Protein AF-A0A2S5CMV1-F1 (afdb_monomer_lite)

Structure (mmCIF, N/CA/C/O backbone):
data_AF-A0A2S5CMV1-F1
#
_entry.id   AF-A0A2S5CMV1-F1
#
loop_
_atom_site.group_PDB
_atom_site.id
_atom_site.type_symbol
_atom_site.label_atom_id
_atom_site.label_alt_id
_atom_site.label_comp_id
_atom_site.label_asym_id
_atom_site.label_entity_id
_atom_site.label_seq_id
_atom_site.pdbx_PDB_ins_code
_atom_site.Cartn_x
_atom_site.Cartn_y
_atom_site.Cartn_z
_atom_site.occupancy
_atom_site.B_iso_or_equiv
_atom_site.auth_seq_id
_atom_site.auth_comp_id
_atom_site.auth_asym_id
_atom_site.auth_atom_id
_atom_site.pdbx_PDB_model_num
ATOM 1 N N . MET A 1 1 ? 59.433 -27.264 -49.056 1.00 37.91 1 MET A N 1
ATOM 2 C CA . MET A 1 1 ? 59.012 -26.033 -48.353 1.00 37.91 1 MET A CA 1
ATOM 3 C C . MET A 1 1 ? 57.685 -25.624 -48.966 1.00 37.91 1 MET A C 1
ATOM 5 O O . MET A 1 1 ? 57.626 -25.679 -50.191 1.00 37.91 1 MET A O 1
ATOM 9 N N . PRO A 1 2 ? 56.622 -25.305 -48.209 1.00 43.12 2 PRO A N 1
ATOM 10 C CA . PRO A 1 2 ? 55.440 -24.740 -48.846 1.00 43.12 2 PRO A CA 1
ATOM 11 C C . PRO A 1 2 ? 55.884 -23.439 -49.520 1.00 43.12 2 PRO A C 1
ATOM 13 O O . PRO A 1 2 ? 56.484 -22.588 -48.865 1.00 43.12 2 PRO A O 1
ATOM 16 N N . SER A 1 3 ? 55.695 -23.345 -50.838 1.00 54.28 3 SER A N 1
ATOM 17 C CA . SER A 1 3 ? 55.937 -22.116 -51.592 1.00 54.28 3 SER A CA 1
ATOM 18 C C . SER A 1 3 ? 55.117 -21.021 -50.927 1.00 54.28 3 SER A C 1
ATOM 20 O O . SER A 1 3 ? 53.892 -21.125 -50.917 1.00 54.28 3 SER A O 1
ATOM 22 N N . GLN A 1 4 ? 55.764 -20.017 -50.333 1.00 75.06 4 GLN A N 1
ATOM 23 C CA . GLN A 1 4 ? 55.030 -18.862 -49.830 1.00 75.06 4 GLN A CA 1
ATOM 24 C C . GLN A 1 4 ? 54.271 -18.254 -51.012 1.00 75.06 4 GLN A C 1
ATOM 26 O O . GLN A 1 4 ? 54.867 -17.992 -52.060 1.00 75.06 4 GLN A O 1
ATOM 31 N N . SER A 1 5 ? 52.953 -18.117 -50.874 1.00 86.56 5 SER A N 1
ATOM 32 C CA . SER A 1 5 ? 52.136 -17.414 -51.857 1.00 86.56 5 SER A CA 1
ATOM 33 C C . SER A 1 5 ? 52.733 -16.017 -52.085 1.00 86.56 5 SER A C 1
ATOM 35 O O . SER A 1 5 ? 53.100 -15.357 -51.109 1.00 86.56 5 SER A O 1
ATOM 37 N N . PRO A 1 6 ? 52.885 -15.560 -53.338 1.00 92.94 6 PRO A N 1
ATOM 38 C CA . PRO A 1 6 ? 53.511 -14.274 -53.606 1.00 92.94 6 PRO A CA 1
ATOM 39 C C . PRO A 1 6 ? 52.664 -13.124 -53.044 1.00 92.94 6 PRO A C 1
ATOM 41 O O . PRO A 1 6 ? 51.436 -13.160 -53.124 1.00 92.94 6 PRO A O 1
ATOM 44 N N . VAL A 1 7 ? 53.330 -12.100 -52.504 1.00 95.19 7 VAL A N 1
ATOM 45 C CA . VAL A 1 7 ? 52.712 -10.816 -52.133 1.00 95.19 7 VAL A CA 1
ATOM 46 C C . VAL A 1 7 ? 52.816 -9.882 -53.332 1.00 95.19 7 VAL A C 1
ATOM 48 O O . VAL A 1 7 ? 53.915 -9.620 -53.821 1.00 95.19 7 VAL A O 1
ATOM 51 N N . LEU A 1 8 ? 51.677 -9.417 -53.835 1.00 96.62 8 LEU A N 1
ATOM 52 C CA . LEU A 1 8 ? 51.571 -8.654 -55.074 1.00 96.62 8 LEU A CA 1
ATOM 53 C C . LEU A 1 8 ? 50.874 -7.311 -54.826 1.00 96.62 8 LEU A C 1
ATOM 55 O O . LEU A 1 8 ? 49.977 -7.210 -53.992 1.00 96.62 8 LEU A O 1
ATOM 59 N N . THR A 1 9 ? 51.241 -6.289 -55.600 1.00 97.62 9 THR A N 1
ATOM 60 C CA . THR A 1 9 ? 50.394 -5.095 -55.755 1.00 97.62 9 THR A CA 1
ATOM 61 C C . THR A 1 9 ? 49.117 -5.472 -56.505 1.00 97.62 9 THR A C 1
ATOM 63 O O . THR A 1 9 ? 49.082 -6.494 -57.196 1.00 97.62 9 THR A O 1
ATOM 66 N N . VAL A 1 10 ? 48.072 -4.647 -56.442 1.00 97.31 10 VAL A N 1
ATOM 67 C CA . VAL A 1 10 ? 46.804 -4.905 -57.146 1.00 97.31 10 VAL A CA 1
ATOM 68 C C . VAL A 1 10 ? 47.038 -5.094 -58.647 1.00 97.31 10 VAL A C 1
ATOM 70 O O . VAL A 1 10 ? 46.554 -6.057 -59.242 1.00 97.31 10 VAL A O 1
ATOM 73 N N . ALA A 1 11 ? 47.855 -4.233 -59.260 1.00 96.75 11 ALA A N 1
ATOM 74 C CA . ALA A 1 11 ? 48.190 -4.336 -60.680 1.00 96.75 11 ALA A CA 1
ATOM 75 C C . ALA A 1 11 ? 48.911 -5.656 -61.018 1.00 96.75 11 ALA A C 1
ATOM 77 O O . ALA A 1 11 ? 48.595 -6.300 -62.023 1.00 96.75 11 ALA A O 1
ATOM 78 N N . ALA A 1 12 ? 49.854 -6.083 -60.171 1.00 96.81 12 ALA A N 1
ATOM 79 C CA . ALA A 1 12 ? 50.578 -7.336 -60.358 1.00 96.81 12 ALA A CA 1
ATOM 80 C C . ALA A 1 12 ? 49.676 -8.558 -60.133 1.00 96.81 12 ALA A C 1
ATOM 82 O O . ALA A 1 12 ? 49.762 -9.519 -60.893 1.00 96.81 12 ALA A O 1
ATOM 83 N N . ALA A 1 13 ? 48.770 -8.505 -59.156 1.00 96.38 13 ALA A N 1
ATOM 84 C CA . ALA A 1 13 ? 47.780 -9.544 -58.894 1.00 96.38 13 ALA A CA 1
ATOM 85 C C . ALA A 1 13 ? 46.822 -9.739 -60.076 1.00 96.38 13 ALA A C 1
ATOM 87 O O . ALA A 1 13 ? 46.610 -10.866 -60.521 1.00 96.38 13 ALA A O 1
ATOM 88 N N . LEU A 1 14 ? 46.307 -8.648 -60.653 1.00 95.69 14 LEU A N 1
ATOM 89 C CA . LEU A 1 14 ? 45.433 -8.696 -61.830 1.00 95.69 14 LEU A CA 1
ATOM 90 C C . LEU A 1 14 ? 46.141 -9.255 -63.071 1.00 95.69 14 LEU A C 1
ATOM 92 O O . LEU A 1 14 ? 45.518 -9.935 -63.888 1.00 95.69 14 LEU A O 1
ATOM 96 N N . ALA A 1 15 ? 47.438 -8.979 -63.235 1.00 95.81 15 ALA A N 1
ATOM 97 C CA . ALA A 1 15 ? 48.241 -9.570 -64.303 1.00 95.81 15 ALA A CA 1
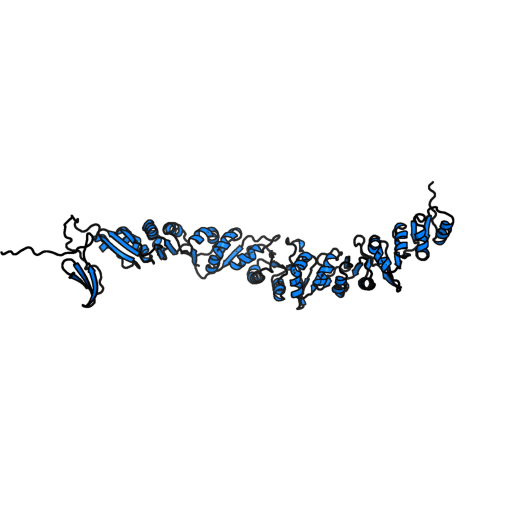ATOM 98 C C . ALA A 1 15 ? 48.534 -11.057 -64.042 1.00 95.81 15 ALA A C 1
ATOM 100 O O . ALA A 1 15 ? 48.414 -11.875 -64.953 1.00 95.81 15 ALA A O 1
ATOM 101 N N . PHE A 1 16 ? 48.872 -11.412 -62.800 1.00 94.31 16 PHE A N 1
ATOM 102 C CA . PHE A 1 16 ? 49.179 -12.778 -62.378 1.00 94.31 16 PHE A CA 1
ATOM 103 C C . PHE A 1 16 ? 47.970 -13.710 -62.509 1.00 94.31 16 PHE A C 1
ATOM 105 O O . PHE A 1 16 ? 48.102 -14.816 -63.028 1.00 94.31 16 PHE A O 1
ATOM 112 N N . ALA A 1 17 ? 46.776 -13.242 -62.138 1.00 92.62 17 ALA A N 1
ATOM 113 C CA . ALA A 1 17 ? 45.536 -14.012 -62.243 1.00 92.62 17 ALA A CA 1
ATOM 114 C C . ALA A 1 17 ? 45.164 -14.387 -63.694 1.00 92.62 17 ALA A C 1
ATOM 116 O O . ALA A 1 17 ? 44.417 -15.334 -63.917 1.00 92.62 17 ALA A O 1
ATOM 117 N N . LYS A 1 18 ? 45.705 -13.688 -64.707 1.00 93.44 18 LYS A N 1
ATOM 118 C CA . LYS A 1 18 ? 45.494 -14.032 -66.128 1.00 93.44 18 LYS A CA 1
ATOM 119 C C . LYS A 1 18 ? 46.348 -15.209 -66.597 1.00 93.44 18 LYS A C 1
ATOM 121 O O . LYS A 1 18 ? 46.031 -15.815 -67.616 1.00 93.44 18 LYS A O 1
ATOM 126 N N . THR A 1 19 ? 47.452 -15.492 -65.909 1.00 93.44 19 THR A N 1
ATOM 127 C CA . THR A 1 19 ? 48.466 -16.467 -66.345 1.00 93.44 19 THR A CA 1
ATOM 128 C C . THR A 1 19 ? 48.675 -17.605 -65.349 1.00 93.44 19 THR A C 1
ATOM 130 O O . THR A 1 19 ? 49.382 -18.562 -65.656 1.00 93.44 19 THR A O 1
ATOM 133 N N . SER A 1 20 ? 48.057 -17.524 -64.171 1.00 91.12 20 SER A N 1
ATOM 134 C CA . SER A 1 20 ? 48.223 -18.466 -63.071 1.00 91.12 20 SER A CA 1
ATOM 135 C C . SER A 1 20 ? 46.933 -18.581 -62.265 1.00 91.12 20 SER A C 1
ATOM 137 O O . SER A 1 20 ? 46.246 -17.585 -62.058 1.00 91.12 20 SER A O 1
ATOM 139 N N . THR A 1 21 ? 46.639 -19.782 -61.760 1.00 90.88 21 THR A N 1
ATOM 140 C CA . THR A 1 21 ? 45.557 -20.054 -60.792 1.00 90.88 21 THR A CA 1
ATOM 141 C C . THR A 1 21 ? 46.084 -20.252 -59.367 1.00 90.88 21 THR A C 1
ATOM 143 O O . THR A 1 21 ? 45.323 -20.602 -58.467 1.00 90.88 21 THR A O 1
ATOM 146 N N . SER A 1 22 ? 47.393 -20.080 -59.148 1.00 93.00 22 SER A N 1
ATOM 147 C CA . SER A 1 22 ? 48.019 -20.251 -57.832 1.00 93.00 22 SER A CA 1
ATOM 148 C C . SER A 1 22 ? 47.557 -19.171 -56.847 1.00 93.00 22 SER A C 1
ATOM 150 O O . SER A 1 22 ? 47.324 -18.037 -57.278 1.00 93.00 22 SER A O 1
ATOM 152 N N . PRO A 1 23 ? 47.461 -19.490 -55.541 1.00 95.38 23 PRO A N 1
ATOM 153 C CA . PRO A 1 23 ? 47.062 -18.528 -54.518 1.00 95.38 23 PRO A CA 1
ATOM 154 C C . PRO A 1 23 ? 48.092 -17.404 -54.347 1.00 95.38 23 PRO A C 1
ATOM 156 O O . PRO A 1 23 ? 49.294 -17.641 -54.481 1.00 95.38 23 PRO A O 1
ATOM 159 N N . PHE A 1 24 ? 47.632 -16.198 -54.013 1.00 94.88 24 PHE A N 1
ATOM 160 C CA . PHE A 1 24 ? 48.473 -15.026 -53.740 1.00 94.88 24 PHE A CA 1
ATOM 161 C C . PHE A 1 24 ? 47.862 -14.097 -52.682 1.00 94.88 24 PHE A C 1
ATOM 163 O O . PHE A 1 24 ? 46.685 -14.201 -52.325 1.00 94.88 24 PHE A O 1
ATOM 170 N N . LEU A 1 25 ? 48.688 -13.177 -52.186 1.00 96.19 25 LEU A N 1
ATOM 171 C CA . LEU A 1 25 ? 48.298 -12.106 -51.277 1.00 96.19 25 LEU A CA 1
ATOM 172 C C . LEU A 1 25 ? 48.355 -10.777 -52.026 1.00 96.19 25 LEU A C 1
ATOM 174 O O . LEU A 1 25 ? 49.232 -10.577 -52.869 1.00 96.19 25 LEU A O 1
ATOM 178 N N . VAL A 1 26 ? 47.459 -9.857 -51.685 1.00 97.19 26 VAL A N 1
ATOM 179 C CA . VAL A 1 26 ? 47.508 -8.476 -52.172 1.00 97.19 26 VAL A CA 1
ATOM 180 C C . VAL A 1 26 ? 47.910 -7.551 -51.037 1.00 97.19 26 VAL A C 1
ATOM 182 O O . VAL A 1 26 ? 47.276 -7.553 -49.983 1.00 97.19 26 VAL A O 1
ATOM 185 N N . GLN A 1 27 ? 48.943 -6.745 -51.277 1.00 96.25 27 GLN A N 1
ATOM 186 C CA . GLN A 1 27 ? 49.343 -5.644 -50.410 1.00 96.25 27 GLN A CA 1
ATOM 187 C C . GLN A 1 27 ? 49.520 -4.380 -51.254 1.00 96.25 27 GLN A C 1
ATOM 189 O O . GLN A 1 27 ? 50.413 -4.308 -52.099 1.00 96.25 27 GLN A O 1
ATOM 194 N N . ASP A 1 28 ? 48.648 -3.395 -51.055 1.00 97.31 28 ASP A N 1
ATOM 195 C CA . ASP A 1 28 ? 48.644 -2.147 -51.826 1.00 97.31 28 ASP A CA 1
ATOM 196 C C . ASP A 1 28 ? 47.915 -1.034 -51.055 1.00 97.31 28 ASP A C 1
ATOM 198 O O . ASP A 1 28 ? 47.339 -1.283 -49.998 1.00 97.31 28 ASP A O 1
ATOM 202 N N . SER A 1 29 ? 47.913 0.192 -51.571 1.00 96.62 29 SER A N 1
ATOM 203 C CA . SER A 1 29 ? 47.128 1.291 -50.998 1.00 96.62 29 SER A CA 1
ATOM 204 C C . SER A 1 29 ? 45.628 0.996 -51.043 1.00 96.62 29 SER A C 1
ATOM 206 O O . SER A 1 29 ? 45.129 0.384 -51.996 1.00 96.62 29 SER A O 1
ATOM 208 N N . SER A 1 30 ? 44.878 1.490 -50.056 1.00 95.88 30 SER A N 1
ATOM 209 C CA . SER A 1 30 ? 43.409 1.376 -50.033 1.00 95.88 30 SER A CA 1
ATOM 210 C C . SER A 1 30 ? 42.769 1.963 -51.292 1.00 95.88 30 SER A C 1
ATOM 212 O O . SER A 1 30 ? 41.764 1.444 -51.768 1.00 95.88 30 SER A O 1
ATOM 214 N N . THR A 1 31 ? 43.375 2.998 -51.883 1.00 97.50 31 THR A N 1
ATOM 215 C CA . THR A 1 31 ? 42.925 3.615 -53.140 1.00 97.50 31 THR A CA 1
ATOM 216 C C . THR A 1 31 ? 43.023 2.638 -54.310 1.00 97.50 31 THR A C 1
ATOM 218 O O . THR A 1 31 ? 42.052 2.465 -55.047 1.00 97.50 31 THR A O 1
ATOM 221 N N . ASN A 1 32 ? 44.161 1.953 -54.460 1.00 97.19 32 ASN A N 1
ATOM 222 C CA . ASN A 1 32 ? 44.346 0.962 -55.522 1.00 97.19 32 ASN A CA 1
ATOM 223 C C . ASN A 1 32 ? 43.438 -0.254 -55.326 1.00 97.19 32 ASN A C 1
ATOM 225 O O . ASN A 1 32 ? 42.893 -0.772 -56.302 1.00 97.19 32 ASN A O 1
ATOM 229 N N . ILE A 1 33 ? 43.248 -0.682 -54.076 1.00 97.50 33 ILE A N 1
ATOM 230 C CA . ILE A 1 33 ? 42.330 -1.771 -53.734 1.00 97.50 33 ILE A CA 1
ATOM 231 C C . ILE A 1 33 ? 40.887 -1.370 -54.069 1.00 97.50 33 ILE A C 1
ATOM 233 O O . ILE A 1 33 ? 40.212 -2.103 -54.782 1.00 97.50 33 ILE A O 1
ATOM 237 N N . SER A 1 34 ? 40.442 -0.183 -53.644 1.00 97.62 34 SER A N 1
ATOM 238 C CA . SER A 1 34 ? 39.090 0.338 -53.912 1.00 97.62 34 SER A CA 1
ATOM 239 C C . SER A 1 34 ? 38.798 0.444 -55.408 1.00 97.62 34 SER A C 1
ATOM 241 O O . SER A 1 34 ? 37.732 0.048 -55.869 1.00 97.62 34 SER A O 1
ATOM 243 N N . ALA A 1 35 ? 39.762 0.939 -56.191 1.00 97.75 35 ALA A N 1
ATOM 244 C CA . ALA A 1 35 ? 39.612 1.098 -57.637 1.00 97.75 35 ALA A CA 1
ATOM 245 C C . ALA A 1 35 ? 39.465 -0.234 -58.396 1.00 97.75 35 ALA A C 1
ATOM 247 O O . ALA A 1 35 ? 39.059 -0.224 -59.555 1.00 97.75 35 ALA A O 1
ATOM 248 N N . ASN A 1 36 ? 39.809 -1.362 -57.767 1.00 97.81 36 ASN A N 1
ATOM 249 C CA . ASN A 1 36 ? 39.782 -2.692 -58.375 1.00 97.81 36 ASN A CA 1
ATOM 250 C C . ASN A 1 36 ? 39.035 -3.716 -57.499 1.00 97.81 36 ASN A C 1
ATOM 252 O O . ASN A 1 36 ? 39.278 -4.917 -57.631 1.00 97.81 36 ASN A O 1
ATOM 256 N N . ALA A 1 37 ? 38.166 -3.262 -56.588 1.00 97.06 37 ALA A N 1
ATOM 257 C CA . ALA A 1 37 ? 37.504 -4.122 -55.608 1.00 97.06 37 ALA A CA 1
ATOM 258 C C . ALA A 1 37 ? 36.706 -5.254 -56.279 1.00 97.06 37 ALA A C 1
ATOM 260 O O . ALA A 1 37 ? 36.840 -6.410 -55.883 1.00 97.06 37 ALA A O 1
ATOM 261 N N . ASP A 1 38 ? 35.988 -4.954 -57.362 1.00 97.19 38 ASP A N 1
ATOM 262 C CA . ASP A 1 38 ? 35.199 -5.929 -58.122 1.00 97.19 38 ASP A CA 1
ATOM 263 C C . ASP A 1 38 ? 36.072 -7.014 -58.773 1.00 97.19 38 ASP A C 1
ATOM 265 O O . ASP A 1 38 ? 35.744 -8.203 -58.784 1.00 97.19 38 ASP A O 1
ATOM 269 N N . ALA A 1 39 ? 37.217 -6.612 -59.325 1.00 97.25 39 ALA A N 1
ATOM 270 C CA . ALA A 1 39 ? 38.155 -7.508 -59.974 1.00 97.25 39 ALA A CA 1
ATOM 271 C C . ALA A 1 39 ? 38.868 -8.395 -58.948 1.00 97.25 39 ALA A C 1
ATOM 273 O O . ALA A 1 39 ? 39.075 -9.579 -59.212 1.00 97.25 39 ALA A O 1
ATOM 274 N N . LEU A 1 40 ? 39.198 -7.843 -57.777 1.00 97.19 40 LEU A N 1
ATOM 275 C CA . LEU A 1 40 ? 39.766 -8.585 -56.654 1.00 97.19 40 LEU A CA 1
ATOM 276 C C . LEU A 1 40 ? 38.750 -9.569 -56.055 1.00 97.19 40 LEU A C 1
ATOM 278 O O . LEU A 1 40 ? 39.100 -10.720 -55.803 1.00 97.19 40 LEU A O 1
ATOM 282 N N . ALA A 1 41 ? 37.488 -9.167 -55.888 1.00 96.38 41 ALA A N 1
ATOM 283 C CA . ALA A 1 41 ? 36.419 -10.029 -55.383 1.00 96.38 41 ALA A CA 1
ATOM 284 C C . ALA A 1 41 ? 36.212 -11.260 -56.286 1.00 96.38 41 ALA A C 1
ATOM 286 O O . ALA A 1 41 ? 36.138 -12.395 -55.807 1.00 96.38 41 ALA A O 1
ATOM 287 N N . LYS A 1 42 ? 36.242 -11.063 -57.612 1.00 96.00 42 LYS A N 1
ATOM 288 C CA . LYS A 1 42 ? 36.137 -12.138 -58.619 1.00 96.00 42 LYS A CA 1
ATOM 289 C C . LYS A 1 42 ? 37.286 -13.154 -58.577 1.00 96.00 42 LYS A C 1
ATOM 291 O O . LYS A 1 42 ? 37.138 -14.241 -59.132 1.00 96.00 42 LYS A O 1
ATOM 296 N N . MET A 1 43 ? 38.408 -12.852 -57.915 1.00 94.88 43 MET A N 1
ATOM 297 C CA . MET A 1 43 ? 39.513 -13.808 -57.732 1.00 94.88 43 MET A CA 1
ATOM 298 C C . MET A 1 43 ? 39.158 -14.939 -56.754 1.00 94.88 43 MET A C 1
ATOM 300 O O . MET A 1 43 ? 39.806 -15.988 -56.758 1.00 94.88 43 MET A O 1
ATOM 304 N N . GLY A 1 44 ? 38.135 -14.756 -55.912 1.00 92.44 44 GLY A N 1
ATOM 305 C CA . GLY A 1 44 ? 37.583 -15.800 -55.049 1.00 92.44 44 GLY A CA 1
ATOM 306 C C . GLY A 1 44 ? 38.623 -16.469 -54.143 1.00 92.44 44 GLY A C 1
ATOM 307 O O . GLY A 1 44 ? 39.236 -15.839 -53.281 1.00 92.44 44 GLY A O 1
ATOM 308 N N . ALA A 1 45 ? 38.807 -17.783 -54.299 1.00 92.56 45 ALA A N 1
ATOM 309 C CA . ALA A 1 45 ? 39.750 -18.564 -53.492 1.00 92.56 45 ALA A CA 1
ATOM 310 C C . ALA A 1 45 ? 41.228 -18.292 -53.832 1.00 92.56 45 ALA A C 1
ATOM 312 O O . ALA A 1 45 ? 42.101 -18.625 -53.033 1.00 92.56 45 ALA A O 1
ATOM 313 N N . GLN A 1 46 ? 41.511 -17.690 -54.992 1.00 94.88 46 GLN A N 1
ATOM 314 C CA . GLN A 1 46 ? 42.875 -17.386 -55.416 1.00 94.88 46 GLN A CA 1
ATOM 315 C C . GLN A 1 46 ? 43.496 -16.251 -54.587 1.00 94.88 46 GLN A C 1
ATOM 317 O O . GLN A 1 46 ? 44.680 -16.304 -54.254 1.00 94.88 46 GLN A O 1
ATOM 322 N N . LEU A 1 47 ? 42.692 -15.256 -54.203 1.00 96.25 47 LEU A N 1
ATOM 323 C CA . LEU A 1 47 ? 43.091 -14.228 -53.248 1.00 96.25 47 LEU A CA 1
ATOM 324 C C . LEU A 1 47 ? 42.967 -14.793 -51.828 1.00 96.25 47 LEU A C 1
ATOM 326 O O . LEU A 1 47 ? 41.860 -14.979 -51.314 1.00 96.25 47 LEU A O 1
ATOM 330 N N . THR A 1 48 ? 44.098 -15.098 -51.193 1.00 94.50 48 THR A N 1
ATOM 331 C CA . THR A 1 48 ? 44.113 -15.703 -49.850 1.00 94.50 48 THR A CA 1
ATOM 332 C C . THR A 1 48 ? 44.225 -14.679 -48.730 1.00 94.50 48 THR A C 1
ATOM 334 O O . THR A 1 48 ? 43.782 -14.961 -47.622 1.00 94.50 48 THR A O 1
ATOM 337 N N . HIS A 1 49 ? 44.809 -13.509 -49.005 1.00 94.94 49 HIS A N 1
ATOM 338 C CA . HIS A 1 49 ? 44.918 -12.425 -48.033 1.00 94.94 49 HIS A CA 1
ATOM 339 C C . HIS A 1 49 ? 44.935 -11.055 -48.716 1.00 94.94 49 HIS A C 1
ATOM 341 O O . HIS A 1 49 ? 45.497 -10.919 -49.805 1.00 94.94 49 HIS A O 1
ATOM 347 N N . LEU A 1 50 ? 44.361 -10.052 -48.060 1.00 95.06 50 LEU A N 1
ATOM 348 C CA . LEU A 1 50 ? 44.315 -8.665 -48.501 1.00 95.06 50 LEU A CA 1
ATOM 349 C C . LEU A 1 50 ? 44.785 -7.754 -47.363 1.00 95.06 50 LEU A C 1
ATOM 351 O O . LEU A 1 50 ? 44.281 -7.838 -46.244 1.00 95.06 50 LEU A O 1
ATOM 355 N N . THR A 1 51 ? 45.728 -6.865 -47.658 1.00 94.44 51 THR A N 1
ATOM 356 C CA . THR A 1 51 ? 46.254 -5.885 -46.704 1.00 94.44 51 THR A CA 1
ATOM 357 C C . THR A 1 51 ? 46.343 -4.515 -47.370 1.00 94.44 51 THR A C 1
ATOM 359 O O . THR A 1 51 ? 46.952 -4.379 -48.431 1.00 94.44 51 THR A O 1
ATOM 362 N N . ALA A 1 52 ? 45.768 -3.489 -46.742 1.00 94.19 52 ALA A N 1
ATOM 363 C CA . ALA A 1 52 ? 45.991 -2.105 -47.143 1.00 94.19 52 ALA A CA 1
ATOM 364 C C . ALA A 1 52 ? 47.323 -1.594 -46.558 1.00 94.19 52 ALA A C 1
ATOM 366 O O . ALA A 1 52 ? 47.653 -1.886 -45.411 1.00 94.19 52 ALA A O 1
ATOM 367 N N . THR A 1 53 ? 48.112 -0.843 -47.330 1.00 94.69 53 THR A N 1
ATOM 368 C CA . THR A 1 53 ? 49.368 -0.221 -46.856 1.00 94.69 53 THR A CA 1
ATOM 369 C C . THR A 1 53 ? 49.149 1.081 -46.086 1.00 94.69 53 THR A C 1
ATOM 371 O O . THR A 1 53 ? 50.104 1.673 -45.591 1.00 94.69 53 THR A O 1
ATOM 374 N N . ASP A 1 54 ? 47.909 1.550 -46.036 1.00 93.56 54 ASP A N 1
ATOM 375 C CA . ASP A 1 54 ? 47.463 2.736 -45.321 1.00 93.56 54 ASP A CA 1
ATOM 376 C C . ASP A 1 54 ? 46.226 2.394 -44.473 1.00 93.56 54 ASP A C 1
ATOM 378 O O . ASP A 1 54 ? 45.682 1.294 -44.568 1.00 93.56 54 ASP A O 1
ATOM 382 N N . ASN A 1 55 ? 45.801 3.334 -43.627 1.00 88.88 55 ASN A N 1
ATOM 383 C CA . ASN A 1 55 ? 44.701 3.131 -42.679 1.00 88.88 55 ASN A CA 1
ATOM 384 C C . ASN A 1 55 ? 43.342 3.617 -43.212 1.00 88.88 55 ASN A C 1
ATOM 386 O O . ASN A 1 55 ? 42.393 3.723 -42.437 1.00 88.88 55 ASN A O 1
ATOM 390 N N . ASN A 1 56 ? 43.237 3.975 -44.495 1.00 91.81 56 ASN A N 1
ATOM 391 C CA . ASN A 1 56 ? 41.969 4.449 -45.040 1.00 91.81 56 ASN A CA 1
ATOM 392 C C . ASN A 1 56 ? 41.058 3.259 -45.371 1.00 91.81 56 ASN A C 1
ATOM 394 O O . ASN A 1 56 ? 41.519 2.183 -45.755 1.00 91.81 56 ASN A O 1
ATOM 398 N N . ALA A 1 57 ? 39.749 3.472 -45.266 1.00 92.44 57 ALA A N 1
ATOM 399 C CA . ALA A 1 57 ? 38.771 2.451 -45.611 1.00 92.44 57 ALA A CA 1
ATOM 400 C C . ALA A 1 57 ? 38.724 2.185 -47.128 1.00 92.44 57 ALA A C 1
ATOM 402 O O . ALA A 1 57 ? 38.794 3.102 -47.951 1.00 92.44 57 ALA A O 1
ATOM 403 N N . ILE A 1 58 ? 38.559 0.915 -47.496 1.00 95.19 58 ILE A N 1
ATOM 404 C CA . ILE A 1 58 ? 38.385 0.449 -48.872 1.00 95.19 58 ILE A CA 1
ATOM 405 C C . ILE A 1 58 ? 36.947 0.731 -49.313 1.00 95.19 58 ILE A C 1
ATOM 407 O O . ILE A 1 58 ? 35.997 0.338 -48.645 1.00 95.19 58 ILE A O 1
ATOM 411 N N . THR A 1 59 ? 36.758 1.389 -50.452 1.00 96.38 59 THR A N 1
ATOM 412 C CA . THR A 1 59 ? 35.424 1.597 -51.028 1.00 96.38 59 THR A CA 1
ATOM 413 C C . THR A 1 59 ? 35.043 0.416 -51.914 1.00 96.38 59 THR A C 1
ATOM 415 O O . THR A 1 59 ? 35.767 0.105 -52.858 1.00 96.38 59 THR A O 1
ATOM 418 N N . ALA A 1 60 ? 33.907 -0.218 -51.630 1.00 96.00 60 ALA A N 1
ATOM 419 C CA . ALA A 1 60 ? 33.391 -1.370 -52.373 1.00 96.00 60 ALA A CA 1
ATOM 420 C C . ALA A 1 60 ? 31.852 -1.372 -52.373 1.00 96.00 60 ALA A C 1
ATOM 422 O O . ALA A 1 60 ? 31.239 -0.758 -51.500 1.00 96.00 60 ALA A O 1
ATOM 423 N N . ASN A 1 61 ? 31.220 -2.049 -53.336 1.00 96.88 61 ASN A N 1
ATOM 424 C CA . ASN A 1 61 ? 29.793 -2.383 -53.222 1.00 96.88 61 ASN A CA 1
ATOM 425 C C . ASN A 1 61 ? 29.604 -3.517 -52.189 1.00 96.88 61 ASN A C 1
ATOM 427 O O . ASN A 1 61 ? 30.588 -4.066 -51.684 1.00 96.88 61 ASN A O 1
ATOM 431 N N . VAL A 1 62 ? 28.360 -3.852 -51.836 1.00 95.31 62 VAL A N 1
ATOM 432 C CA . VAL A 1 62 ? 28.104 -4.811 -50.750 1.00 95.31 62 VAL A CA 1
ATOM 433 C C . VAL A 1 62 ? 28.599 -6.224 -51.080 1.00 95.31 62 VAL A C 1
ATOM 435 O O . VAL A 1 62 ? 29.176 -6.881 -50.217 1.00 95.31 62 VAL A O 1
ATOM 438 N N . ASP A 1 63 ? 28.462 -6.665 -52.332 1.00 95.69 63 ASP A N 1
ATOM 439 C CA . ASP A 1 63 ? 28.877 -8.003 -52.770 1.00 95.69 63 ASP A CA 1
ATOM 440 C C . ASP A 1 63 ? 30.410 -8.145 -52.751 1.00 95.69 63 ASP A C 1
ATOM 442 O O . ASP A 1 63 ? 30.958 -9.134 -52.257 1.00 95.69 63 ASP A O 1
ATOM 446 N N . ASP A 1 64 ? 31.114 -7.122 -53.239 1.00 96.50 64 ASP A N 1
ATOM 447 C CA . ASP A 1 64 ? 32.574 -7.065 -53.245 1.00 96.50 64 ASP A CA 1
ATOM 448 C C . ASP A 1 64 ? 33.121 -6.994 -51.814 1.00 96.50 64 ASP A C 1
ATOM 450 O O . ASP A 1 64 ? 34.096 -7.671 -51.488 1.00 96.50 64 ASP A O 1
ATOM 454 N N . TYR A 1 65 ? 32.470 -6.231 -50.929 1.00 94.69 65 TYR A N 1
ATOM 455 C CA . TYR A 1 65 ? 32.787 -6.222 -49.501 1.00 94.69 65 TYR A CA 1
ATOM 456 C C . TYR A 1 65 ? 32.690 -7.625 -48.897 1.00 94.69 65 TYR A C 1
ATOM 458 O O . TYR A 1 65 ? 33.655 -8.085 -48.289 1.00 94.69 65 TYR A O 1
ATOM 466 N N . LEU A 1 66 ? 31.575 -8.332 -49.095 1.00 93.56 66 LEU A N 1
ATOM 467 C CA . LEU A 1 66 ? 31.378 -9.667 -48.521 1.00 93.56 66 LEU A CA 1
ATOM 468 C C . LEU A 1 66 ? 32.414 -10.681 -49.031 1.00 93.56 66 LEU A C 1
ATOM 470 O O . LEU A 1 66 ? 32.820 -11.580 -48.293 1.00 93.56 66 LEU A O 1
ATOM 474 N N . ALA A 1 67 ? 32.896 -10.517 -50.265 1.00 94.62 67 ALA A N 1
ATOM 475 C CA . ALA A 1 67 ? 33.967 -11.340 -50.820 1.00 94.62 67 ALA A CA 1
ATOM 476 C C . ALA A 1 67 ? 35.361 -10.995 -50.257 1.00 94.62 67 ALA A C 1
ATOM 478 O O . ALA A 1 67 ? 36.197 -11.891 -50.082 1.00 94.62 67 ALA A O 1
ATOM 479 N N . LEU A 1 68 ? 35.631 -9.712 -49.996 1.00 94.31 68 LEU A N 1
ATOM 480 C CA . LEU A 1 68 ? 36.954 -9.205 -49.617 1.00 94.31 68 LEU A CA 1
ATOM 481 C C . LEU A 1 68 ? 37.180 -9.129 -48.103 1.00 94.31 68 LEU A C 1
ATOM 483 O O . LEU A 1 68 ? 38.304 -9.359 -47.657 1.00 94.31 68 LEU A O 1
ATOM 487 N N . ALA A 1 69 ? 36.149 -8.848 -47.309 1.00 91.50 69 ALA A N 1
ATOM 488 C CA . ALA A 1 69 ? 36.240 -8.707 -45.856 1.00 91.50 69 ALA A CA 1
ATOM 489 C C . ALA A 1 69 ? 36.873 -9.930 -45.159 1.00 91.50 69 ALA A C 1
ATOM 491 O O . ALA A 1 69 ? 37.813 -9.758 -44.379 1.00 91.50 69 ALA A O 1
ATOM 492 N N . PRO A 1 70 ? 36.512 -11.186 -45.505 1.00 91.94 70 PRO A N 1
ATOM 493 C CA . PRO A 1 70 ? 37.146 -12.369 -44.915 1.00 91.94 70 PRO A CA 1
ATOM 494 C C . PRO A 1 70 ? 38.629 -12.540 -45.278 1.00 91.94 70 PRO A C 1
ATOM 496 O O . PRO A 1 70 ? 39.301 -13.412 -44.728 1.00 91.94 70 PRO A O 1
ATOM 499 N N . LYS A 1 71 ? 39.145 -11.771 -46.246 1.00 92.62 71 LYS A N 1
ATOM 500 C CA . LYS A 1 71 ? 40.529 -11.871 -46.726 1.00 92.62 71 LYS A CA 1
ATOM 501 C C . LYS A 1 71 ? 41.493 -10.997 -45.931 1.00 92.62 71 LYS A C 1
ATOM 503 O O . LYS A 1 71 ? 42.695 -11.177 -46.087 1.00 92.62 71 LYS A O 1
ATOM 508 N N . GLY A 1 72 ? 41.018 -10.085 -45.089 1.00 86.88 72 GLY A N 1
ATOM 509 C CA . GLY A 1 72 ? 41.874 -9.207 -44.295 1.00 86.88 72 GLY A CA 1
ATOM 510 C C . GLY A 1 72 ? 41.458 -9.142 -42.832 1.00 86.88 72 GLY A C 1
ATOM 511 O O . GLY A 1 72 ? 40.295 -9.330 -42.482 1.00 86.88 72 GLY A O 1
ATOM 512 N N . THR A 1 73 ? 42.422 -8.844 -41.968 1.00 79.56 73 THR A N 1
ATOM 513 C CA . THR A 1 73 ? 42.180 -8.573 -40.547 1.00 79.56 73 THR A CA 1
ATOM 514 C C . THR A 1 73 ? 42.198 -7.056 -40.358 1.00 79.56 73 THR A C 1
ATOM 516 O O . THR A 1 73 ? 43.159 -6.414 -40.772 1.00 79.56 73 THR A O 1
ATOM 519 N N . TYR A 1 74 ? 41.155 -6.487 -39.745 1.00 75.50 74 TYR A N 1
ATOM 520 C CA . TYR A 1 74 ? 41.016 -5.041 -39.485 1.00 75.50 74 TYR A CA 1
ATOM 521 C C . TYR A 1 74 ? 40.965 -4.130 -40.727 1.00 75.50 74 TYR A C 1
ATOM 523 O O . TYR A 1 74 ? 41.340 -2.962 -40.652 1.00 75.50 74 TYR A O 1
ATOM 531 N N . LEU A 1 75 ? 40.485 -4.630 -41.869 1.00 85.75 75 LEU A N 1
ATOM 532 C CA . LEU A 1 75 ? 40.187 -3.765 -43.011 1.00 85.75 75 LEU A CA 1
ATOM 533 C C . LEU A 1 75 ? 38.887 -2.998 -42.753 1.00 85.75 75 LEU A C 1
ATOM 535 O O . LEU A 1 75 ? 37.862 -3.611 -42.471 1.00 85.75 75 LEU A O 1
ATOM 539 N N . GLY A 1 76 ? 38.933 -1.672 -42.859 1.00 89.56 76 GLY A N 1
ATOM 540 C CA . GLY A 1 76 ? 37.735 -0.837 -42.893 1.00 89.56 76 GLY A CA 1
ATOM 541 C C . GLY A 1 76 ? 37.165 -0.754 -44.307 1.00 89.56 76 GLY A C 1
ATOM 542 O O . GLY A 1 76 ? 37.930 -0.658 -45.268 1.00 89.56 76 GLY A O 1
ATOM 543 N N . PHE A 1 77 ? 35.842 -0.765 -44.449 1.00 93.19 77 PHE A N 1
ATOM 544 C CA . PHE A 1 77 ? 35.143 -0.684 -45.729 1.00 93.19 77 PHE A CA 1
ATOM 545 C C . PHE A 1 77 ? 34.087 0.422 -45.744 1.00 93.19 77 PHE A C 1
ATOM 547 O O . PHE A 1 77 ? 33.185 0.455 -44.910 1.00 93.19 77 PHE A O 1
ATOM 554 N N . ASN A 1 78 ? 34.159 1.294 -46.747 1.00 94.50 78 ASN A N 1
ATOM 555 C CA . ASN A 1 78 ? 33.093 2.226 -47.095 1.00 94.50 78 ASN A CA 1
ATOM 556 C C . ASN A 1 78 ? 32.189 1.565 -48.141 1.00 94.50 78 ASN A C 1
ATOM 558 O O . ASN A 1 78 ? 32.588 1.394 -49.295 1.00 94.50 78 ASN A O 1
ATOM 562 N N . ILE A 1 79 ? 30.974 1.188 -47.750 1.00 95.50 79 ILE A N 1
ATOM 563 C CA . ILE A 1 79 ? 30.039 0.492 -48.637 1.00 95.50 79 ILE A CA 1
ATOM 564 C C . ILE A 1 79 ? 29.349 1.513 -49.529 1.00 95.50 79 ILE A C 1
ATOM 566 O O . ILE A 1 79 ? 28.533 2.307 -49.063 1.00 95.50 79 ILE A O 1
ATOM 570 N N . LYS A 1 80 ? 29.675 1.493 -50.819 1.00 97.00 80 LYS A N 1
ATOM 571 C CA . LYS A 1 80 ? 29.082 2.361 -51.833 1.00 97.00 80 LYS A CA 1
ATOM 572 C C . LYS A 1 80 ? 28.165 1.551 -52.735 1.00 97.00 80 LYS A C 1
ATOM 574 O O . LYS A 1 80 ? 28.632 0.898 -53.666 1.00 97.00 80 LYS A O 1
ATOM 579 N N . ASP A 1 81 ? 26.866 1.606 -52.469 1.00 97.25 81 ASP A N 1
ATOM 580 C CA . ASP A 1 81 ? 25.884 0.783 -53.174 1.00 97.25 81 ASP A CA 1
ATOM 581 C C . ASP A 1 81 ? 24.474 1.400 -53.143 1.00 97.25 81 ASP A C 1
ATOM 583 O O . ASP A 1 81 ? 24.220 2.428 -52.517 1.00 97.25 81 ASP A O 1
ATOM 587 N N . THR A 1 82 ? 23.536 0.776 -53.850 1.00 97.38 82 THR A N 1
ATOM 588 C CA . THR A 1 82 ? 22.112 1.098 -53.811 1.00 97.38 82 THR A CA 1
ATOM 589 C C . THR A 1 82 ? 21.485 0.699 -52.476 1.00 97.38 82 THR A C 1
ATOM 591 O O . THR A 1 82 ? 21.812 -0.339 -51.902 1.00 97.38 82 THR A O 1
ATOM 594 N N . VAL A 1 83 ? 20.485 1.467 -52.031 1.00 96.88 83 VAL A N 1
ATOM 595 C CA . VAL A 1 83 ? 19.675 1.162 -50.833 1.00 96.88 83 VAL A CA 1
ATOM 596 C C . VAL A 1 83 ? 19.139 -0.275 -50.861 1.00 96.88 83 VAL A C 1
ATOM 598 O O . VAL A 1 83 ? 19.181 -0.980 -49.857 1.00 96.88 83 VAL A O 1
ATOM 601 N N . ARG A 1 84 ? 18.690 -0.752 -52.032 1.00 97.31 84 ARG A N 1
ATOM 602 C CA . ARG A 1 84 ? 18.183 -2.122 -52.206 1.00 97.31 84 ARG A CA 1
ATOM 603 C C . ARG A 1 84 ? 19.241 -3.183 -51.888 1.00 97.31 84 ARG A C 1
ATOM 605 O O . ARG A 1 84 ? 18.905 -4.156 -51.221 1.00 97.31 84 ARG A O 1
ATOM 612 N N . ALA A 1 85 ? 20.467 -3.009 -52.379 1.00 96.56 85 ALA A N 1
ATOM 613 C CA . ALA A 1 85 ? 21.558 -3.962 -52.173 1.00 96.56 85 ALA A CA 1
ATOM 614 C C . ALA A 1 85 ? 22.062 -3.950 -50.722 1.00 96.56 85 ALA A C 1
ATOM 616 O O . ALA A 1 85 ? 22.290 -5.008 -50.137 1.00 96.56 85 ALA A O 1
ATOM 617 N N . ILE A 1 86 ? 22.149 -2.762 -50.115 1.00 95.81 86 ILE A N 1
ATOM 618 C CA . ILE A 1 86 ? 22.486 -2.607 -48.694 1.00 95.81 86 ILE A CA 1
ATOM 619 C C . ILE A 1 86 ? 21.443 -3.327 -47.827 1.00 95.81 86 ILE A C 1
ATOM 621 O O . ILE A 1 86 ? 21.788 -4.134 -46.968 1.00 95.81 86 ILE A O 1
ATOM 625 N N . ASN A 1 87 ? 20.154 -3.107 -48.098 1.00 96.06 87 ASN A N 1
ATOM 626 C CA . ASN A 1 87 ? 19.074 -3.723 -47.330 1.00 96.06 87 ASN A CA 1
ATOM 627 C C . ASN A 1 87 ? 18.989 -5.243 -47.507 1.00 96.06 87 ASN A C 1
ATOM 629 O O . ASN A 1 87 ? 18.663 -5.939 -46.546 1.00 96.06 87 ASN A O 1
ATOM 633 N N . SER A 1 88 ? 19.275 -5.782 -48.700 1.00 96.94 88 SER A N 1
ATOM 634 C CA . SER A 1 88 ? 19.245 -7.236 -48.917 1.00 96.94 88 SER A CA 1
ATOM 635 C C . SER A 1 88 ? 20.321 -7.988 -48.134 1.00 96.94 88 SER A C 1
ATOM 637 O O . SER A 1 88 ? 20.138 -9.171 -47.869 1.00 96.94 88 SER A O 1
ATOM 639 N N . HIS A 1 89 ? 21.388 -7.296 -47.727 1.00 93.88 89 HIS A N 1
ATOM 640 C CA . HIS A 1 89 ? 22.509 -7.843 -46.957 1.00 93.88 89 HIS A CA 1
ATOM 641 C C . HIS A 1 89 ? 22.601 -7.239 -45.550 1.00 93.88 89 HIS A C 1
ATOM 643 O O . HIS A 1 89 ? 23.663 -7.223 -44.932 1.00 93.88 89 HIS A O 1
ATOM 649 N N . ALA A 1 90 ? 21.483 -6.734 -45.017 1.00 90.69 90 ALA A N 1
ATOM 650 C CA . ALA A 1 90 ? 21.453 -6.059 -43.723 1.00 90.69 90 ALA A CA 1
ATOM 651 C C . ALA A 1 90 ? 22.057 -6.897 -42.585 1.00 90.69 90 ALA A C 1
ATOM 653 O O . ALA A 1 90 ? 22.785 -6.356 -41.760 1.00 90.69 90 ALA A O 1
ATOM 654 N N . ALA A 1 91 ? 21.773 -8.203 -42.554 1.00 88.88 91 ALA A N 1
ATOM 655 C CA . ALA A 1 91 ? 22.299 -9.113 -41.538 1.00 88.88 91 ALA A CA 1
ATOM 656 C C . ALA A 1 91 ? 23.819 -9.303 -41.656 1.00 88.88 91 ALA A C 1
ATOM 658 O O . ALA A 1 91 ? 24.512 -9.324 -40.643 1.00 88.88 91 ALA A O 1
ATOM 659 N N . ASP A 1 92 ? 24.337 -9.394 -42.880 1.00 89.00 92 ASP A N 1
ATOM 660 C CA . ASP A 1 92 ? 25.765 -9.593 -43.124 1.00 89.00 92 ASP A CA 1
ATOM 661 C C . ASP A 1 92 ? 26.568 -8.335 -42.771 1.00 89.00 92 ASP A C 1
ATOM 663 O O . ASP A 1 92 ? 27.638 -8.418 -42.168 1.00 89.00 92 ASP A O 1
ATOM 667 N N . LEU A 1 93 ? 26.010 -7.157 -43.072 1.00 89.06 93 LEU A N 1
ATOM 668 C CA . LEU A 1 93 ? 26.623 -5.865 -42.760 1.00 89.06 93 LEU A CA 1
ATOM 669 C C . LEU A 1 93 ? 26.760 -5.618 -41.253 1.00 89.06 93 LEU A C 1
ATOM 671 O O . LEU A 1 93 ? 27.719 -4.979 -40.833 1.00 89.06 93 LEU A O 1
ATOM 675 N N . VAL A 1 94 ? 25.830 -6.125 -40.438 1.00 86.44 94 VAL A N 1
ATOM 676 C CA . VAL A 1 94 ? 25.889 -5.982 -38.970 1.00 86.44 94 VAL A CA 1
ATOM 677 C C . VAL A 1 94 ? 26.594 -7.144 -38.266 1.00 86.44 94 VAL A C 1
ATOM 679 O O . VAL A 1 94 ? 26.838 -7.068 -37.063 1.00 86.44 94 VAL A O 1
ATOM 682 N N . ALA A 1 95 ? 26.928 -8.214 -38.993 1.00 79.50 95 ALA A N 1
ATOM 683 C CA . ALA A 1 95 ? 27.680 -9.352 -38.470 1.00 79.50 95 ALA A CA 1
ATOM 684 C C . ALA A 1 95 ? 29.204 -9.116 -38.470 1.00 79.50 95 ALA A C 1
ATOM 686 O O . ALA A 1 95 ? 29.934 -9.833 -37.784 1.00 79.50 95 ALA A O 1
ATOM 687 N N . GLY A 1 96 ? 29.697 -8.136 -39.238 1.00 67.00 96 GLY A N 1
ATOM 688 C CA . GLY A 1 96 ? 31.124 -7.855 -39.408 1.00 67.00 96 GLY A CA 1
ATOM 689 C C . GLY A 1 96 ? 31.573 -6.513 -38.822 1.00 67.00 96 GLY A C 1
ATOM 690 O O . GLY A 1 96 ? 30.968 -5.478 -39.068 1.00 67.00 96 GLY A O 1
ATOM 691 N N . TYR A 1 97 ? 32.720 -6.493 -38.135 1.00 66.44 97 TYR A N 1
ATOM 692 C CA . TYR A 1 97 ? 33.332 -5.276 -37.558 1.00 66.44 97 TYR A CA 1
ATOM 693 C C . TYR A 1 97 ? 34.122 -4.421 -38.562 1.00 66.44 97 TYR A C 1
ATOM 695 O O . TYR A 1 97 ? 34.986 -3.636 -38.181 1.00 66.44 97 TYR A O 1
ATOM 703 N N . GLN A 1 98 ? 33.897 -4.634 -39.856 1.00 82.62 98 GLN A N 1
ATOM 704 C CA . GLN A 1 98 ? 34.741 -4.092 -40.920 1.00 82.62 98 GLN A CA 1
ATOM 705 C C . GLN A 1 98 ? 34.062 -2.986 -41.728 1.00 82.62 98 GLN A C 1
ATOM 707 O O . GLN A 1 98 ? 34.688 -2.414 -42.611 1.00 82.62 98 GLN A O 1
ATOM 712 N N . VAL A 1 99 ? 32.803 -2.648 -41.441 1.00 90.00 99 VAL A N 1
ATOM 713 C CA . VAL A 1 99 ? 32.136 -1.509 -42.082 1.00 90.00 99 VAL A CA 1
ATOM 714 C C . VAL A 1 99 ? 32.587 -0.217 -41.392 1.00 90.00 99 VAL A C 1
ATOM 716 O O . VAL A 1 99 ? 32.516 -0.099 -40.173 1.00 90.00 99 VAL A O 1
ATOM 719 N N . SER A 1 100 ? 33.061 0.750 -42.173 1.00 89.81 100 SER A N 1
ATOM 720 C CA . SER A 1 100 ? 33.503 2.080 -41.722 1.00 89.81 100 SER A CA 1
ATOM 721 C C . SER A 1 100 ? 32.534 3.192 -42.114 1.00 89.81 100 SER A C 1
ATOM 723 O O . SER A 1 100 ? 32.510 4.243 -41.482 1.00 89.81 100 SER A O 1
ATOM 725 N N . GLY A 1 101 ? 31.702 2.967 -43.127 1.00 92.00 101 GLY A N 1
ATOM 726 C CA . GLY A 1 101 ? 30.715 3.943 -43.559 1.00 92.00 101 GLY A CA 1
ATOM 727 C C . GLY A 1 101 ? 29.862 3.442 -44.712 1.00 92.00 101 GLY A C 1
ATOM 728 O O . GLY A 1 101 ? 30.144 2.406 -45.314 1.00 92.00 101 GLY A O 1
ATOM 729 N N . LEU A 1 102 ? 28.822 4.205 -45.028 1.00 94.94 102 LEU A N 1
ATOM 730 C CA . LEU A 1 102 ? 27.942 3.991 -46.169 1.00 94.94 102 LEU A CA 1
ATOM 731 C C . LEU A 1 102 ? 28.048 5.183 -47.120 1.00 94.94 102 LEU A C 1
ATOM 733 O O . LEU A 1 102 ? 28.210 6.327 -46.703 1.00 94.94 102 LEU A O 1
ATOM 737 N N . THR A 1 103 ? 27.952 4.933 -48.417 1.00 95.88 103 THR A N 1
ATOM 738 C CA . THR A 1 103 ? 27.826 5.967 -49.443 1.00 95.88 103 THR A CA 1
ATOM 739 C C . THR A 1 103 ? 26.669 5.606 -50.357 1.00 95.88 103 THR A C 1
ATOM 741 O O . THR A 1 103 ? 26.705 4.580 -51.035 1.00 95.88 103 THR A O 1
ATOM 744 N N . LEU A 1 104 ? 25.640 6.446 -50.375 1.00 95.81 104 LEU A N 1
ATOM 745 C CA . LEU A 1 104 ? 24.453 6.216 -51.193 1.00 95.81 104 LEU A CA 1
ATOM 746 C C . LEU A 1 104 ? 24.665 6.718 -52.636 1.00 95.81 104 LEU A C 1
ATOM 748 O O . LEU A 1 104 ? 25.604 7.478 -52.902 1.00 95.81 104 LEU A O 1
ATOM 752 N N . PRO A 1 105 ? 23.827 6.301 -53.609 1.00 92.81 105 PRO A N 1
ATOM 753 C CA . PRO A 1 105 ? 24.012 6.653 -55.021 1.00 92.81 105 PRO A CA 1
ATOM 754 C C . PRO A 1 105 ? 23.914 8.153 -55.327 1.00 92.81 105 PRO A C 1
ATOM 756 O O . PRO A 1 105 ? 24.443 8.602 -56.342 1.00 92.81 105 PRO A O 1
ATOM 759 N N . ASP A 1 106 ? 23.253 8.920 -54.459 1.00 90.69 106 ASP A N 1
ATOM 760 C CA . ASP A 1 106 ? 23.164 10.381 -54.533 1.00 90.69 106 ASP A CA 1
ATOM 761 C C . ASP A 1 106 ? 24.457 11.091 -54.083 1.00 90.69 106 ASP A C 1
ATOM 763 O O . ASP A 1 106 ? 24.578 12.308 -54.214 1.00 90.69 106 ASP A O 1
ATOM 767 N N . GLY A 1 107 ? 25.443 10.330 -53.597 1.00 89.81 107 GLY A N 1
ATOM 768 C CA . GLY A 1 107 ? 26.737 10.822 -53.144 1.00 89.81 107 GLY A CA 1
ATOM 769 C C . GLY A 1 107 ? 26.791 11.187 -51.662 1.00 89.81 107 GLY A C 1
ATOM 770 O O . GLY A 1 107 ? 27.860 11.596 -51.210 1.00 89.81 107 GLY A O 1
ATOM 771 N N . LYS A 1 108 ? 25.702 11.028 -50.894 1.00 93.44 108 LYS A N 1
ATOM 772 C CA . LYS A 1 108 ? 25.739 11.215 -49.436 1.00 93.44 108 LYS A CA 1
ATOM 773 C C . LYS A 1 108 ? 26.622 10.155 -48.789 1.00 93.44 108 LYS A C 1
ATOM 775 O O . LYS A 1 108 ? 26.529 8.973 -49.123 1.00 93.44 108 LYS A O 1
ATOM 780 N N . VAL A 1 109 ? 27.466 10.590 -47.859 1.00 94.12 109 VAL A N 1
ATOM 781 C CA . VAL A 1 109 ? 28.429 9.751 -47.141 1.00 94.12 109 VAL A CA 1
ATOM 782 C C . VAL A 1 109 ? 28.092 9.784 -45.658 1.00 94.12 109 VAL A C 1
ATOM 784 O O . VAL A 1 109 ? 27.984 10.860 -45.085 1.00 94.12 109 VAL A O 1
ATOM 787 N N . PHE A 1 110 ? 27.991 8.606 -45.055 1.00 94.44 110 PHE A N 1
ATOM 788 C CA . PHE A 1 110 ? 27.685 8.399 -43.644 1.00 94.44 110 PHE A CA 1
ATOM 789 C C . PHE A 1 110 ? 28.840 7.629 -43.022 1.00 94.44 110 PHE A C 1
ATOM 791 O O . PHE A 1 110 ? 29.192 6.552 -43.508 1.00 94.44 110 PHE A O 1
ATOM 798 N N . GLN A 1 111 ? 29.462 8.177 -41.985 1.00 91.19 111 GLN A N 1
ATOM 799 C CA . GLN A 1 111 ? 30.620 7.556 -41.340 1.00 91.19 111 GLN A CA 1
ATOM 800 C C . GLN A 1 111 ? 30.187 6.898 -40.037 1.00 91.19 111 GLN A C 1
ATOM 802 O O . GLN A 1 111 ? 29.490 7.510 -39.234 1.00 91.19 111 GLN A O 1
ATOM 807 N N . ILE A 1 112 ? 30.598 5.650 -39.827 1.00 87.75 112 ILE A N 1
ATOM 808 C CA . ILE A 1 112 ? 30.277 4.934 -38.596 1.00 87.75 112 ILE A CA 1
ATOM 809 C C . ILE A 1 112 ? 31.084 5.543 -37.451 1.00 87.75 112 ILE A C 1
ATOM 811 O O . ILE A 1 112 ? 32.312 5.642 -37.511 1.00 87.75 112 ILE A O 1
ATOM 815 N N . THR A 1 113 ? 30.385 5.920 -36.385 1.00 77.06 113 THR A N 1
ATOM 816 C CA . THR A 1 113 ? 30.997 6.456 -35.171 1.00 77.06 113 THR A CA 1
ATOM 817 C C . THR A 1 113 ? 31.366 5.285 -34.264 1.00 77.06 113 THR A C 1
ATOM 819 O O . THR A 1 113 ? 30.497 4.611 -33.710 1.00 77.06 113 THR A O 1
ATOM 822 N N . LEU A 1 114 ? 32.667 5.004 -34.134 1.00 66.44 114 LEU A N 1
ATOM 823 C CA . LEU A 1 114 ? 33.167 3.916 -33.290 1.00 66.44 114 LEU A CA 1
ATOM 824 C C . LEU A 1 114 ? 33.017 4.272 -31.806 1.00 66.44 114 LEU A C 1
ATOM 826 O O . LEU A 1 114 ? 33.761 5.094 -31.274 1.00 66.44 114 LEU A O 1
ATOM 830 N N . GLY A 1 115 ? 32.092 3.592 -31.136 1.00 49.72 115 GLY A N 1
ATOM 831 C CA . GLY A 1 115 ? 31.907 3.635 -29.692 1.00 49.72 115 GLY A CA 1
ATOM 832 C C . GLY A 1 115 ? 31.769 2.229 -29.131 1.00 49.72 115 GLY A C 1
ATOM 833 O O . GLY A 1 115 ? 30.688 1.663 -29.197 1.00 49.72 115 GLY A O 1
ATOM 834 N N . GLY A 1 116 ? 32.857 1.668 -28.598 1.00 45.06 116 GLY A N 1
ATOM 835 C CA . GLY A 1 116 ? 32.826 0.436 -27.802 1.00 45.06 116 GLY A CA 1
ATOM 836 C C . GLY A 1 116 ? 32.464 -0.848 -28.566 1.00 45.06 116 GLY A C 1
ATOM 837 O O . GLY A 1 116 ? 31.306 -1.188 -28.772 1.00 45.06 116 GLY A O 1
ATOM 838 N N . THR A 1 117 ? 33.494 -1.614 -28.908 1.00 44.09 117 THR A N 1
ATOM 839 C CA . THR A 1 117 ? 33.484 -3.063 -29.188 1.00 44.09 117 THR A CA 1
ATOM 840 C C . THR A 1 117 ? 32.683 -3.807 -28.086 1.00 44.09 117 THR A C 1
ATOM 842 O O . THR A 1 117 ? 32.934 -3.539 -26.917 1.00 44.09 117 THR A O 1
ATOM 845 N N . GLU A 1 118 ? 31.697 -4.699 -28.279 1.00 47.91 118 GLU A N 1
ATOM 846 C CA . GLU A 1 118 ? 31.637 -5.874 -29.169 1.00 47.91 118 GLU A CA 1
ATOM 847 C C . GLU A 1 118 ? 30.198 -6.445 -29.412 1.00 47.91 118 GLU A C 1
ATOM 849 O O . GLU A 1 118 ? 30.089 -7.591 -29.830 1.00 47.91 118 GLU A O 1
ATOM 854 N N . VAL A 1 119 ? 29.065 -5.766 -29.132 1.00 52.16 119 VAL A N 1
ATOM 855 C CA . VAL A 1 119 ? 27.764 -6.513 -29.026 1.00 52.16 119 VAL A CA 1
ATOM 856 C C . VAL A 1 119 ? 26.505 -5.859 -29.629 1.00 52.16 119 VAL A C 1
ATOM 858 O O . VAL A 1 119 ? 25.394 -6.310 -29.367 1.00 52.16 119 VAL A O 1
ATOM 861 N N . LEU A 1 120 ? 26.607 -4.815 -30.457 1.00 62.25 120 LEU A N 1
ATOM 862 C CA . LEU A 1 120 ? 25.404 -4.037 -30.816 1.00 62.25 120 LEU A CA 1
ATOM 863 C C . LEU A 1 120 ? 24.615 -4.519 -32.046 1.00 62.25 120 LEU A C 1
ATOM 865 O O . LEU A 1 120 ? 23.516 -4.016 -32.259 1.00 62.25 120 LEU A O 1
ATOM 869 N N . HIS A 1 121 ? 25.116 -5.495 -32.823 1.00 78.81 121 HIS A N 1
ATOM 870 C CA . HIS A 1 121 ? 24.472 -6.013 -34.052 1.00 78.81 121 HIS A CA 1
ATOM 871 C C . HIS A 1 121 ? 23.808 -4.909 -34.910 1.00 78.81 121 HIS A C 1
ATOM 873 O O . HIS A 1 121 ? 22.697 -5.079 -35.420 1.00 78.81 121 HIS A O 1
ATOM 879 N N . ALA A 1 122 ? 24.476 -3.757 -35.034 1.00 87.00 122 ALA A N 1
ATOM 880 C CA . ALA A 1 122 ? 23.950 -2.555 -35.666 1.00 87.00 122 ALA A CA 1
ATOM 881 C C . ALA A 1 122 ? 25.073 -1.685 -36.230 1.00 87.00 122 ALA A C 1
ATOM 883 O O . ALA A 1 122 ? 26.192 -1.690 -35.714 1.00 87.00 122 ALA A O 1
ATOM 884 N N . LEU A 1 123 ? 24.754 -0.910 -37.268 1.00 89.44 123 LEU A N 1
ATOM 885 C CA . LEU A 1 123 ? 25.636 0.137 -37.777 1.00 89.44 123 LEU A CA 1
ATOM 886 C C . LEU A 1 123 ? 25.370 1.433 -37.005 1.00 89.44 123 LEU A C 1
ATOM 888 O O . LEU A 1 123 ? 24.261 1.966 -37.057 1.00 89.44 123 LEU A O 1
ATOM 892 N N . THR A 1 124 ? 26.371 1.922 -36.277 1.00 88.69 124 THR A N 1
ATOM 893 C CA . THR A 1 124 ? 26.208 3.048 -35.348 1.00 88.69 124 THR A CA 1
ATOM 894 C C . THR A 1 124 ? 26.681 4.364 -35.959 1.00 88.69 124 THR A C 1
ATOM 896 O O . THR A 1 124 ? 27.822 4.464 -36.405 1.00 88.69 124 THR A O 1
ATOM 899 N N . PHE A 1 125 ? 25.830 5.389 -35.942 1.00 91.50 125 PHE A N 1
ATOM 900 C CA . PHE A 1 125 ? 26.123 6.716 -36.494 1.00 91.50 125 PHE A CA 1
ATOM 901 C C . PHE A 1 125 ? 25.737 7.831 -35.511 1.00 91.50 125 PHE A C 1
ATOM 903 O O . PHE A 1 125 ? 25.086 7.585 -34.489 1.00 91.50 125 PHE A O 1
ATOM 910 N N . GLY A 1 126 ? 26.112 9.069 -35.842 1.00 91.69 126 GLY A N 1
ATOM 911 C CA . GLY A 1 126 ? 25.486 10.254 -35.249 1.00 91.69 126 GLY A CA 1
ATOM 912 C C . GLY A 1 126 ? 23.992 10.318 -35.591 1.00 91.69 126 GLY A C 1
ATOM 913 O O . GLY A 1 126 ? 23.528 9.718 -36.564 1.00 91.69 126 GLY A O 1
ATOM 914 N N . ILE A 1 127 ? 23.208 11.031 -34.786 1.00 92.25 127 ILE A N 1
ATOM 915 C CA . ILE A 1 127 ? 21.741 10.969 -34.886 1.00 92.25 127 ILE A CA 1
ATOM 916 C C . ILE A 1 127 ? 21.189 11.497 -36.216 1.00 92.25 127 ILE A C 1
ATOM 918 O O . ILE A 1 127 ? 20.230 10.938 -36.752 1.00 92.25 127 ILE A O 1
ATOM 922 N N . GLU A 1 128 ? 21.803 12.549 -36.763 1.00 93.44 128 GLU A N 1
ATOM 923 C CA . GLU A 1 128 ? 21.396 13.160 -38.033 1.00 93.44 128 GLU A CA 1
ATOM 924 C C . GLU A 1 128 ? 21.559 12.168 -39.191 1.00 93.44 128 GLU A C 1
ATOM 926 O O . GLU A 1 128 ? 20.672 12.035 -40.040 1.00 93.44 128 GLU A O 1
ATOM 931 N N . ASP A 1 129 ? 22.651 11.404 -39.165 1.00 95.12 129 ASP A N 1
ATOM 932 C CA . ASP A 1 129 ? 22.946 10.348 -40.125 1.00 95.12 129 ASP A CA 1
ATOM 933 C C . ASP A 1 129 ? 21.952 9.192 -39.995 1.00 95.12 129 ASP A C 1
ATOM 935 O O . ASP A 1 129 ? 21.411 8.745 -41.004 1.00 95.12 129 ASP A O 1
ATOM 939 N N . VAL A 1 130 ? 21.634 8.743 -38.773 1.00 94.75 130 VAL A N 1
ATOM 940 C CA . VAL A 1 130 ? 20.626 7.689 -38.540 1.00 94.75 130 VAL A CA 1
ATOM 941 C C . VAL A 1 130 ? 19.262 8.091 -39.103 1.00 94.75 130 VAL A C 1
ATOM 943 O O . VAL A 1 130 ? 18.620 7.306 -39.804 1.00 94.75 130 VAL A O 1
ATOM 946 N N . ILE A 1 131 ? 18.817 9.318 -38.816 1.00 94.25 131 ILE A N 1
ATOM 947 C CA . ILE A 1 131 ? 17.536 9.839 -39.304 1.00 94.25 131 ILE A CA 1
ATOM 948 C C . ILE A 1 131 ? 17.547 9.919 -40.833 1.00 94.25 131 ILE A C 1
ATOM 950 O O . ILE A 1 131 ? 16.584 9.496 -41.476 1.00 94.25 131 ILE A O 1
ATOM 954 N N . THR A 1 132 ? 18.635 10.417 -41.420 1.00 95.31 132 THR A N 1
ATOM 955 C CA . THR A 1 132 ? 18.773 10.538 -42.876 1.00 95.31 132 THR A CA 1
ATOM 956 C C . THR A 1 132 ? 18.793 9.165 -43.547 1.00 95.31 132 THR A 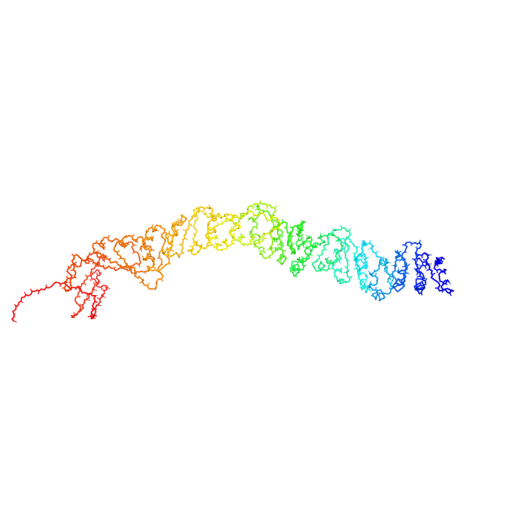C 1
ATOM 958 O O . THR A 1 132 ? 18.045 8.942 -44.492 1.00 95.31 132 THR A O 1
ATOM 961 N N . LEU A 1 133 ? 19.573 8.208 -43.039 1.00 95.31 133 LEU A N 1
ATOM 962 C CA . LEU A 1 133 ? 19.627 6.837 -43.556 1.00 95.31 133 LEU A CA 1
ATOM 963 C C . LEU A 1 133 ? 18.242 6.177 -43.545 1.00 95.31 133 LEU A C 1
ATOM 965 O O . LEU A 1 133 ? 17.846 5.556 -44.533 1.00 95.31 133 LEU A O 1
ATOM 969 N N . ALA A 1 134 ? 17.477 6.346 -42.463 1.00 94.50 134 ALA A N 1
ATOM 970 C CA . ALA A 1 134 ? 16.110 5.839 -42.383 1.00 94.50 134 ALA A CA 1
ATOM 971 C C . ALA A 1 134 ? 15.174 6.501 -43.414 1.00 94.50 134 ALA A C 1
ATOM 973 O O . ALA A 1 134 ? 14.361 5.816 -44.035 1.00 94.50 134 ALA A O 1
ATOM 974 N N . GLN A 1 135 ? 15.303 7.813 -43.645 1.00 94.12 135 GLN A N 1
ATOM 975 C CA . GLN A 1 135 ? 14.535 8.536 -44.671 1.00 94.12 135 GLN A CA 1
ATOM 976 C C . GLN A 1 135 ? 14.879 8.088 -46.096 1.00 94.12 135 GLN A C 1
ATOM 978 O O . GLN A 1 135 ? 13.988 7.995 -46.938 1.00 94.12 135 GLN A O 1
ATOM 983 N N . GLU A 1 136 ? 16.145 7.753 -46.348 1.00 94.75 136 GLU A N 1
ATOM 984 C CA . GLU A 1 136 ? 16.617 7.174 -47.613 1.00 94.75 136 GLU A CA 1
ATOM 985 C C . GLU A 1 136 ? 16.169 5.710 -47.800 1.00 94.75 136 GLU A C 1
ATOM 987 O O . GLU A 1 136 ? 16.441 5.087 -48.826 1.00 94.75 136 GLU A O 1
ATOM 992 N N . GLY A 1 137 ? 15.446 5.142 -46.828 1.00 94.44 137 GLY A N 1
ATOM 993 C CA . GLY A 1 137 ? 14.874 3.802 -46.908 1.00 94.44 137 GLY A CA 1
ATOM 994 C C . GLY A 1 137 ? 15.858 2.688 -46.572 1.00 94.44 137 GLY A C 1
ATOM 995 O O . GLY A 1 137 ? 15.587 1.530 -46.897 1.00 94.44 137 GLY A O 1
ATOM 996 N N . ILE A 1 138 ? 16.986 2.994 -45.924 1.00 95.06 138 ILE A N 1
ATOM 997 C CA . ILE A 1 138 ? 17.828 1.966 -45.306 1.00 95.06 138 ILE A CA 1
ATOM 998 C C . ILE A 1 138 ? 17.004 1.266 -44.226 1.00 95.06 138 ILE A C 1
ATOM 1000 O O . ILE A 1 138 ? 16.305 1.922 -43.464 1.00 95.06 138 ILE A O 1
ATOM 1004 N N . THR A 1 139 ? 17.072 -0.062 -44.166 1.00 93.62 139 THR A N 1
ATOM 1005 C CA . THR A 1 139 ? 16.373 -0.911 -43.183 1.00 93.62 139 THR A CA 1
ATOM 1006 C C . THR A 1 139 ? 17.336 -1.746 -42.344 1.00 93.62 139 THR A C 1
ATOM 1008 O O . THR A 1 139 ? 16.902 -2.591 -41.562 1.00 93.62 139 THR A O 1
ATOM 1011 N N . VAL A 1 140 ? 18.644 -1.549 -42.531 1.00 91.25 140 VAL A N 1
ATOM 1012 C CA . VAL A 1 140 ? 19.688 -2.153 -41.697 1.00 91.25 140 VAL A CA 1
ATOM 1013 C C . VAL A 1 140 ? 19.462 -1.734 -40.238 1.00 91.25 140 VAL A C 1
ATOM 1015 O O . VAL A 1 140 ? 19.047 -0.595 -40.016 1.00 91.25 140 VAL A O 1
ATOM 1018 N N . PRO A 1 141 ? 19.700 -2.610 -39.245 1.00 91.69 141 PRO A N 1
ATOM 1019 C CA . PRO A 1 141 ? 19.696 -2.209 -37.841 1.00 91.69 141 PRO A CA 1
ATOM 1020 C C . PRO A 1 141 ? 20.680 -1.055 -37.591 1.00 91.69 141 PRO A C 1
ATOM 1022 O O . PRO A 1 141 ? 21.865 -1.166 -37.915 1.00 91.69 141 PRO A O 1
ATOM 1025 N N . LEU A 1 142 ? 20.184 0.051 -37.032 1.00 91.88 142 LEU A N 1
ATOM 1026 C CA . LEU A 1 142 ? 20.959 1.270 -36.790 1.00 91.88 142 LEU A CA 1
ATOM 1027 C C . LEU A 1 142 ? 21.159 1.508 -35.295 1.00 91.88 142 LEU A C 1
ATOM 1029 O O . LEU A 1 142 ? 20.238 1.330 -34.495 1.00 91.88 142 LEU A O 1
ATOM 1033 N N . GLY A 1 143 ? 22.362 1.941 -34.939 1.00 90.62 143 GLY A N 1
ATOM 1034 C CA . GLY A 1 143 ? 22.717 2.429 -33.614 1.00 90.62 143 GLY A CA 1
ATOM 1035 C C . GLY A 1 143 ? 22.901 3.946 -33.615 1.00 90.62 143 GLY A C 1
ATOM 1036 O O . GLY A 1 143 ? 23.328 4.521 -34.616 1.00 90.62 143 GLY A O 1
ATOM 1037 N N . VAL A 1 144 ? 22.619 4.594 -32.489 1.00 91.50 144 VAL A N 1
ATOM 1038 C CA . VAL A 1 144 ? 22.917 6.019 -32.266 1.00 91.50 144 VAL A CA 1
ATOM 1039 C C . VAL A 1 144 ? 24.071 6.145 -31.278 1.00 91.50 144 VAL A C 1
ATOM 1041 O O . VAL A 1 144 ? 24.071 5.455 -30.261 1.00 91.50 144 VAL A O 1
ATOM 1044 N N . TYR A 1 145 ? 25.021 7.038 -31.554 1.00 89.31 145 TYR A N 1
ATOM 1045 C CA . TYR A 1 145 ? 26.097 7.419 -30.636 1.00 89.31 145 TYR A CA 1
ATOM 1046 C C . TYR A 1 145 ? 26.115 8.939 -30.473 1.00 89.31 145 TYR A C 1
ATOM 1048 O O . TYR A 1 145 ? 26.587 9.647 -31.360 1.00 89.31 145 TYR A O 1
ATOM 1056 N N . GLU A 1 146 ? 25.571 9.434 -29.363 1.00 90.81 146 GLU A N 1
ATOM 1057 C CA . GLU A 1 146 ? 25.410 10.870 -29.107 1.00 90.81 146 GLU A CA 1
ATOM 1058 C C . GLU A 1 146 ? 25.429 11.198 -27.609 1.00 90.81 146 GLU A C 1
ATOM 1060 O O . GLU A 1 146 ? 25.320 10.320 -26.752 1.00 90.81 146 GLU A O 1
ATOM 1065 N N . ASN A 1 147 ? 25.537 12.485 -27.282 1.00 90.81 147 ASN A N 1
ATOM 1066 C CA . ASN A 1 147 ? 25.296 12.957 -25.917 1.00 90.81 147 ASN A CA 1
ATOM 1067 C C . ASN A 1 147 ? 23.791 12.979 -25.581 1.00 90.81 147 ASN A C 1
ATOM 1069 O O . ASN A 1 147 ? 22.933 13.039 -26.470 1.00 90.81 147 ASN A O 1
ATOM 1073 N N . ALA A 1 148 ? 23.459 12.964 -24.289 1.00 91.44 148 ALA A N 1
ATOM 1074 C CA . ALA A 1 148 ? 22.074 12.881 -23.832 1.00 91.44 148 ALA A CA 1
ATOM 1075 C C . ALA A 1 148 ? 21.200 14.053 -24.304 1.00 91.44 148 ALA A C 1
ATOM 1077 O O . ALA A 1 148 ? 20.025 13.855 -24.616 1.00 91.44 148 ALA A O 1
ATOM 1078 N N . ALA A 1 149 ? 21.753 15.267 -24.403 1.00 94.56 149 ALA A N 1
ATOM 1079 C CA . ALA A 1 149 ? 21.007 16.451 -24.832 1.00 94.56 149 ALA A CA 1
ATOM 1080 C C . ALA A 1 149 ? 20.539 16.338 -26.293 1.00 94.56 149 ALA A C 1
ATOM 1082 O O . ALA A 1 149 ? 19.386 16.639 -26.610 1.00 94.56 149 ALA A O 1
ATOM 1083 N N . VAL A 1 150 ? 21.411 15.847 -27.177 1.00 94.44 150 VAL A N 1
ATOM 1084 C CA . VAL A 1 150 ? 21.093 15.604 -28.590 1.00 94.44 150 VAL A CA 1
ATOM 1085 C C . VAL A 1 150 ? 20.063 14.480 -28.731 1.00 94.44 150 VAL A C 1
ATOM 1087 O O . VAL A 1 150 ? 19.126 14.605 -29.525 1.00 94.44 150 VAL A O 1
ATOM 1090 N N . ILE A 1 151 ? 20.183 13.417 -27.930 1.00 94.19 151 ILE A N 1
ATOM 1091 C CA . ILE A 1 151 ? 19.201 12.323 -27.899 1.00 94.19 151 ILE A CA 1
ATOM 1092 C C . ILE A 1 151 ? 17.837 12.839 -27.420 1.00 94.19 151 ILE A C 1
ATOM 1094 O O . ILE A 1 151 ? 16.830 12.573 -28.071 1.00 94.19 151 ILE A O 1
ATOM 1098 N N . SER A 1 152 ? 17.805 13.631 -26.346 1.00 95.62 152 SER A N 1
ATOM 1099 C CA . SER A 1 152 ? 16.584 14.230 -25.780 1.00 95.62 152 SER A CA 1
ATOM 1100 C C . SER A 1 152 ? 15.849 15.092 -26.806 1.00 95.62 152 SER A C 1
ATOM 1102 O O . SER A 1 152 ? 14.651 14.927 -27.027 1.00 95.62 152 SER A O 1
ATOM 1104 N N . ALA A 1 153 ? 16.582 15.951 -27.525 1.00 96.88 153 ALA A N 1
ATOM 1105 C CA . ALA A 1 153 ? 16.021 16.813 -28.567 1.00 96.88 153 ALA A CA 1
ATOM 1106 C C . ALA A 1 153 ? 15.383 16.038 -29.739 1.00 96.88 153 ALA A C 1
ATOM 1108 O O . ALA A 1 153 ? 14.561 16.587 -30.472 1.00 96.88 153 ALA A O 1
ATOM 1109 N N . ASN A 1 154 ? 15.744 14.765 -29.917 1.00 96.50 154 ASN A N 1
ATOM 1110 C CA . ASN A 1 154 ? 15.322 13.924 -31.035 1.00 96.50 154 ASN A CA 1
ATOM 1111 C C . ASN A 1 154 ? 14.583 12.648 -30.593 1.00 96.50 154 ASN A C 1
ATOM 1113 O O . ASN A 1 154 ? 14.319 11.777 -31.428 1.00 96.50 154 ASN A O 1
ATOM 1117 N N . ALA A 1 155 ? 14.219 12.527 -29.313 1.00 95.56 155 ALA A N 1
ATOM 1118 C CA . ALA A 1 155 ? 13.724 11.285 -28.721 1.00 95.56 155 ALA A CA 1
ATOM 1119 C C . ALA A 1 155 ? 12.482 10.738 -29.445 1.00 95.56 155 ALA A C 1
ATOM 1121 O O . ALA A 1 155 ? 12.443 9.569 -29.830 1.00 95.56 155 ALA A O 1
ATOM 1122 N N . THR A 1 156 ? 11.505 11.601 -29.738 1.00 96.12 156 THR A N 1
ATOM 1123 C CA . THR A 1 156 ? 10.290 11.230 -30.480 1.00 96.12 156 THR A CA 1
ATOM 1124 C C . THR A 1 156 ? 10.593 10.768 -31.909 1.00 96.12 156 THR A C 1
ATOM 1126 O O . THR A 1 156 ? 9.930 9.870 -32.433 1.00 96.12 156 THR A O 1
ATOM 1129 N N . THR A 1 157 ? 11.582 11.371 -32.574 1.00 96.31 157 THR A N 1
ATOM 1130 C CA . THR A 1 157 ? 11.989 10.976 -33.932 1.00 96.31 157 THR A CA 1
ATOM 1131 C C . THR A 1 157 ? 12.673 9.615 -33.909 1.00 96.31 157 THR A C 1
ATOM 1133 O O . THR A 1 157 ? 12.330 8.750 -34.712 1.00 96.31 157 THR A O 1
ATOM 1136 N N . LEU A 1 158 ? 13.566 9.390 -32.945 1.00 95.19 158 LEU A N 1
ATOM 1137 C CA . LEU A 1 158 ? 14.209 8.096 -32.738 1.00 95.19 158 LEU A CA 1
ATOM 1138 C C . LEU A 1 158 ? 13.203 6.995 -32.404 1.00 95.19 158 LEU A C 1
ATOM 1140 O O . LEU A 1 158 ? 13.264 5.912 -32.980 1.00 95.19 158 LEU A O 1
ATOM 1144 N N . ALA A 1 159 ? 12.229 7.276 -31.538 1.00 95.25 159 ALA A N 1
ATOM 1145 C CA . ALA A 1 159 ? 11.193 6.315 -31.178 1.00 95.25 159 ALA A CA 1
ATOM 1146 C C . ALA A 1 159 ? 10.379 5.840 -32.400 1.00 95.25 159 ALA A C 1
ATOM 1148 O O . ALA A 1 159 ? 9.982 4.675 -32.472 1.00 95.25 159 ALA A O 1
ATOM 1149 N N . LYS A 1 160 ? 10.180 6.698 -33.412 1.00 95.69 160 LYS A N 1
ATOM 1150 C CA . LYS A 1 160 ? 9.479 6.334 -34.660 1.00 95.69 160 LYS A CA 1
ATOM 1151 C C . LYS A 1 160 ? 10.245 5.337 -35.531 1.00 95.69 160 LYS A C 1
ATOM 1153 O O . LYS A 1 160 ? 9.610 4.655 -36.332 1.00 95.69 160 LYS A O 1
ATOM 1158 N N . LEU A 1 161 ? 11.563 5.203 -35.359 1.00 93.94 161 LEU A N 1
ATOM 1159 C CA . LEU A 1 161 ? 12.356 4.167 -36.037 1.00 93.94 161 LEU A CA 1
ATOM 1160 C C . LEU A 1 161 ? 11.992 2.756 -35.542 1.00 93.94 161 LEU A C 1
ATOM 1162 O O . LEU A 1 161 ? 12.205 1.762 -36.241 1.00 93.94 161 LEU A O 1
ATOM 1166 N N . GLY A 1 162 ? 11.415 2.645 -34.341 1.00 90.06 162 GLY A N 1
ATOM 1167 C CA . GLY A 1 162 ? 10.908 1.393 -33.791 1.00 90.06 162 GLY A CA 1
ATOM 1168 C C . GLY A 1 162 ? 11.973 0.295 -33.758 1.00 90.06 162 GLY A C 1
ATOM 1169 O O . GLY A 1 162 ? 12.993 0.416 -33.090 1.00 90.06 162 GLY A O 1
ATOM 1170 N N . LYS A 1 163 ? 11.736 -0.807 -34.482 1.00 88.81 163 LYS A N 1
ATOM 1171 C CA . LYS A 1 163 ? 12.656 -1.959 -34.508 1.00 88.81 163 LYS A CA 1
ATOM 1172 C C . LYS A 1 163 ? 13.968 -1.685 -35.242 1.00 88.81 163 LYS A C 1
ATOM 1174 O O . LYS A 1 163 ? 14.924 -2.414 -35.001 1.00 88.81 163 LYS A O 1
ATOM 1179 N N . GLN A 1 164 ? 13.997 -0.689 -36.127 1.00 91.75 164 GLN A N 1
ATOM 1180 C CA . GLN A 1 164 ? 15.207 -0.329 -36.857 1.00 91.75 164 GLN A CA 1
ATOM 1181 C C . GLN A 1 164 ? 16.268 0.258 -35.925 1.00 91.75 164 GLN A C 1
ATOM 1183 O O . GLN A 1 164 ? 17.452 -0.006 -36.114 1.00 91.75 164 GLN A O 1
ATOM 1188 N N . LEU A 1 165 ? 15.844 1.012 -34.905 1.00 92.75 165 LEU A N 1
ATOM 1189 C CA . LEU A 1 165 ? 16.737 1.463 -33.850 1.00 92.75 165 LEU A CA 1
ATOM 1190 C C . LEU A 1 165 ? 17.098 0.265 -32.968 1.00 92.75 165 LEU A C 1
ATOM 1192 O O . LEU A 1 165 ? 16.272 -0.276 -32.225 1.00 92.75 165 LEU A O 1
ATOM 1196 N N . ALA A 1 166 ? 18.332 -0.195 -33.102 1.00 90.31 166 ALA A N 1
ATOM 1197 C CA . ALA A 1 166 ? 18.850 -1.370 -32.423 1.00 90.31 166 ALA A CA 1
ATOM 1198 C C . ALA A 1 166 ? 19.488 -1.014 -31.080 1.00 90.31 166 ALA A C 1
ATOM 1200 O O . ALA A 1 166 ? 19.243 -1.717 -30.102 1.00 90.31 166 ALA A O 1
ATOM 1201 N N . SER A 1 167 ? 20.225 0.096 -31.030 1.00 89.12 167 SER A N 1
ATOM 1202 C CA . SER A 1 167 ? 20.940 0.548 -29.838 1.00 89.12 167 SER A CA 1
ATOM 1203 C C . SER A 1 167 ? 21.045 2.071 -29.774 1.00 89.12 167 SER A C 1
ATOM 1205 O O . SER A 1 167 ? 21.087 2.757 -30.794 1.00 89.12 167 SER A O 1
ATOM 1207 N N . VAL A 1 168 ? 21.138 2.599 -28.561 1.00 89.56 168 VAL A N 1
ATOM 1208 C CA . VAL A 1 168 ? 21.425 4.002 -28.270 1.00 89.56 168 VAL A CA 1
ATOM 1209 C C . VAL A 1 168 ? 22.548 4.035 -27.239 1.00 89.56 168 VAL A C 1
ATOM 1211 O O . VAL A 1 168 ? 22.426 3.479 -26.147 1.00 89.56 168 VAL A O 1
ATOM 1214 N N . PHE A 1 169 ? 23.652 4.676 -27.600 1.00 87.00 169 PHE A N 1
ATOM 1215 C CA . PHE A 1 169 ? 24.805 4.878 -26.739 1.00 87.00 169 PHE A CA 1
ATOM 1216 C C . PHE A 1 169 ? 24.892 6.349 -26.336 1.00 87.00 169 PHE A C 1
ATOM 1218 O O . PHE A 1 169 ? 24.946 7.227 -27.200 1.00 87.00 169 PHE A O 1
ATOM 1225 N N . ILE A 1 170 ? 24.927 6.592 -25.025 1.00 87.19 170 ILE A N 1
ATOM 1226 C CA . ILE A 1 170 ? 25.020 7.926 -24.427 1.00 87.19 170 ILE A CA 1
ATOM 1227 C C . ILE A 1 170 ? 26.481 8.199 -24.060 1.00 87.19 170 ILE A C 1
ATOM 1229 O O . ILE A 1 170 ? 27.077 7.453 -23.284 1.00 87.19 170 ILE A O 1
ATOM 1233 N N . THR A 1 171 ? 27.073 9.263 -24.600 1.00 86.25 171 THR A N 1
ATOM 1234 C CA . THR A 1 171 ? 28.515 9.527 -24.435 1.00 86.25 171 THR A CA 1
ATOM 1235 C C . THR A 1 171 ? 28.899 10.203 -23.122 1.00 86.25 171 THR A C 1
ATOM 1237 O O . THR A 1 171 ? 30.043 10.099 -22.689 1.00 86.25 171 THR A O 1
ATOM 1240 N N . ASP A 1 172 ? 27.974 10.949 -22.524 1.00 87.19 172 ASP A N 1
ATOM 1241 C CA . ASP A 1 172 ? 28.205 11.829 -21.374 1.00 87.19 172 ASP A CA 1
ATOM 1242 C C . ASP A 1 172 ? 27.513 11.354 -20.088 1.00 87.19 172 ASP A C 1
ATOM 1244 O O . ASP A 1 172 ? 27.604 12.035 -19.068 1.00 87.19 172 ASP A O 1
ATOM 1248 N N . TYR A 1 173 ? 26.844 10.193 -20.127 1.00 83.81 173 TYR A N 1
ATOM 1249 C CA . TYR A 1 173 ? 26.133 9.573 -18.997 1.00 83.81 173 TYR A CA 1
ATOM 1250 C C . TYR A 1 173 ? 25.092 10.479 -18.315 1.00 83.81 173 TYR A C 1
ATOM 1252 O O . TYR A 1 173 ? 24.714 10.239 -17.170 1.00 83.81 173 TYR A O 1
ATOM 1260 N N . SER A 1 174 ? 24.640 11.530 -19.002 1.00 88.31 174 SER A N 1
ATOM 1261 C CA . SER A 1 174 ? 23.576 12.408 -18.517 1.00 88.31 174 SER A CA 1
ATOM 1262 C C . SER A 1 174 ? 22.201 11.794 -18.817 1.00 88.31 174 SER A C 1
ATOM 1264 O O . SER A 1 174 ? 22.079 11.019 -19.770 1.00 88.31 174 SER A O 1
ATOM 1266 N N . PRO A 1 175 ? 21.153 12.108 -18.033 1.00 90.44 175 PRO A N 1
ATOM 1267 C CA . PRO A 1 175 ? 19.820 11.579 -18.289 1.00 90.44 175 PRO A CA 1
ATOM 1268 C C . PRO A 1 175 ? 19.210 12.183 -19.562 1.00 90.44 175 PRO A C 1
ATOM 1270 O O . PRO A 1 175 ? 19.391 13.361 -19.871 1.00 90.44 175 PRO A O 1
ATOM 1273 N N . ILE A 1 176 ? 18.450 11.368 -20.288 1.00 92.81 176 ILE A N 1
ATOM 1274 C CA . ILE A 1 176 ? 17.662 11.752 -21.457 1.00 92.81 176 ILE A CA 1
ATOM 1275 C C . ILE A 1 176 ? 16.316 12.308 -20.981 1.00 92.81 176 ILE A C 1
ATOM 1277 O O . ILE A 1 176 ? 15.545 11.601 -20.333 1.00 92.81 176 ILE A O 1
ATOM 1281 N N . GLU A 1 177 ? 15.993 13.545 -21.351 1.00 95.31 177 GLU A N 1
ATOM 1282 C CA . GLU A 1 177 ? 14.657 14.119 -21.167 1.00 95.31 177 GLU A CA 1
ATOM 1283 C C . GLU A 1 177 ? 13.743 13.697 -22.326 1.00 95.31 177 GLU A C 1
ATOM 1285 O O . GLU A 1 177 ? 14.060 13.920 -23.495 1.00 95.31 177 GLU A O 1
ATOM 1290 N N . THR A 1 178 ? 12.604 13.070 -22.023 1.00 96.06 178 THR A N 1
ATOM 1291 C CA . THR A 1 178 ? 11.691 12.554 -23.056 1.00 96.06 178 THR A CA 1
ATOM 1292 C C . THR A 1 178 ? 10.250 12.387 -22.561 1.00 96.06 178 THR A C 1
ATOM 1294 O O . THR A 1 178 ? 10.002 12.277 -21.364 1.00 96.06 178 THR A O 1
ATOM 1297 N N . ASP A 1 179 ? 9.289 12.302 -23.487 1.00 96.25 179 ASP A N 1
ATOM 1298 C CA . ASP A 1 179 ? 7.914 11.871 -23.193 1.00 96.25 179 ASP A CA 1
ATOM 1299 C C . ASP A 1 179 ? 7.826 10.359 -22.885 1.00 96.25 179 ASP A C 1
ATOM 1301 O O . ASP A 1 179 ? 8.751 9.587 -23.175 1.00 96.25 179 ASP A O 1
ATOM 1305 N N . VAL A 1 180 ? 6.702 9.914 -22.304 1.00 95.81 180 VAL A N 1
ATOM 1306 C CA . VAL A 1 180 ? 6.533 8.516 -21.874 1.00 95.81 180 VAL A CA 1
ATOM 1307 C C . VAL A 1 180 ? 6.518 7.545 -23.054 1.00 95.81 180 VAL A C 1
ATOM 1309 O O . VAL A 1 180 ? 7.001 6.418 -22.947 1.00 95.81 180 VAL A O 1
ATOM 1312 N N . ALA A 1 181 ? 5.966 7.961 -24.195 1.00 95.81 181 ALA A N 1
ATOM 1313 C CA . ALA A 1 181 ? 5.835 7.104 -25.367 1.00 95.81 181 ALA A CA 1
ATOM 1314 C C . ALA A 1 181 ? 7.212 6.771 -25.954 1.00 95.81 181 ALA A C 1
ATOM 1316 O O . ALA A 1 181 ? 7.488 5.623 -26.305 1.00 95.81 181 ALA A O 1
ATOM 1317 N N . SER A 1 182 ? 8.079 7.772 -26.008 1.00 96.06 182 SER A N 1
ATOM 1318 C CA . SER A 1 182 ? 9.441 7.681 -26.506 1.00 96.06 182 SER A CA 1
ATOM 1319 C C . SER A 1 182 ? 10.333 6.940 -25.511 1.00 96.06 182 SER A C 1
ATOM 1321 O O . SER A 1 182 ? 11.064 6.044 -25.927 1.00 96.06 182 SER A O 1
ATOM 1323 N N . PHE A 1 183 ? 10.193 7.187 -24.201 1.00 94.50 183 PHE A N 1
ATOM 1324 C CA . PHE A 1 183 ? 10.856 6.395 -23.155 1.00 94.50 183 PHE A CA 1
ATOM 1325 C C . PHE A 1 183 ? 10.615 4.889 -23.331 1.00 94.50 183 PHE A C 1
ATOM 1327 O O . PHE A 1 183 ? 11.559 4.104 -23.340 1.00 94.50 183 PHE A O 1
ATOM 1334 N N . LEU A 1 184 ? 9.363 4.474 -23.547 1.00 93.56 184 LEU A N 1
ATOM 1335 C CA . LEU A 1 184 ? 9.018 3.056 -23.686 1.00 93.56 184 LEU A CA 1
ATOM 1336 C C . LEU A 1 184 ? 9.632 2.381 -24.923 1.00 93.56 184 LEU A C 1
ATOM 1338 O O . LEU A 1 184 ? 9.707 1.152 -24.967 1.00 93.56 184 LEU A O 1
ATOM 1342 N N . VAL A 1 185 ? 10.050 3.156 -25.927 1.00 92.81 185 VAL A N 1
ATOM 1343 C CA . VAL A 1 185 ? 10.761 2.642 -27.105 1.00 92.81 185 VAL A CA 1
ATOM 1344 C C . VAL A 1 185 ? 12.272 2.684 -26.900 1.00 92.81 185 VAL A C 1
ATOM 1346 O O . VAL A 1 185 ? 12.953 1.727 -27.263 1.00 92.81 185 VAL A O 1
ATOM 1349 N N . LEU A 1 186 ? 12.791 3.778 -26.339 1.00 91.69 186 LEU A N 1
ATOM 1350 C CA . LEU A 1 186 ? 14.225 4.028 -26.205 1.00 91.69 186 LEU A CA 1
ATOM 1351 C C . LEU A 1 186 ? 14.852 3.285 -25.025 1.00 91.69 186 LEU A C 1
ATOM 1353 O O . LEU A 1 186 ? 15.975 2.816 -25.161 1.00 91.69 186 LEU A O 1
ATOM 1357 N N . GLY A 1 187 ? 14.141 3.136 -23.905 1.00 88.00 187 GLY A N 1
ATOM 1358 C CA . GLY A 1 187 ? 14.646 2.502 -22.683 1.00 88.00 187 GLY A CA 1
ATOM 1359 C C . GLY A 1 187 ? 15.299 1.139 -22.935 1.00 88.00 187 GLY A C 1
ATOM 1360 O O . GLY A 1 187 ? 16.484 0.983 -22.655 1.00 88.00 187 GLY A O 1
ATOM 1361 N N . PRO A 1 188 ? 14.609 0.185 -23.591 1.00 86.94 188 PRO A N 1
ATOM 1362 C CA . PRO A 1 188 ? 15.181 -1.124 -23.925 1.00 86.94 188 PRO A CA 1
ATOM 1363 C C . PRO A 1 188 ? 16.345 -1.102 -24.931 1.00 86.94 188 PRO A C 1
ATOM 1365 O O . PRO A 1 188 ? 16.889 -2.158 -25.252 1.00 86.94 188 PRO A O 1
ATOM 1368 N N . LYS A 1 189 ? 16.667 0.058 -25.513 1.00 87.62 189 LYS A N 1
ATOM 1369 C CA . LYS A 1 189 ? 17.713 0.241 -26.530 1.00 87.62 189 LYS A CA 1
ATOM 1370 C C . LYS A 1 189 ? 18.974 0.875 -25.961 1.00 87.62 189 LYS A C 1
ATOM 1372 O O . LYS A 1 189 ? 19.968 0.927 -26.679 1.00 87.62 189 LYS A O 1
ATOM 1377 N N . ILE A 1 190 ? 18.953 1.359 -24.721 1.00 84.81 190 ILE A N 1
ATOM 1378 C CA . ILE A 1 190 ? 20.131 1.960 -24.101 1.00 84.81 190 ILE A CA 1
ATOM 1379 C C . ILE A 1 190 ? 21.152 0.874 -23.780 1.00 84.81 190 ILE A C 1
ATOM 1381 O O . ILE A 1 190 ? 20.829 -0.148 -23.181 1.00 84.81 190 ILE A O 1
ATOM 1385 N N . THR A 1 191 ? 22.394 1.097 -24.204 1.00 77.50 191 THR A N 1
ATOM 1386 C CA . THR A 1 191 ? 23.493 0.137 -24.014 1.00 77.50 191 THR A CA 1
ATOM 1387 C C . THR A 1 191 ? 24.664 0.701 -23.212 1.00 77.50 191 THR A C 1
ATOM 1389 O O . THR A 1 191 ? 25.656 0.005 -23.006 1.00 77.50 191 THR A O 1
ATOM 1392 N N . SER A 1 192 ? 24.574 1.951 -22.747 1.00 67.44 192 SER A N 1
ATOM 1393 C CA . SER A 1 192 ? 25.516 2.532 -21.784 1.00 67.44 192 SER A CA 1
ATOM 1394 C C . SER A 1 192 ? 25.224 1.995 -20.378 1.00 67.44 192 SER A C 1
ATOM 1396 O O . SER A 1 192 ? 24.088 2.047 -19.922 1.00 67.44 192 SER A O 1
ATOM 1398 N N . GLY A 1 193 ? 26.243 1.466 -19.692 1.00 57.19 193 GLY A N 1
ATOM 1399 C CA . GLY A 1 193 ? 26.117 0.713 -18.433 1.00 57.19 193 GLY A CA 1
ATOM 1400 C C . GLY A 1 193 ? 25.796 1.522 -17.169 1.00 57.19 193 GLY A C 1
ATOM 1401 O O . GLY A 1 193 ? 26.392 1.256 -16.130 1.00 57.19 193 GLY A O 1
ATOM 1402 N N . VAL A 1 194 ? 24.892 2.500 -17.234 1.00 54.62 194 VAL A N 1
ATOM 1403 C CA . VAL A 1 194 ? 24.443 3.270 -16.064 1.00 54.62 194 VAL A CA 1
ATOM 1404 C C . VAL A 1 194 ? 22.951 3.031 -15.858 1.00 54.62 194 VAL A C 1
ATOM 1406 O O . VAL A 1 194 ? 22.184 3.083 -16.809 1.00 54.62 194 VAL A O 1
ATOM 1409 N N . TYR A 1 195 ? 22.548 2.731 -14.624 1.00 57.59 195 TYR A N 1
ATOM 1410 C CA . TYR A 1 195 ? 21.143 2.613 -14.230 1.00 57.59 195 TYR A CA 1
ATOM 1411 C C . TYR A 1 195 ? 20.562 4.017 -13.975 1.00 57.59 195 TYR A C 1
ATOM 1413 O O . TYR A 1 195 ? 21.208 4.816 -13.296 1.00 57.59 195 TYR A O 1
ATOM 1421 N N . SER A 1 196 ? 19.325 4.284 -14.417 1.00 59.31 196 SER A N 1
ATOM 1422 C CA . SER A 1 196 ? 18.585 5.572 -14.321 1.00 59.31 196 SER A CA 1
ATOM 1423 C C . SER A 1 196 ? 18.922 6.606 -15.414 1.00 59.31 196 SER A C 1
ATOM 1425 O O . SER A 1 196 ? 19.458 7.677 -15.144 1.00 59.31 196 SER A O 1
ATOM 1427 N N . ASN A 1 197 ? 18.580 6.296 -16.668 1.00 70.56 197 ASN A N 1
ATOM 1428 C CA . ASN A 1 197 ? 18.937 7.112 -17.835 1.00 70.56 197 ASN A CA 1
ATOM 1429 C C . ASN A 1 197 ? 17.873 8.121 -18.289 1.00 70.56 197 ASN A C 1
ATOM 1431 O O . ASN A 1 197 ? 18.139 8.846 -19.243 1.00 70.56 197 ASN A O 1
ATOM 1435 N N . PHE A 1 198 ? 16.676 8.167 -17.695 1.00 91.75 198 PHE A N 1
ATOM 1436 C CA . PHE A 1 198 ? 15.572 8.966 -18.243 1.00 91.75 198 PHE A CA 1
ATOM 1437 C C . PHE A 1 198 ? 14.897 9.893 -17.239 1.00 91.75 198 PHE A C 1
ATOM 1439 O O . PHE A 1 198 ? 14.437 9.473 -16.178 1.00 91.75 198 PHE A O 1
ATOM 1446 N N . ASN A 1 199 ? 14.725 11.139 -17.666 1.00 94.62 199 ASN A N 1
ATOM 1447 C CA . ASN A 1 199 ? 13.831 12.111 -17.066 1.00 94.62 199 ASN A CA 1
ATOM 1448 C C . ASN A 1 199 ? 12.547 12.151 -17.910 1.00 94.62 199 ASN A C 1
ATOM 1450 O O . ASN A 1 199 ? 12.555 12.611 -19.054 1.00 94.62 199 ASN A O 1
ATOM 1454 N N . ILE A 1 200 ? 11.439 11.630 -17.378 1.00 95.94 200 ILE A N 1
ATOM 1455 C CA . ILE A 1 200 ? 10.166 11.569 -18.108 1.00 95.94 200 ILE A CA 1
ATOM 1456 C C . ILE A 1 200 ? 9.404 12.873 -17.900 1.00 95.94 200 ILE A C 1
ATOM 1458 O O . ILE A 1 200 ? 9.008 13.198 -16.783 1.00 95.94 200 ILE A O 1
ATOM 1462 N N . LYS A 1 201 ? 9.136 13.584 -18.992 1.00 95.38 201 LYS A N 1
ATOM 1463 C CA . LYS A 1 201 ? 8.367 14.828 -19.017 1.00 95.38 201 LYS A CA 1
ATOM 1464 C C . LYS A 1 201 ? 7.123 14.652 -19.867 1.00 95.38 201 LYS A C 1
ATOM 1466 O O . LYS A 1 201 ? 7.185 14.683 -21.094 1.00 95.38 201 LYS A O 1
ATOM 1471 N N . ASP A 1 202 ? 5.987 14.451 -19.212 1.00 95.56 202 ASP A N 1
ATOM 1472 C CA . ASP A 1 202 ? 4.725 14.193 -19.899 1.00 95.56 202 ASP A CA 1
ATOM 1473 C C . ASP A 1 202 ? 3.517 14.612 -19.048 1.00 95.56 202 ASP A C 1
ATOM 1475 O O . ASP A 1 202 ? 3.615 14.916 -17.859 1.00 95.56 202 ASP A O 1
ATOM 1479 N N . SER A 1 203 ? 2.346 14.621 -19.672 1.00 94.44 203 SER A N 1
ATOM 1480 C CA . SER A 1 203 ? 1.066 14.823 -19.009 1.00 94.44 203 SER A CA 1
ATOM 1481 C C . SER A 1 203 ? 0.739 13.681 -18.040 1.00 94.44 203 SER A C 1
ATOM 1483 O O . SER A 1 203 ? 1.010 12.505 -18.304 1.00 94.44 203 SER A O 1
ATOM 1485 N N . ALA A 1 204 ? 0.029 14.004 -16.957 1.00 94.62 204 ALA A N 1
ATOM 1486 C CA . ALA A 1 204 ? -0.457 13.000 -16.012 1.00 94.62 204 ALA A CA 1
ATOM 1487 C C . ALA A 1 204 ? -1.333 11.927 -16.683 1.00 94.62 204 ALA A C 1
ATOM 1489 O O . ALA A 1 204 ? -1.276 10.754 -16.317 1.00 94.62 204 ALA A O 1
ATOM 1490 N N . ALA A 1 205 ? -2.112 12.300 -17.706 1.00 95.88 205 ALA A N 1
ATOM 1491 C CA . ALA A 1 205 ? -2.920 11.359 -18.477 1.00 95.88 205 ALA A CA 1
ATOM 1492 C C . ALA A 1 205 ? -2.054 10.309 -19.194 1.00 95.88 205 ALA A C 1
ATOM 1494 O O . ALA A 1 205 ? -2.363 9.118 -19.133 1.00 95.88 205 ALA A O 1
ATOM 1495 N N . ALA A 1 206 ? -0.958 10.731 -19.829 1.00 95.31 206 ALA A N 1
ATOM 1496 C CA . ALA A 1 206 ? -0.043 9.831 -20.523 1.00 95.31 206 ALA A CA 1
ATOM 1497 C C . ALA A 1 206 ? 0.722 8.927 -19.548 1.00 95.31 206 ALA A C 1
ATOM 1499 O O . ALA A 1 206 ? 0.803 7.718 -19.784 1.00 95.31 206 ALA A O 1
ATOM 1500 N N . ILE A 1 207 ? 1.206 9.483 -18.431 1.00 95.62 207 ILE A N 1
ATOM 1501 C CA . ILE A 1 207 ? 1.884 8.722 -17.371 1.00 95.62 207 ILE A CA 1
ATOM 1502 C C . ILE A 1 207 ? 0.936 7.667 -16.792 1.00 95.62 207 ILE A C 1
ATOM 1504 O O . ILE A 1 207 ? 1.288 6.491 -16.731 1.00 95.62 207 ILE A O 1
ATOM 1508 N N . ASN A 1 208 ? -0.300 8.041 -16.448 1.00 95.94 208 ASN A N 1
ATOM 1509 C CA . ASN A 1 208 ? -1.285 7.100 -15.916 1.00 95.94 208 ASN A CA 1
ATOM 1510 C C . ASN A 1 208 ? -1.650 5.998 -16.917 1.00 95.94 208 ASN A C 1
ATOM 1512 O O . ASN A 1 208 ? -1.715 4.829 -16.540 1.00 95.94 208 ASN A O 1
ATOM 1516 N N . ALA A 1 209 ? -1.854 6.345 -18.193 1.00 97.31 209 ALA A N 1
ATOM 1517 C CA . ALA A 1 209 ? -2.178 5.374 -19.239 1.00 97.31 209 ALA A CA 1
ATOM 1518 C C . ALA A 1 209 ? -1.074 4.317 -19.432 1.00 97.31 209 ALA A C 1
ATOM 1520 O O . ALA A 1 209 ? -1.349 3.204 -19.885 1.00 97.31 209 ALA A O 1
ATOM 1521 N N . HIS A 1 210 ? 0.166 4.648 -19.062 1.00 97.00 210 HIS A N 1
ATOM 1522 C CA . HIS A 1 210 ? 1.336 3.791 -19.224 1.00 97.00 210 HIS A CA 1
ATOM 1523 C C . HIS A 1 210 ? 1.958 3.330 -17.902 1.00 97.00 210 HIS A C 1
ATOM 1525 O O . HIS A 1 210 ? 2.994 2.668 -17.934 1.00 97.00 210 HIS A O 1
ATOM 1531 N N . ALA A 1 211 ? 1.323 3.602 -16.760 1.00 95.25 211 ALA A N 1
ATOM 1532 C CA . ALA A 1 211 ? 1.900 3.407 -15.431 1.00 95.25 211 ALA A CA 1
ATOM 1533 C C . ALA A 1 211 ? 2.482 2.004 -15.209 1.00 95.25 211 ALA A C 1
ATOM 1535 O O . ALA A 1 211 ? 3.597 1.880 -14.717 1.00 95.25 211 ALA A O 1
ATOM 1536 N N . ALA A 1 212 ? 1.791 0.947 -15.649 1.00 94.12 212 ALA A N 1
ATOM 1537 C CA . ALA A 1 212 ? 2.283 -0.428 -15.532 1.00 94.12 212 ALA A CA 1
ATOM 1538 C C . ALA A 1 212 ? 3.568 -0.686 -16.343 1.00 94.12 212 ALA A C 1
ATOM 1540 O O . ALA A 1 212 ? 4.445 -1.422 -15.903 1.00 94.12 212 ALA A O 1
ATOM 1541 N N . LYS A 1 213 ? 3.703 -0.071 -17.525 1.00 94.81 213 LYS A N 1
ATOM 1542 C CA . LYS A 1 213 ? 4.905 -0.205 -18.361 1.00 94.81 213 LYS A CA 1
ATOM 1543 C C . LYS A 1 213 ? 6.059 0.642 -17.829 1.00 94.81 213 LYS A C 1
ATOM 1545 O O . LYS A 1 213 ? 7.199 0.194 -17.896 1.00 94.81 213 LYS A O 1
ATOM 1550 N N . ILE A 1 214 ? 5.764 1.829 -17.294 1.00 93.25 214 ILE A N 1
ATOM 1551 C CA . ILE A 1 214 ? 6.752 2.663 -16.594 1.00 93.25 214 ILE A CA 1
ATOM 1552 C C . ILE A 1 214 ? 7.274 1.903 -15.377 1.00 93.25 214 ILE A C 1
ATOM 1554 O O . ILE A 1 214 ? 8.472 1.722 -15.241 1.00 93.25 214 ILE A O 1
ATOM 1558 N N . SER A 1 215 ? 6.366 1.380 -14.553 1.00 91.44 215 SER A N 1
ATOM 1559 C CA . SER A 1 215 ? 6.644 0.540 -13.388 1.00 91.44 215 SER A CA 1
ATOM 1560 C C . SER A 1 215 ? 7.515 -0.672 -13.761 1.00 91.44 215 SER A C 1
ATOM 1562 O O . SER A 1 215 ? 8.552 -0.886 -13.144 1.00 91.44 215 SER A O 1
ATOM 1564 N N . ALA A 1 216 ? 7.214 -1.385 -14.852 1.00 89.94 216 ALA A N 1
ATOM 1565 C CA . ALA A 1 216 ? 8.056 -2.483 -15.347 1.00 89.94 216 ALA A CA 1
ATOM 1566 C C . ALA A 1 216 ? 9.489 -2.063 -15.745 1.00 89.94 216 ALA A C 1
ATOM 1568 O O . ALA A 1 216 ? 10.398 -2.884 -15.715 1.00 89.94 216 ALA A O 1
ATOM 1569 N N . ASN A 1 217 ? 9.699 -0.794 -16.108 1.00 88.12 217 ASN A N 1
ATOM 1570 C CA . ASN A 1 217 ? 10.995 -0.240 -16.514 1.00 88.12 217 ASN A CA 1
ATOM 1571 C C . ASN A 1 217 ? 11.482 0.840 -15.538 1.00 88.12 217 ASN A C 1
ATOM 1573 O O . ASN A 1 217 ? 12.268 1.709 -15.909 1.00 88.12 217 ASN A O 1
ATOM 1577 N N . ILE A 1 218 ? 11.021 0.805 -14.283 1.00 88.00 218 ILE A N 1
ATOM 1578 C CA . ILE A 1 218 ? 11.250 1.891 -13.321 1.00 88.00 218 ILE A CA 1
ATOM 1579 C C . ILE A 1 218 ? 12.738 2.087 -12.993 1.00 88.00 218 ILE A C 1
ATOM 1581 O O . ILE A 1 218 ? 13.120 3.127 -12.471 1.00 88.00 218 ILE A O 1
ATOM 1585 N N . ALA A 1 219 ? 13.577 1.098 -13.326 1.00 83.56 219 ALA A N 1
ATOM 1586 C CA . ALA A 1 219 ? 15.033 1.148 -13.215 1.00 83.56 219 ALA A CA 1
ATOM 1587 C C . ALA A 1 219 ? 15.732 2.111 -14.157 1.00 83.56 219 ALA A C 1
ATOM 1589 O O . ALA A 1 219 ? 16.830 2.567 -13.855 1.00 83.56 219 ALA A O 1
ATOM 1590 N N . GLU A 1 220 ? 15.079 2.443 -15.258 1.00 86.62 220 GLU A N 1
ATOM 1591 C CA . GLU A 1 220 ? 15.596 3.401 -16.220 1.00 86.62 220 GLU A CA 1
ATOM 1592 C C . GLU A 1 220 ? 15.097 4.821 -15.939 1.00 86.62 220 GLU A C 1
ATOM 1594 O O . GLU A 1 220 ? 15.589 5.771 -16.539 1.00 86.62 220 GLU A O 1
ATOM 1599 N N . VAL A 1 221 ? 14.144 4.987 -15.018 1.00 90.31 221 VAL A N 1
ATOM 1600 C CA . VAL A 1 221 ? 13.552 6.285 -14.685 1.00 90.31 221 VAL A CA 1
ATOM 1601 C C . VAL A 1 221 ? 14.335 6.927 -13.546 1.00 90.31 221 VAL A C 1
ATOM 1603 O O . VAL A 1 221 ? 14.376 6.394 -12.443 1.00 90.31 221 VAL A O 1
ATOM 1606 N N . ASN A 1 222 ? 14.916 8.091 -13.804 1.00 90.19 222 ASN A N 1
ATOM 1607 C CA . ASN A 1 222 ? 15.565 8.930 -12.804 1.00 90.19 222 ASN A CA 1
ATOM 1608 C C . ASN A 1 222 ? 14.557 9.915 -12.191 1.00 90.19 222 ASN A C 1
ATOM 1610 O O . ASN A 1 222 ? 14.338 9.922 -10.981 1.00 90.19 222 ASN A O 1
ATOM 1614 N N . GLU A 1 223 ? 13.886 10.697 -13.040 1.00 93.12 223 GLU A N 1
ATOM 1615 C CA . GLU A 1 223 ? 12.981 11.771 -12.619 1.00 93.12 223 GLU A CA 1
ATOM 1616 C C . GLU A 1 223 ? 11.667 11.761 -13.396 1.00 93.12 223 GLU A C 1
ATOM 1618 O O . GLU A 1 223 ? 11.612 11.384 -14.569 1.00 93.12 223 GLU A O 1
ATOM 1623 N N . LEU A 1 224 ? 10.609 12.244 -12.745 1.00 95.12 224 LEU A N 1
ATOM 1624 C CA . LEU A 1 224 ? 9.395 12.713 -13.397 1.00 95.12 224 LEU A CA 1
ATOM 1625 C C . LEU A 1 224 ? 9.377 14.241 -13.355 1.00 95.12 224 LEU A C 1
ATOM 1627 O O . LEU A 1 224 ? 9.450 14.838 -12.282 1.00 95.12 224 LEU A O 1
ATOM 1631 N N . ILE A 1 225 ? 9.247 14.868 -14.519 1.00 94.38 225 ILE A N 1
ATOM 1632 C CA . ILE A 1 225 ? 9.087 16.314 -14.664 1.00 94.38 225 ILE A CA 1
ATOM 1633 C C . ILE A 1 225 ? 7.604 16.580 -14.915 1.00 94.38 225 ILE A C 1
ATOM 1635 O O . ILE A 1 225 ? 7.057 16.219 -15.961 1.00 94.38 225 ILE A O 1
ATOM 1639 N N . LEU A 1 226 ? 6.945 17.177 -13.928 1.00 89.06 226 LEU A N 1
ATOM 1640 C CA . LEU A 1 226 ? 5.504 17.400 -13.910 1.00 89.06 226 LEU A CA 1
ATOM 1641 C C . LEU A 1 226 ? 5.109 18.596 -14.788 1.00 89.06 226 LEU A C 1
ATOM 1643 O O . LEU A 1 226 ? 5.947 19.361 -15.270 1.00 89.06 226 LEU A O 1
ATOM 1647 N N . SER A 1 227 ? 3.804 18.759 -15.019 1.00 83.06 227 SER A N 1
ATOM 1648 C CA . SER A 1 227 ? 3.277 19.779 -15.940 1.00 83.06 227 SER A CA 1
ATOM 1649 C C . SER A 1 227 ? 3.524 21.218 -15.466 1.00 83.06 227 SER A C 1
ATOM 1651 O O . SER A 1 227 ? 3.585 22.128 -16.290 1.00 83.06 227 SER A O 1
ATOM 1653 N N . ASP A 1 228 ? 3.697 21.421 -14.160 1.00 84.81 228 ASP A N 1
ATOM 1654 C CA . ASP A 1 228 ? 4.060 22.696 -13.531 1.00 84.81 228 ASP A CA 1
ATOM 1655 C C . ASP A 1 228 ? 5.584 22.950 -13.491 1.00 84.81 228 ASP A C 1
ATOM 1657 O O . ASP A 1 228 ? 6.023 24.006 -13.036 1.00 84.81 228 ASP A O 1
ATOM 1661 N N . GLY A 1 229 ? 6.390 22.006 -13.992 1.00 88.56 229 GLY A N 1
ATOM 1662 C CA . GLY A 1 229 ? 7.851 22.045 -13.953 1.00 88.56 229 GLY A CA 1
ATOM 1663 C C . GLY A 1 229 ? 8.464 21.489 -12.665 1.00 88.56 229 GLY A C 1
ATOM 1664 O O . GLY A 1 229 ? 9.689 21.477 -12.553 1.00 88.56 229 GLY A O 1
ATOM 1665 N N . THR A 1 230 ? 7.654 21.015 -11.713 1.00 90.44 230 THR A N 1
ATOM 1666 C CA . THR A 1 230 ? 8.143 20.314 -10.522 1.00 90.44 230 THR A CA 1
ATOM 1667 C C . THR A 1 230 ? 8.871 19.038 -10.937 1.00 90.44 230 THR A C 1
ATOM 1669 O O . THR A 1 230 ? 8.399 18.296 -11.797 1.00 90.44 230 THR A O 1
ATOM 1672 N N . VAL A 1 231 ? 10.018 18.771 -10.316 1.00 93.50 231 VAL A N 1
ATOM 1673 C CA . VAL A 1 231 ? 10.819 17.567 -10.555 1.00 93.50 231 VAL A CA 1
ATOM 1674 C C . VAL A 1 231 ? 10.676 16.645 -9.352 1.00 93.50 231 VAL A C 1
ATOM 1676 O O . VAL A 1 231 ? 10.906 17.067 -8.222 1.00 93.50 231 VAL A O 1
ATOM 1679 N N . ILE A 1 232 ? 10.277 15.400 -9.602 1.00 92.88 232 ILE A N 1
ATOM 1680 C CA . ILE A 1 232 ? 10.186 14.338 -8.600 1.00 92.88 232 ILE A CA 1
ATOM 1681 C C . ILE A 1 232 ? 11.226 13.279 -8.947 1.00 92.88 232 ILE A C 1
ATOM 1683 O O . ILE A 1 232 ? 11.102 12.595 -9.967 1.00 92.88 232 ILE A O 1
ATOM 1687 N N . SER A 1 233 ? 12.242 13.144 -8.103 1.00 91.06 233 SER A N 1
ATOM 1688 C CA . SER A 1 233 ? 13.366 12.234 -8.328 1.00 91.06 233 SER A CA 1
ATOM 1689 C C . SER A 1 233 ? 13.165 10.912 -7.588 1.00 91.06 233 SER A C 1
ATOM 1691 O O . SER A 1 233 ? 12.616 10.874 -6.487 1.00 91.06 233 SER A O 1
ATOM 1693 N N . GLN A 1 234 ? 13.635 9.810 -8.176 1.00 87.50 234 GLN A N 1
ATOM 1694 C CA . GLN A 1 234 ? 13.805 8.572 -7.420 1.00 87.50 234 GLN A CA 1
ATOM 1695 C C . GLN A 1 234 ? 14.942 8.698 -6.404 1.00 87.50 234 GLN A C 1
ATOM 1697 O O . GLN A 1 234 ? 15.946 9.372 -6.636 1.00 87.50 234 GLN A O 1
ATOM 1702 N N . VAL A 1 235 ? 14.812 7.986 -5.287 1.00 82.81 235 VAL A N 1
ATOM 1703 C CA . VAL A 1 235 ? 15.883 7.867 -4.293 1.00 82.81 235 VAL A CA 1
ATOM 1704 C C . VAL A 1 235 ? 17.064 7.066 -4.863 1.00 82.81 235 VAL A C 1
ATOM 1706 O O . VAL A 1 235 ? 16.899 5.974 -5.412 1.00 82.81 235 VAL A O 1
ATOM 1709 N N . SER A 1 236 ? 18.279 7.587 -4.675 1.00 71.25 236 SER A N 1
ATOM 1710 C CA . SER A 1 236 ? 19.534 6.895 -5.000 1.00 71.25 236 SER A CA 1
ATOM 1711 C C . SER A 1 236 ? 19.707 5.598 -4.200 1.00 71.25 236 SER A C 1
ATOM 1713 O O . SER A 1 236 ? 19.309 5.511 -3.042 1.00 71.25 236 SER A O 1
ATOM 1715 N N . GLY A 1 237 ? 20.372 4.588 -4.772 1.00 64.62 237 GLY A N 1
ATOM 1716 C CA . GLY A 1 237 ? 20.612 3.318 -4.067 1.00 64.62 237 GLY A CA 1
ATOM 1717 C C . GLY A 1 237 ? 19.400 2.384 -4.050 1.00 64.62 237 GLY A C 1
ATOM 1718 O O . GLY A 1 237 ? 19.243 1.565 -3.153 1.00 64.62 237 GLY A O 1
ATOM 1719 N N . ARG A 1 238 ? 18.549 2.475 -5.071 1.00 65.19 238 ARG A N 1
ATOM 1720 C CA . ARG A 1 238 ? 17.363 1.632 -5.269 1.00 65.19 238 ARG A CA 1
ATOM 1721 C C . ARG A 1 238 ? 17.568 0.117 -5.130 1.00 65.19 238 ARG A C 1
ATOM 1723 O O . ARG A 1 238 ? 16.621 -0.583 -4.799 1.00 65.19 238 ARG A O 1
ATOM 1730 N N . GLU A 1 239 ? 18.790 -0.380 -5.325 1.00 64.00 239 GLU A N 1
ATOM 1731 C CA . GLU A 1 239 ? 19.159 -1.786 -5.090 1.00 64.00 239 GLU A CA 1
ATOM 1732 C C . GLU A 1 239 ? 18.912 -2.242 -3.641 1.00 64.00 239 GLU A C 1
ATOM 1734 O O . GLU A 1 239 ? 18.775 -3.434 -3.377 1.00 64.00 239 GLU A O 1
ATOM 1739 N N . PHE A 1 240 ? 18.815 -1.301 -2.696 1.00 65.00 240 PHE A N 1
ATOM 1740 C CA . PHE A 1 240 ? 18.483 -1.588 -1.303 1.00 65.00 240 PHE A CA 1
ATOM 1741 C C . PHE A 1 240 ? 16.978 -1.788 -1.058 1.00 65.00 240 PHE A C 1
ATOM 1743 O O . PHE A 1 240 ? 16.608 -2.191 0.043 1.00 65.00 240 PHE A O 1
ATOM 1750 N N . PHE A 1 241 ? 16.099 -1.552 -2.041 1.00 70.69 241 PHE A N 1
ATOM 1751 C CA . PHE A 1 241 ? 14.656 -1.752 -1.889 1.00 70.69 241 PHE A CA 1
ATOM 1752 C C . PHE A 1 241 ? 14.209 -3.057 -2.571 1.00 70.69 241 PHE A C 1
ATOM 1754 O O . PHE A 1 241 ? 14.430 -3.239 -3.765 1.00 70.69 241 PHE A O 1
ATOM 1761 N N . PRO A 1 242 ? 13.547 -3.976 -1.845 1.00 65.00 242 PRO A N 1
ATOM 1762 C CA . PRO A 1 242 ? 13.272 -5.333 -2.327 1.00 65.00 242 PRO A CA 1
ATOM 1763 C C . PRO A 1 242 ? 12.124 -5.418 -3.343 1.00 65.00 242 PRO A C 1
ATOM 1765 O O . PRO A 1 242 ? 11.871 -6.490 -3.889 1.00 65.00 242 PRO A O 1
ATOM 1768 N N . LEU A 1 243 ? 11.388 -4.323 -3.559 1.00 70.19 243 LEU A N 1
ATOM 1769 C CA . LEU A 1 243 ? 10.238 -4.298 -4.455 1.00 70.19 243 LEU A CA 1
ATOM 1770 C C . LEU A 1 243 ? 10.645 -3.752 -5.819 1.00 70.19 243 LEU A C 1
ATOM 1772 O O . LEU A 1 243 ? 10.769 -2.543 -6.024 1.00 70.19 243 LEU A O 1
ATOM 1776 N N . GLU A 1 244 ? 10.797 -4.671 -6.765 1.00 72.56 244 GLU A N 1
ATOM 1777 C CA . GLU A 1 244 ? 10.884 -4.334 -8.177 1.00 72.56 244 GLU A CA 1
ATOM 1778 C C . GLU A 1 244 ? 9.581 -3.642 -8.613 1.00 72.56 244 GLU A C 1
ATOM 1780 O O . GLU A 1 244 ? 8.483 -4.002 -8.181 1.00 72.56 244 GLU A O 1
ATOM 1785 N N . HIS A 1 245 ? 9.709 -2.647 -9.491 1.00 87.00 245 HIS A N 1
ATOM 1786 C CA . HIS A 1 245 ? 8.599 -1.930 -10.127 1.00 87.00 245 HIS A CA 1
ATOM 1787 C C . HIS A 1 245 ? 7.918 -0.793 -9.338 1.00 87.00 245 HIS A C 1
ATOM 1789 O O . HIS A 1 245 ? 6.846 -0.338 -9.738 1.00 87.00 245 HIS A O 1
ATOM 1795 N N . ILE A 1 246 ? 8.523 -0.264 -8.273 1.00 90.44 246 ILE A N 1
ATOM 1796 C CA . ILE A 1 246 ? 7.985 0.888 -7.522 1.00 90.44 246 ILE A CA 1
ATOM 1797 C C . ILE A 1 246 ? 8.865 2.127 -7.714 1.00 90.44 246 ILE A C 1
ATOM 1799 O O . ILE A 1 246 ? 10.090 2.022 -7.694 1.00 90.44 246 ILE A O 1
ATOM 1803 N N . MET A 1 247 ? 8.248 3.306 -7.870 1.00 91.62 247 MET A N 1
ATOM 1804 C CA . MET A 1 247 ? 8.975 4.577 -7.780 1.00 91.62 247 MET A CA 1
ATOM 1805 C C . MET A 1 247 ? 9.185 4.925 -6.303 1.00 91.62 247 MET A C 1
ATOM 1807 O O . MET A 1 247 ? 8.219 5.220 -5.598 1.00 91.62 247 MET A O 1
ATOM 1811 N N . VAL A 1 248 ? 10.427 4.848 -5.825 1.00 91.81 248 VAL A N 1
ATOM 1812 C CA . VAL A 1 248 ? 10.757 5.156 -4.426 1.00 91.81 248 VAL A CA 1
ATOM 1813 C C . VAL A 1 248 ? 11.106 6.630 -4.293 1.00 91.81 248 VAL A C 1
ATOM 1815 O O . VAL A 1 248 ? 12.018 7.109 -4.964 1.00 91.81 248 VAL A O 1
ATOM 1818 N N . LEU A 1 249 ? 10.377 7.325 -3.428 1.00 92.88 249 LEU A N 1
ATOM 1819 C CA . LEU A 1 249 ? 10.436 8.766 -3.212 1.00 92.88 249 LEU A CA 1
ATOM 1820 C C . LEU A 1 249 ? 11.035 9.084 -1.846 1.00 92.88 249 LEU A C 1
ATOM 1822 O O . LEU A 1 249 ? 10.947 8.286 -0.910 1.00 92.88 249 LEU A O 1
ATOM 1826 N N . SER A 1 250 ? 11.650 10.256 -1.739 1.00 89.94 250 SER A N 1
ATOM 1827 C CA . SER A 1 250 ? 12.397 10.660 -0.547 1.00 89.94 250 SER A CA 1
ATOM 1828 C C . SER A 1 250 ? 11.502 11.158 0.587 1.00 89.94 250 SER A C 1
ATOM 1830 O O . SER A 1 250 ? 11.955 11.232 1.726 1.00 89.94 250 SER A O 1
ATOM 1832 N N . SER A 1 251 ? 10.251 11.509 0.273 1.00 90.62 251 SER A N 1
ATOM 1833 C CA . SER A 1 251 ? 9.267 11.989 1.242 1.00 90.62 251 SER A CA 1
ATOM 1834 C C . SER A 1 251 ? 7.828 11.786 0.768 1.00 90.62 251 SER A C 1
ATOM 1836 O O . SER A 1 251 ? 7.538 11.713 -0.432 1.00 90.62 251 SER A O 1
ATOM 1838 N N . ILE A 1 252 ? 6.889 11.804 1.711 1.00 94.69 252 ILE A N 1
ATOM 1839 C CA . ILE A 1 252 ? 5.452 11.854 1.431 1.00 94.69 252 ILE A CA 1
ATOM 1840 C C . ILE A 1 252 ? 5.026 13.110 0.651 1.00 94.69 252 ILE A C 1
ATOM 1842 O O . ILE A 1 252 ? 4.032 13.084 -0.080 1.00 94.69 252 ILE A O 1
ATOM 1846 N N . GLY A 1 253 ? 5.776 14.211 0.766 1.00 93.94 253 GLY A N 1
ATOM 1847 C CA . GLY A 1 253 ? 5.513 15.455 0.039 1.00 93.94 253 GLY A CA 1
ATOM 1848 C C . GLY A 1 253 ? 5.600 15.263 -1.475 1.00 93.94 253 GLY A C 1
ATOM 1849 O O . GLY A 1 253 ? 4.723 15.702 -2.216 1.00 93.94 253 GLY A O 1
ATOM 1850 N N . GLU A 1 254 ? 6.605 14.521 -1.936 1.00 93.62 254 GLU A N 1
ATOM 1851 C CA . GLU A 1 254 ? 6.764 14.170 -3.351 1.00 93.62 254 GLU A CA 1
ATOM 1852 C C . GLU A 1 254 ? 5.623 13.268 -3.841 1.00 93.62 254 GLU A C 1
ATOM 1854 O O . GLU A 1 254 ? 5.028 13.514 -4.892 1.00 93.62 254 GLU A O 1
ATOM 1859 N N . ALA A 1 255 ? 5.258 12.259 -3.047 1.00 95.44 255 ALA A N 1
ATOM 1860 C CA . ALA A 1 255 ? 4.176 11.336 -3.385 1.00 95.44 255 ALA A CA 1
ATOM 1861 C C . ALA A 1 255 ? 2.808 12.037 -3.459 1.00 95.44 255 ALA A C 1
ATOM 1863 O O . ALA A 1 255 ? 2.007 11.782 -4.360 1.00 95.44 255 ALA A O 1
ATOM 1864 N N . THR A 1 256 ? 2.533 12.950 -2.527 1.00 94.69 256 THR A N 1
ATOM 1865 C CA . THR A 1 256 ? 1.302 13.754 -2.540 1.00 94.69 256 THR A CA 1
ATOM 1866 C C . THR A 1 256 ? 1.287 14.768 -3.676 1.00 94.69 256 THR A C 1
ATOM 1868 O O . THR A 1 256 ? 0.224 14.998 -4.255 1.00 94.69 256 THR A O 1
ATOM 1871 N N . GLN A 1 257 ? 2.441 15.319 -4.061 1.00 93.75 257 GLN A N 1
ATOM 1872 C CA . GLN A 1 257 ? 2.548 16.194 -5.225 1.00 93.75 257 GLN A CA 1
ATOM 1873 C C . GLN A 1 257 ? 2.261 15.437 -6.533 1.00 93.75 257 GLN A C 1
ATOM 1875 O O . GLN A 1 257 ? 1.508 15.949 -7.359 1.00 93.75 257 GLN A O 1
ATOM 1880 N N . LEU A 1 258 ? 2.737 14.194 -6.698 1.00 93.69 258 LEU A N 1
ATOM 1881 C CA . LEU A 1 258 ? 2.347 13.344 -7.837 1.00 93.69 258 LEU A CA 1
ATOM 1882 C C . LEU A 1 258 ? 0.829 13.141 -7.908 1.00 93.69 258 LEU A C 1
ATOM 1884 O O . LEU A 1 258 ? 0.216 13.359 -8.957 1.00 93.69 258 LEU A O 1
ATOM 1888 N N . ALA A 1 259 ? 0.212 12.779 -6.780 1.00 94.31 259 ALA A N 1
ATOM 1889 C CA . ALA A 1 259 ? -1.232 12.584 -6.705 1.00 94.31 259 ALA A CA 1
ATOM 1890 C C . ALA A 1 259 ? -2.009 13.878 -7.011 1.00 94.31 259 ALA A C 1
ATOM 1892 O O . ALA A 1 259 ? -3.037 13.832 -7.691 1.00 94.31 259 ALA A O 1
ATOM 1893 N N . LYS A 1 260 ? -1.505 15.035 -6.563 1.00 93.56 260 LYS A N 1
ATOM 1894 C CA . LYS A 1 260 ? -2.085 16.360 -6.826 1.00 93.56 260 LYS A CA 1
ATOM 1895 C C . LYS A 1 260 ? -2.022 16.748 -8.304 1.00 93.56 260 LYS A C 1
ATOM 1897 O O . LYS A 1 260 ? -2.998 17.289 -8.817 1.00 93.56 260 LYS A O 1
ATOM 1902 N N . GLU A 1 261 ? -0.935 16.409 -8.995 1.00 93.81 261 GLU A N 1
ATOM 1903 C CA . GLU A 1 261 ? -0.816 16.552 -10.455 1.00 93.81 261 GLU A CA 1
ATOM 1904 C C . GLU A 1 261 ? -1.664 15.518 -11.224 1.00 93.81 261 GLU A C 1
ATOM 1906 O O . GLU A 1 261 ? -1.708 15.511 -12.453 1.00 93.81 261 GLU A O 1
ATOM 1911 N N . GLY A 1 262 ? -2.383 14.643 -10.515 1.00 93.88 262 GLY A N 1
ATOM 1912 C CA . GLY A 1 262 ? -3.289 13.652 -11.084 1.00 93.88 262 GLY A CA 1
ATOM 1913 C C . GLY A 1 262 ? -2.614 12.334 -11.454 1.00 93.88 262 GLY A C 1
ATOM 1914 O O . GLY A 1 262 ? -3.286 11.452 -11.992 1.00 93.88 262 GLY A O 1
ATOM 1915 N N . ILE A 1 263 ? -1.324 12.150 -11.162 1.00 94.62 263 ILE A N 1
ATOM 1916 C CA . ILE A 1 263 ? -0.612 10.881 -11.360 1.00 94.62 263 ILE A CA 1
ATOM 1917 C C . ILE A 1 263 ? -0.986 9.954 -10.204 1.00 94.62 263 ILE A C 1
ATOM 1919 O O . ILE A 1 263 ? -0.496 10.091 -9.093 1.00 94.62 263 ILE A O 1
ATOM 1923 N N . THR A 1 264 ? -1.888 9.009 -10.460 1.00 94.00 264 THR A N 1
ATOM 1924 C CA . THR A 1 264 ? -2.485 8.147 -9.423 1.00 94.00 264 THR A CA 1
ATOM 1925 C C . THR A 1 264 ? -2.328 6.657 -9.719 1.00 94.00 264 THR A C 1
ATOM 1927 O O . THR A 1 264 ? -2.447 5.838 -8.810 1.00 94.00 264 THR A O 1
ATOM 1930 N N . ALA A 1 265 ? -2.006 6.286 -10.962 1.00 95.44 265 ALA A N 1
ATOM 1931 C CA . ALA A 1 265 ? -1.860 4.892 -11.376 1.00 95.44 265 ALA A CA 1
ATOM 1932 C C . ALA A 1 265 ? -0.436 4.335 -11.203 1.00 95.44 265 ALA A C 1
ATOM 1934 O O . ALA A 1 265 ? -0.263 3.117 -11.207 1.00 95.44 265 ALA A O 1
ATOM 1935 N N . LEU A 1 266 ? 0.579 5.199 -11.076 1.00 94.56 266 LEU A N 1
ATOM 1936 C CA . LEU A 1 266 ? 1.960 4.771 -10.846 1.00 94.56 266 LEU A CA 1
ATOM 1937 C C . LEU A 1 266 ? 2.124 4.313 -9.386 1.00 94.56 266 LEU A C 1
ATOM 1939 O O . LEU A 1 266 ? 1.795 5.088 -8.495 1.00 94.56 266 LEU A O 1
ATOM 1943 N N . PRO A 1 267 ? 2.599 3.088 -9.108 1.00 95.06 267 PRO A N 1
ATOM 1944 C CA . PRO A 1 267 ? 2.852 2.656 -7.740 1.00 95.06 267 PRO A CA 1
ATOM 1945 C C . PRO A 1 267 ? 4.066 3.390 -7.164 1.00 95.06 267 PRO A C 1
ATOM 1947 O O . PRO A 1 267 ? 5.153 3.362 -7.750 1.00 95.06 267 PRO A O 1
ATOM 1950 N N . VAL A 1 268 ? 3.888 4.002 -5.994 1.00 94.56 268 VAL A N 1
ATOM 1951 C CA . VAL A 1 268 ? 4.957 4.709 -5.282 1.00 94.56 268 VAL A CA 1
ATOM 1952 C C . VAL A 1 268 ? 5.230 4.077 -3.930 1.00 94.56 268 VAL A C 1
ATOM 1954 O O . VAL A 1 268 ? 4.354 3.475 -3.302 1.00 94.56 268 VAL A O 1
ATOM 1957 N N . GLY A 1 269 ? 6.456 4.242 -3.464 1.00 93.94 269 GLY A N 1
ATOM 1958 C CA . GLY A 1 269 ? 6.787 4.050 -2.067 1.00 93.94 269 GLY A CA 1
ATOM 1959 C C . GLY A 1 269 ? 7.588 5.231 -1.556 1.00 93.94 269 GLY A C 1
ATOM 1960 O O . GLY A 1 269 ? 8.194 5.951 -2.342 1.00 93.94 269 GLY A O 1
ATOM 1961 N N . VAL A 1 270 ? 7.547 5.456 -0.252 1.00 93.31 270 VAL A N 1
ATOM 1962 C CA . VAL A 1 270 ? 8.183 6.621 0.375 1.00 93.31 270 VAL A CA 1
ATOM 1963 C C . VAL A 1 270 ? 9.192 6.171 1.416 1.00 93.31 270 VAL A C 1
ATOM 1965 O O . VAL A 1 270 ? 8.999 5.146 2.074 1.00 93.31 270 VAL A O 1
ATOM 1968 N N . VAL A 1 271 ? 10.269 6.933 1.551 1.00 91.00 271 VAL A N 1
ATOM 1969 C CA . VAL A 1 271 ? 11.174 6.852 2.693 1.00 91.00 271 VAL A CA 1
ATOM 1970 C C . VAL A 1 271 ? 10.709 7.870 3.726 1.00 91.00 271 VAL A C 1
ATOM 1972 O O . VAL A 1 271 ? 10.514 9.032 3.399 1.00 91.00 271 VAL A O 1
ATOM 1975 N N . GLU A 1 272 ? 10.524 7.429 4.964 1.00 90.56 272 GLU A N 1
ATOM 1976 C CA . GLU A 1 272 ? 10.038 8.256 6.067 1.00 90.56 272 GLU A CA 1
ATOM 1977 C C . GLU A 1 272 ? 10.908 8.099 7.315 1.00 90.56 272 GLU A C 1
ATOM 1979 O O . GLU A 1 272 ? 11.664 7.136 7.461 1.00 90.56 272 GLU A O 1
ATOM 1984 N N . SER A 1 273 ? 10.821 9.055 8.236 1.00 90.00 273 SER A N 1
ATOM 1985 C CA . SER A 1 273 ? 11.361 8.912 9.593 1.00 90.00 273 SER A CA 1
ATOM 1986 C C . SER A 1 273 ? 10.227 8.568 10.548 1.00 90.00 273 SER A C 1
ATOM 1988 O O . SER A 1 273 ? 9.108 9.065 10.426 1.00 90.00 273 SER A O 1
ATOM 1990 N N . ILE A 1 274 ? 10.519 7.766 11.567 1.00 88.69 274 ILE A N 1
ATOM 1991 C CA . ILE A 1 274 ? 9.600 7.487 12.672 1.00 88.69 274 ILE A CA 1
ATOM 1992 C C . ILE A 1 274 ? 9.135 8.790 13.342 1.00 88.69 274 ILE A C 1
ATOM 1994 O O . ILE A 1 274 ? 7.992 8.873 13.789 1.00 88.69 274 ILE A O 1
ATOM 1998 N N . SER A 1 275 ? 9.990 9.819 13.383 1.00 89.00 275 SER A N 1
ATOM 1999 C CA . SER A 1 275 ? 9.669 11.110 14.003 1.00 89.00 275 SER A CA 1
ATOM 2000 C C . SER A 1 275 ? 8.607 11.923 13.251 1.00 89.00 275 SER A C 1
ATOM 2002 O O . SER A 1 275 ? 7.885 12.696 13.882 1.00 89.00 275 SER A O 1
ATOM 2004 N N . THR A 1 276 ? 8.476 11.734 11.934 1.00 91.06 276 THR A N 1
ATOM 2005 C CA . THR A 1 276 ? 7.500 12.432 11.077 1.00 91.06 276 THR A CA 1
ATOM 2006 C C . THR A 1 276 ? 6.300 11.557 10.721 1.00 91.06 276 THR A C 1
ATOM 2008 O O . THR A 1 276 ? 5.212 12.079 10.485 1.00 91.06 276 THR A O 1
ATOM 2011 N N . PHE A 1 277 ? 6.444 10.230 10.812 1.00 92.69 277 PHE A N 1
ATOM 2012 C CA . PHE A 1 277 ? 5.447 9.239 10.396 1.00 92.69 277 PHE A CA 1
ATOM 2013 C C . PHE A 1 277 ? 4.019 9.532 10.875 1.00 92.69 277 PHE A C 1
ATOM 2015 O O . PHE A 1 277 ? 3.068 9.417 10.107 1.00 92.69 277 PHE A O 1
ATOM 2022 N N . ALA A 1 278 ? 3.852 9.919 12.143 1.00 92.06 278 ALA A N 1
ATOM 2023 C CA . ALA A 1 278 ? 2.538 10.208 12.716 1.00 92.06 278 ALA A CA 1
ATOM 2024 C C . ALA A 1 278 ? 1.892 11.472 12.124 1.00 92.06 278 ALA A C 1
ATOM 2026 O O . ALA A 1 278 ? 0.684 11.499 11.901 1.00 92.06 278 ALA A O 1
ATOM 2027 N N . ALA A 1 279 ? 2.691 12.512 11.865 1.00 94.00 279 ALA A N 1
ATOM 2028 C CA . ALA A 1 279 ? 2.221 13.748 11.243 1.00 94.00 279 ALA A CA 1
ATOM 2029 C C . ALA A 1 279 ? 1.836 13.518 9.773 1.00 94.00 279 ALA A C 1
ATOM 2031 O O . ALA A 1 279 ? 0.867 14.098 9.283 1.00 94.00 279 ALA A O 1
ATOM 2032 N N . ASP A 1 280 ? 2.548 12.608 9.112 1.00 96.19 280 ASP A N 1
ATOM 2033 C CA . ASP A 1 280 ? 2.383 12.286 7.697 1.00 96.19 280 ASP A CA 1
ATOM 2034 C C . ASP A 1 280 ? 1.372 11.157 7.434 1.00 96.19 280 ASP A C 1
ATOM 2036 O O . ASP A 1 280 ? 0.998 10.900 6.286 1.00 96.19 280 ASP A O 1
ATOM 2040 N N . ALA A 1 281 ? 0.867 10.504 8.485 1.00 95.94 281 ALA A N 1
ATOM 2041 C CA . ALA A 1 281 ? -0.041 9.362 8.392 1.00 95.94 281 ALA A CA 1
ATOM 2042 C C . ALA A 1 281 ? -1.293 9.665 7.561 1.00 95.94 281 ALA A C 1
ATOM 2044 O O . ALA A 1 281 ? -1.626 8.910 6.646 1.00 95.94 281 ALA A O 1
ATOM 2045 N N . ALA A 1 282 ? -1.936 10.812 7.794 1.00 96.06 282 ALA A N 1
ATOM 2046 C CA . ALA A 1 282 ? -3.116 11.216 7.034 1.00 96.06 282 ALA A CA 1
ATOM 2047 C C . ALA A 1 282 ? -2.816 11.378 5.531 1.00 96.06 282 ALA A C 1
ATOM 2049 O O . ALA A 1 282 ? -3.610 10.958 4.684 1.00 96.06 282 ALA A O 1
ATOM 2050 N N . ALA A 1 283 ? -1.651 11.937 5.188 1.00 96.94 283 ALA A N 1
ATOM 2051 C CA . ALA A 1 283 ? -1.208 12.089 3.807 1.00 96.94 283 ALA A CA 1
ATOM 2052 C C . ALA A 1 283 ? -0.934 10.720 3.164 1.00 96.94 283 ALA A C 1
ATOM 2054 O O . ALA A 1 283 ? -1.456 10.435 2.085 1.00 96.94 283 ALA A O 1
ATOM 2055 N N . MET A 1 284 ? -0.223 9.830 3.862 1.00 97.12 284 MET A N 1
ATOM 2056 C CA . MET A 1 284 ? 0.021 8.453 3.421 1.00 97.12 284 MET A CA 1
ATOM 2057 C C . MET A 1 284 ? -1.275 7.665 3.194 1.00 97.12 284 MET A C 1
ATOM 2059 O O . MET A 1 284 ? -1.418 6.978 2.181 1.00 97.12 284 MET A O 1
ATOM 2063 N N . VAL A 1 285 ? -2.248 7.785 4.099 1.00 96.94 285 VAL A N 1
ATOM 2064 C CA . VAL A 1 285 ? -3.556 7.128 3.968 1.00 96.94 285 VAL A CA 1
ATOM 2065 C C . VAL A 1 285 ? -4.336 7.682 2.773 1.00 96.94 285 VAL A C 1
ATOM 2067 O O . VAL A 1 285 ? -4.943 6.905 2.032 1.00 96.94 285 VAL A O 1
ATOM 2070 N N . SER A 1 286 ? -4.272 8.996 2.526 1.00 96.00 286 SER A N 1
ATOM 2071 C CA . SER A 1 286 ? -4.978 9.648 1.412 1.00 96.00 286 SER A CA 1
ATOM 2072 C C . SER A 1 286 ? -4.521 9.168 0.027 1.00 96.00 286 SER A C 1
ATOM 2074 O O . SER A 1 286 ? -5.318 9.149 -0.912 1.00 96.00 286 SER A O 1
ATOM 2076 N N . LEU A 1 287 ? -3.274 8.696 -0.092 1.00 96.50 287 LEU A N 1
ATOM 2077 C CA . LEU A 1 287 ? -2.739 8.104 -1.322 1.00 96.50 287 LEU A CA 1
ATOM 2078 C C . LEU A 1 287 ? -3.385 6.750 -1.666 1.00 96.50 287 LEU A C 1
ATOM 2080 O O . LEU A 1 287 ? -3.337 6.308 -2.816 1.00 96.50 287 LEU A O 1
ATOM 2084 N N . GLY A 1 288 ? -4.000 6.063 -0.700 1.00 95.06 288 GLY A N 1
ATOM 2085 C CA . GLY A 1 288 ? -4.757 4.834 -0.928 1.00 95.06 288 GLY A CA 1
ATOM 2086 C C . GLY A 1 288 ? -3.950 3.728 -1.623 1.00 95.06 288 GLY A C 1
ATOM 2087 O O . GLY A 1 288 ? -3.061 3.116 -1.026 1.00 95.06 288 GLY A O 1
ATOM 2088 N N . LYS A 1 289 ? -4.310 3.423 -2.879 1.00 93.06 289 LYS A N 1
ATOM 2089 C CA . LYS A 1 289 ? -3.646 2.393 -3.707 1.00 93.06 289 LYS A CA 1
ATOM 2090 C C . LYS A 1 289 ? -2.372 2.888 -4.393 1.00 93.06 289 LYS A C 1
ATOM 2092 O O . LYS A 1 289 ? -1.603 2.059 -4.863 1.00 93.06 289 LYS A O 1
ATOM 2097 N N . HIS A 1 290 ? -2.180 4.204 -4.470 1.00 95.00 290 HIS A N 1
ATOM 2098 C CA . HIS A 1 290 ? -0.994 4.813 -5.062 1.00 95.00 290 HIS A CA 1
ATOM 2099 C C . HIS A 1 290 ? 0.244 4.504 -4.215 1.00 95.00 290 HIS A C 1
ATOM 2101 O O . HIS A 1 290 ? 1.262 4.068 -4.743 1.00 95.00 290 HIS A O 1
ATOM 2107 N N . LEU A 1 291 ? 0.120 4.638 -2.889 1.00 96.25 291 LEU A N 1
ATOM 2108 C CA . LEU A 1 291 ? 1.155 4.246 -1.938 1.00 96.25 291 LEU A CA 1
ATOM 2109 C C . LEU A 1 291 ? 1.156 2.727 -1.753 1.00 96.25 291 LEU A C 1
ATOM 2111 O O . LEU A 1 291 ? 0.175 2.162 -1.269 1.00 96.25 291 LEU A O 1
ATOM 2115 N N . VAL A 1 292 ? 2.255 2.064 -2.085 1.00 94.50 292 VAL A N 1
ATOM 2116 C CA . VAL A 1 292 ? 2.379 0.599 -2.009 1.00 94.50 292 VAL A CA 1
ATOM 2117 C C . VAL A 1 292 ? 3.375 0.168 -0.935 1.00 94.50 292 VAL A C 1
ATOM 2119 O O . VAL A 1 292 ? 3.205 -0.897 -0.348 1.00 94.50 292 VAL A O 1
ATOM 2122 N N . ALA A 1 293 ? 4.365 1.010 -0.635 1.00 92.56 293 ALA A N 1
ATOM 2123 C CA . ALA A 1 293 ? 5.416 0.706 0.324 1.00 92.56 293 ALA A CA 1
ATOM 2124 C C . ALA A 1 293 ? 5.844 1.938 1.127 1.00 92.56 293 ALA A C 1
ATOM 2126 O O . ALA A 1 293 ? 5.835 3.057 0.619 1.00 92.56 293 ALA A O 1
ATOM 2127 N N . VAL A 1 294 ? 6.249 1.719 2.373 1.00 92.19 294 VAL A N 1
ATOM 2128 C CA . VAL A 1 294 ? 6.897 2.725 3.215 1.00 92.19 294 VAL A CA 1
ATOM 2129 C C . VAL A 1 294 ? 8.158 2.109 3.815 1.00 92.19 294 VAL A C 1
ATOM 2131 O O . VAL A 1 294 ? 8.106 1.032 4.412 1.00 92.19 294 VAL A O 1
ATOM 2134 N N . TRP A 1 295 ? 9.289 2.787 3.658 1.00 90.12 295 TRP A N 1
ATOM 2135 C CA . TRP A 1 295 ? 10.558 2.427 4.284 1.00 90.12 295 TRP A CA 1
ATOM 2136 C C . TRP A 1 295 ? 10.891 3.438 5.366 1.00 90.12 295 TRP A C 1
ATOM 2138 O O . TRP A 1 295 ? 10.803 4.639 5.140 1.00 90.12 295 TRP A O 1
ATOM 2148 N N . LEU A 1 296 ? 11.293 2.955 6.535 1.00 88.88 296 LEU A N 1
ATOM 2149 C CA . LEU A 1 296 ? 11.723 3.821 7.627 1.00 88.88 296 LEU A CA 1
ATOM 2150 C C . LEU A 1 296 ? 13.235 4.019 7.562 1.00 88.88 296 LEU A C 1
ATOM 2152 O O . LEU A 1 296 ? 13.976 3.078 7.296 1.00 88.88 296 LEU A O 1
ATOM 2156 N N . SER A 1 297 ? 13.685 5.244 7.789 1.00 86.44 297 SER A N 1
ATOM 2157 C CA . SER A 1 297 ? 15.099 5.638 7.760 1.00 86.44 297 SER A CA 1
ATOM 2158 C C . SER A 1 297 ? 15.798 5.508 9.121 1.00 86.44 297 SER A C 1
ATOM 2160 O O . SER A 1 297 ? 17.025 5.576 9.194 1.00 86.44 297 SER A O 1
ATOM 2162 N N . ASP A 1 298 ? 15.036 5.296 10.192 1.00 85.56 298 ASP A N 1
ATOM 2163 C CA . ASP A 1 298 ? 15.487 5.198 11.579 1.00 85.56 298 ASP A CA 1
ATOM 2164 C C . ASP A 1 298 ? 14.751 4.082 12.354 1.00 85.56 298 ASP A C 1
ATOM 2166 O O . ASP A 1 298 ? 13.870 3.399 11.828 1.00 85.56 298 ASP A O 1
ATOM 2170 N N . PHE A 1 299 ? 15.170 3.842 13.604 1.00 84.69 299 PHE A N 1
ATOM 2171 C CA . PHE A 1 299 ? 14.670 2.749 14.450 1.00 84.69 299 PHE A CA 1
ATOM 2172 C C . PHE A 1 299 ? 13.946 3.269 15.691 1.00 84.69 299 PHE A C 1
ATOM 2174 O O . PHE A 1 299 ? 14.357 4.264 16.289 1.00 84.69 299 PHE A O 1
ATOM 2181 N N . GLY A 1 300 ? 12.904 2.554 16.116 1.00 86.50 300 GLY A N 1
ATOM 2182 C CA . GLY A 1 300 ? 12.108 2.907 17.288 1.00 86.50 300 GLY A CA 1
ATOM 2183 C C . GLY A 1 300 ? 10.655 2.445 17.197 1.00 86.50 300 GLY A C 1
ATOM 2184 O O . GLY A 1 300 ? 10.270 1.700 16.293 1.00 86.50 300 GLY A O 1
ATOM 2185 N N . ASN A 1 301 ? 9.845 2.908 18.150 1.00 89.12 301 ASN A N 1
ATOM 2186 C CA . ASN A 1 301 ? 8.402 2.688 18.142 1.00 89.12 301 ASN A CA 1
ATOM 2187 C C . ASN A 1 301 ? 7.698 3.782 17.333 1.00 89.12 301 ASN A C 1
ATOM 2189 O O . ASN A 1 301 ? 8.004 4.964 17.484 1.00 89.12 301 ASN A O 1
ATOM 2193 N N . ILE A 1 302 ? 6.693 3.396 16.548 1.00 92.44 302 ILE A N 1
ATOM 2194 C CA . ILE A 1 302 ? 5.788 4.342 15.885 1.00 92.44 302 ILE A CA 1
ATOM 2195 C C . ILE A 1 302 ? 4.596 4.597 16.799 1.00 92.44 302 ILE A C 1
ATOM 2197 O O . ILE A 1 302 ? 3.920 3.651 17.195 1.00 92.44 302 ILE A O 1
ATOM 2201 N N . THR A 1 303 ? 4.314 5.867 17.091 1.00 94.50 303 THR A N 1
ATOM 2202 C CA . THR A 1 303 ? 3.066 6.272 17.755 1.00 94.50 303 THR A CA 1
ATOM 2203 C C . THR A 1 303 ? 2.051 6.720 16.710 1.00 94.50 303 THR A C 1
ATOM 2205 O O . THR A 1 303 ? 2.345 7.624 15.936 1.00 94.50 303 THR A O 1
ATOM 2208 N N . ILE A 1 304 ? 0.872 6.103 16.661 1.00 96.25 304 ILE A N 1
ATOM 2209 C CA . ILE A 1 304 ? -0.127 6.343 15.605 1.00 96.25 304 ILE A CA 1
ATOM 2210 C C . ILE A 1 304 ? -1.551 6.062 16.108 1.00 96.25 304 ILE A C 1
ATOM 2212 O O . ILE A 1 304 ? -1.725 5.345 17.087 1.00 96.25 304 ILE A O 1
ATOM 2216 N N . ASN A 1 305 ? -2.584 6.614 15.468 1.00 97.50 305 ASN A N 1
ATOM 2217 C CA . ASN A 1 305 ? -3.971 6.256 15.791 1.00 97.50 305 ASN A CA 1
ATOM 2218 C C . ASN A 1 305 ? -4.357 4.882 15.206 1.00 97.50 305 ASN A C 1
ATOM 2220 O O . ASN A 1 305 ? -3.666 4.334 14.340 1.00 97.50 305 ASN A O 1
ATOM 2224 N N . ALA A 1 306 ? -5.466 4.302 15.674 1.00 97.62 306 ALA A N 1
ATOM 2225 C CA . ALA A 1 306 ? -5.848 2.944 15.288 1.00 97.62 306 ALA A CA 1
ATOM 2226 C C . ALA A 1 306 ? -6.246 2.839 13.810 1.00 97.62 306 ALA A C 1
ATOM 2228 O O . ALA A 1 306 ? -5.965 1.830 13.162 1.00 97.62 306 ALA A O 1
ATOM 2229 N N . THR A 1 307 ? -6.880 3.880 13.267 1.00 96.69 307 THR A N 1
ATOM 2230 C CA . THR A 1 307 ? -7.340 3.898 11.872 1.00 96.69 307 THR A CA 1
ATOM 2231 C C . THR A 1 307 ? -6.161 3.866 10.906 1.00 96.69 307 THR A C 1
ATOM 2233 O O . THR A 1 307 ? -6.126 3.026 10.005 1.00 96.69 307 THR A O 1
ATOM 2236 N N . ASP A 1 308 ? -5.168 4.724 11.124 1.00 96.88 308 ASP A N 1
ATOM 2237 C CA . ASP A 1 308 ? -4.006 4.828 10.250 1.00 96.88 308 ASP A CA 1
ATOM 2238 C C . ASP A 1 308 ? -3.075 3.620 10.419 1.00 96.88 308 ASP A C 1
ATOM 2240 O O . ASP A 1 308 ? -2.558 3.107 9.426 1.00 96.88 308 ASP A O 1
ATOM 2244 N N . PHE A 1 309 ? -2.931 3.079 11.640 1.00 96.00 309 PHE A N 1
ATOM 2245 C CA . PHE A 1 309 ? -2.203 1.826 11.884 1.00 96.00 309 PHE A CA 1
ATOM 2246 C C . PHE A 1 309 ? -2.714 0.687 10.992 1.00 96.00 309 PHE A C 1
ATOM 2248 O O . PHE A 1 309 ? -1.927 0.024 10.315 1.00 96.00 309 PHE A O 1
ATOM 2255 N N . LEU A 1 310 ? -4.035 0.496 10.934 1.00 95.81 310 LEU A N 1
ATOM 2256 C CA . LEU A 1 310 ? -4.657 -0.571 10.145 1.00 95.81 310 LEU A CA 1
ATOM 2257 C C . LEU A 1 310 ? -4.410 -0.438 8.633 1.00 95.81 310 LEU A C 1
ATOM 2259 O O . LEU A 1 310 ? -4.483 -1.437 7.916 1.00 95.81 310 LEU A O 1
ATOM 2263 N N . VAL A 1 311 ? -4.130 0.772 8.140 1.00 95.94 311 VAL A N 1
ATOM 2264 C CA . VAL A 1 311 ? -3.849 1.039 6.721 1.00 95.94 311 VAL A CA 1
ATOM 2265 C C . VAL A 1 311 ? -2.355 0.978 6.415 1.00 95.94 311 VAL A C 1
ATOM 2267 O O . VAL A 1 311 ? -1.966 0.462 5.364 1.00 95.94 311 VAL A O 1
ATOM 2270 N N . LEU A 1 312 ? -1.521 1.525 7.299 1.00 94.88 312 LEU A N 1
ATOM 2271 C CA . LEU A 1 312 ? -0.106 1.770 7.029 1.00 94.88 312 LEU A CA 1
ATOM 2272 C C . LEU A 1 312 ? 0.811 0.652 7.515 1.00 94.88 312 LEU A C 1
ATOM 2274 O O . LEU A 1 312 ? 1.818 0.399 6.859 1.00 94.88 312 LEU A O 1
ATOM 2278 N N . ALA A 1 313 ? 0.466 -0.064 8.591 1.00 92.12 313 ALA A N 1
ATOM 2279 C CA . ALA A 1 313 ? 1.294 -1.171 9.072 1.00 92.12 313 ALA A CA 1
ATOM 2280 C C . ALA A 1 313 ? 1.565 -2.235 7.987 1.00 92.12 313 ALA A C 1
ATOM 2282 O O . ALA A 1 313 ? 2.721 -2.621 7.826 1.00 92.12 313 ALA A O 1
ATOM 2283 N N . PRO A 1 314 ? 0.584 -2.642 7.149 1.00 91.25 314 PRO A N 1
ATOM 2284 C CA . PRO A 1 314 ? 0.842 -3.570 6.044 1.00 91.25 314 PRO A CA 1
ATOM 2285 C C . PRO A 1 314 ? 1.728 -3.010 4.920 1.00 91.25 314 PRO A C 1
ATOM 2287 O O . PRO A 1 314 ? 2.211 -3.782 4.094 1.00 91.25 314 PRO A O 1
ATOM 2290 N N . LYS A 1 315 ? 1.906 -1.684 4.834 1.00 91.81 315 LYS A N 1
ATOM 2291 C CA . LYS A 1 315 ? 2.717 -1.032 3.795 1.00 91.81 315 LYS A CA 1
ATOM 2292 C C . LYS A 1 315 ? 4.187 -0.903 4.200 1.00 91.81 315 LYS A C 1
ATOM 2294 O O . LYS A 1 315 ? 5.011 -0.652 3.327 1.00 91.81 315 LYS A O 1
ATOM 2299 N N . LEU A 1 316 ? 4.539 -1.091 5.472 1.00 90.12 316 LEU A N 1
ATOM 2300 C CA . LEU A 1 316 ? 5.932 -1.027 5.921 1.00 90.12 316 LEU A CA 1
ATOM 2301 C C . LEU A 1 316 ? 6.760 -2.192 5.352 1.00 90.12 316 LEU A C 1
ATOM 2303 O O . LEU A 1 316 ? 6.336 -3.344 5.429 1.00 90.12 316 LEU A O 1
ATOM 2307 N N . GLN A 1 317 ? 7.933 -1.896 4.778 1.00 84.88 317 GLN A N 1
ATOM 2308 C CA . GLN A 1 317 ? 8.801 -2.875 4.105 1.00 84.88 317 GLN A CA 1
ATOM 2309 C C . GLN A 1 317 ? 10.228 -2.951 4.711 1.00 84.88 317 GLN A C 1
ATOM 2311 O O . GLN A 1 317 ? 10.769 -1.941 5.173 1.00 84.88 317 GLN A O 1
ATOM 2316 N N . PRO A 1 318 ? 10.896 -4.127 4.691 1.00 71.88 318 PRO A N 1
ATOM 2317 C CA . PRO A 1 318 ? 12.349 -4.258 4.928 1.00 71.88 318 PRO A CA 1
ATOM 2318 C C . PRO A 1 318 ? 13.174 -3.631 3.768 1.00 71.88 318 PRO A C 1
ATOM 2320 O O . PRO A 1 318 ? 12.587 -3.355 2.718 1.00 71.88 318 PRO A O 1
ATOM 2323 N N . PRO A 1 319 ? 14.502 -3.365 3.891 1.00 54.00 319 PRO A N 1
ATOM 2324 C CA . PRO A 1 319 ? 15.496 -3.903 4.842 1.00 54.00 319 PRO A CA 1
ATOM 2325 C C . PRO A 1 319 ? 15.674 -3.096 6.138 1.00 54.00 319 PRO A C 1
ATOM 2327 O O . PRO A 1 319 ? 16.314 -3.578 7.067 1.00 54.00 319 PRO A O 1
ATOM 2330 N N . PHE A 1 320 ? 15.078 -1.904 6.223 1.00 56.81 320 PHE A N 1
ATOM 2331 C CA . PHE A 1 320 ? 15.149 -1.005 7.383 1.00 56.81 320 PHE A CA 1
ATOM 2332 C C . PHE A 1 320 ? 13.958 -1.153 8.349 1.00 56.81 320 PHE A C 1
ATOM 2334 O O . PHE A 1 320 ? 13.688 -0.281 9.169 1.00 56.81 320 PHE A O 1
ATOM 2341 N N . SER A 1 321 ? 13.234 -2.272 8.282 1.00 55.41 321 SER A N 1
ATOM 2342 C CA . SER A 1 321 ? 12.172 -2.577 9.244 1.00 55.41 321 SER A CA 1
ATOM 2343 C C . SER A 1 321 ? 12.769 -3.062 10.567 1.00 55.41 321 SER A C 1
ATOM 2345 O O . SER A 1 321 ? 12.921 -4.260 10.786 1.00 55.41 321 SER A O 1
ATOM 2347 N N . PHE A 1 322 ? 13.066 -2.121 11.462 1.00 58.16 322 PHE A N 1
ATOM 2348 C CA . PHE A 1 322 ? 13.198 -2.387 12.899 1.00 58.16 322 PHE A CA 1
ATOM 2349 C C . PHE A 1 322 ? 12.224 -1.498 13.675 1.00 58.16 322 PHE A C 1
ATOM 2351 O O . PHE A 1 322 ? 12.587 -0.902 14.691 1.00 58.16 322 PHE A O 1
ATOM 2358 N N . VAL A 1 323 ? 10.974 -1.400 13.197 1.00 58.03 323 VAL A N 1
ATOM 2359 C CA . VAL A 1 323 ? 9.889 -1.047 14.117 1.00 58.03 323 VAL A CA 1
ATOM 2360 C C . VAL A 1 323 ? 9.949 -2.091 15.211 1.00 58.03 323 VAL A C 1
ATOM 2362 O O . VAL A 1 323 ? 9.736 -3.275 14.947 1.00 58.03 323 VAL A O 1
ATOM 2365 N N . THR A 1 324 ? 10.308 -1.661 16.415 1.00 70.12 324 THR A N 1
ATOM 2366 C CA . THR A 1 324 ? 10.344 -2.567 17.553 1.00 70.12 324 THR A CA 1
ATOM 2367 C C . THR A 1 324 ? 8.926 -3.046 17.800 1.00 70.12 324 THR A C 1
ATOM 2369 O O . THR A 1 324 ? 8.703 -4.249 17.710 1.00 70.12 324 THR A O 1
ATOM 2372 N N . GLN A 1 325 ? 7.980 -2.112 17.975 1.00 85.69 325 GLN A N 1
ATOM 2373 C CA . GLN A 1 325 ? 6.527 -2.318 18.005 1.00 85.69 325 GLN A CA 1
ATOM 2374 C C . GLN A 1 325 ? 5.782 -0.973 17.786 1.00 85.69 325 GLN A C 1
ATOM 2376 O O . GLN A 1 325 ? 6.390 0.100 17.794 1.00 85.69 325 GLN A O 1
ATOM 2381 N N . PHE A 1 326 ? 4.463 -1.008 17.588 1.00 93.50 326 PHE A N 1
ATOM 2382 C CA . PHE A 1 326 ? 3.601 0.178 17.485 1.00 93.50 326 PHE A CA 1
ATOM 2383 C C . PHE A 1 326 ? 2.993 0.573 18.832 1.00 93.50 326 PHE A C 1
ATOM 2385 O O . PHE A 1 326 ? 2.495 -0.277 19.564 1.00 93.50 326 PHE A O 1
ATOM 2392 N N . VAL A 1 327 ? 2.937 1.871 19.116 1.00 96.12 327 VAL A N 1
ATOM 2393 C CA . VAL A 1 327 ? 2.140 2.453 20.201 1.00 96.12 327 VAL A CA 1
ATOM 2394 C C . VAL A 1 327 ? 0.895 3.079 19.581 1.00 96.12 327 VAL A C 1
ATOM 2396 O O . VAL A 1 327 ? 0.997 3.944 18.712 1.00 96.12 327 VAL A O 1
ATOM 2399 N N . ILE A 1 328 ? -0.288 2.640 20.002 1.00 98.06 328 ILE A N 1
ATOM 2400 C CA . ILE A 1 328 ? -1.544 3.184 19.481 1.00 98.06 328 ILE A CA 1
ATOM 2401 C C . ILE A 1 328 ? -2.065 4.262 20.428 1.00 98.06 328 ILE A C 1
ATOM 2403 O O . ILE A 1 328 ? -2.309 3.970 21.593 1.00 98.06 328 ILE A O 1
ATOM 2407 N N . ASN A 1 329 ? -2.296 5.474 19.925 1.00 97.50 329 ASN A N 1
ATOM 2408 C CA . ASN A 1 329 ? -2.926 6.564 20.674 1.00 97.50 329 ASN A CA 1
ATOM 2409 C C . ASN A 1 329 ? -4.249 6.936 20.012 1.00 97.50 329 ASN A C 1
ATOM 2411 O O . ASN A 1 329 ? -4.257 7.469 18.903 1.00 97.50 329 ASN A O 1
ATOM 2415 N N . ASP A 1 330 ? -5.364 6.659 20.680 1.00 98.31 330 ASP A N 1
ATOM 2416 C CA . ASP A 1 330 ? -6.688 6.958 20.136 1.00 98.31 330 ASP A CA 1
ATOM 2417 C C . ASP A 1 330 ? -7.741 7.071 21.246 1.00 98.31 330 ASP A C 1
ATOM 2419 O O . ASP A 1 330 ? -7.484 6.753 22.404 1.00 98.31 330 ASP A O 1
ATOM 2423 N N . THR A 1 331 ? -8.947 7.502 20.896 1.00 98.38 331 THR A N 1
ATOM 2424 C CA . THR A 1 331 ? -10.088 7.511 21.823 1.00 98.38 331 THR A CA 1
ATOM 2425 C C . THR A 1 331 ? -10.638 6.101 22.038 1.00 98.38 331 THR A C 1
ATOM 2427 O O . THR A 1 331 ? -10.598 5.261 21.133 1.00 98.38 331 THR A O 1
ATOM 2430 N N . ALA A 1 332 ? -11.243 5.844 23.198 1.00 98.25 332 ALA A N 1
ATOM 2431 C CA . ALA A 1 332 ? -11.908 4.579 23.507 1.00 98.25 332 ALA A CA 1
ATOM 2432 C C . ALA A 1 332 ? -12.934 4.191 22.433 1.00 98.25 332 ALA A C 1
ATOM 2434 O O . ALA A 1 332 ? -12.999 3.030 22.032 1.00 98.25 332 ALA A O 1
ATOM 2435 N N . GLN A 1 333 ? -13.680 5.165 21.902 1.00 97.88 333 GLN A N 1
ATOM 2436 C CA . GLN A 1 333 ? -14.642 4.939 20.824 1.00 97.88 333 GLN A CA 1
ATOM 2437 C C . GLN A 1 333 ? -13.982 4.345 19.566 1.00 97.88 333 GLN A C 1
ATOM 2439 O O . GLN A 1 333 ? -14.498 3.383 18.992 1.00 97.88 333 GLN A O 1
ATOM 2444 N N . HIS A 1 334 ? -12.843 4.888 19.130 1.00 97.88 334 HIS A N 1
ATOM 2445 C CA . HIS A 1 334 ? -12.145 4.403 17.935 1.00 97.88 334 HIS A CA 1
ATOM 2446 C C . HIS A 1 334 ? -11.425 3.071 18.166 1.00 97.88 334 HIS A C 1
ATOM 2448 O O . HIS A 1 334 ? -11.408 2.222 17.267 1.00 97.88 334 HIS A O 1
ATOM 2454 N N . ILE A 1 335 ? -10.892 2.847 19.373 1.00 98.50 335 ILE A N 1
ATOM 2455 C CA . ILE A 1 335 ? -10.335 1.545 19.760 1.00 98.50 335 ILE A CA 1
ATOM 2456 C C . ILE A 1 335 ? -11.422 0.470 19.720 1.00 98.50 335 ILE A C 1
ATOM 2458 O O . ILE A 1 335 ? -11.218 -0.564 19.087 1.00 98.50 335 ILE A O 1
ATOM 2462 N N . VAL A 1 336 ? -12.603 0.726 20.294 1.00 98.06 336 VAL A N 1
ATOM 2463 C CA . VAL A 1 336 ? -13.747 -0.204 20.254 1.00 98.06 336 VAL A CA 1
ATOM 2464 C C . VAL A 1 336 ? -14.171 -0.510 18.816 1.00 98.06 336 VAL A C 1
ATOM 2466 O O . VAL A 1 336 ? -14.383 -1.673 18.471 1.00 98.06 336 VAL A O 1
ATOM 2469 N N . ALA A 1 337 ? -14.241 0.504 17.947 1.00 97.81 337 ALA A N 1
ATOM 2470 C CA . ALA A 1 337 ? -14.585 0.313 16.536 1.00 97.81 337 ALA A CA 1
ATOM 2471 C C . ALA A 1 337 ? -13.560 -0.551 15.769 1.00 97.81 337 ALA A C 1
ATOM 2473 O O . ALA A 1 337 ? -13.899 -1.176 14.760 1.00 97.81 337 ALA A O 1
ATOM 2474 N N . SER A 1 338 ? -12.317 -0.604 16.252 1.00 97.94 338 SER A N 1
ATOM 2475 C CA . SER A 1 338 ? -11.198 -1.310 15.621 1.00 97.94 338 SER A CA 1
ATOM 2476 C C . SER A 1 338 ? -10.810 -2.612 16.327 1.00 97.94 338 SER A C 1
ATOM 2478 O O . SER A 1 338 ? -9.940 -3.328 15.832 1.00 97.94 338 SER A O 1
ATOM 2480 N N . LEU A 1 339 ? -11.461 -2.949 17.443 1.00 97.31 339 LEU A N 1
ATOM 2481 C CA . LEU A 1 339 ? -10.997 -3.936 18.419 1.00 97.31 339 LEU A CA 1
ATOM 2482 C C . LEU A 1 339 ? -10.700 -5.311 17.794 1.00 97.31 339 LEU A C 1
ATOM 2484 O O . LEU A 1 339 ? -9.558 -5.763 17.830 1.00 97.31 339 LEU A O 1
ATOM 2488 N N . ASN A 1 340 ? -11.668 -5.891 17.075 1.00 96.69 340 ASN A N 1
ATOM 2489 C CA . ASN A 1 340 ? -11.500 -7.174 16.376 1.00 96.69 340 ASN A CA 1
ATOM 2490 C C . ASN A 1 340 ? -10.331 -7.173 15.372 1.00 96.69 340 ASN A C 1
ATOM 2492 O O . ASN A 1 340 ? -9.693 -8.201 15.147 1.00 96.69 340 ASN A O 1
ATOM 2496 N N . LYS A 1 341 ? -10.072 -6.040 14.704 1.00 97.75 341 LYS A N 1
ATOM 2497 C CA . LYS A 1 341 ? -8.983 -5.934 13.718 1.00 97.75 341 LYS A CA 1
ATOM 2498 C C . LYS A 1 341 ? -7.633 -5.823 14.419 1.00 97.75 341 LYS A C 1
ATOM 2500 O O . LYS A 1 341 ? -6.682 -6.482 14.008 1.00 97.75 341 LYS A O 1
ATOM 2505 N N . LEU A 1 342 ? -7.569 -5.031 15.489 1.00 98.00 342 LEU A N 1
ATOM 2506 C CA . LEU A 1 342 ? -6.383 -4.909 16.334 1.00 98.00 342 LEU A CA 1
ATOM 2507 C C . LEU A 1 342 ? -6.030 -6.246 16.998 1.00 98.00 342 LEU A C 1
ATOM 2509 O O . LEU A 1 342 ? -4.847 -6.568 17.090 1.00 98.00 342 LEU A O 1
ATOM 2513 N N . GLN A 1 343 ? -7.027 -7.060 17.362 1.00 97.81 343 GLN A N 1
ATOM 2514 C CA . GLN A 1 343 ? -6.840 -8.401 17.930 1.00 97.81 343 GLN A CA 1
ATOM 2515 C C . GLN A 1 343 ? -5.999 -9.302 17.016 1.00 97.81 343 GLN A C 1
ATOM 2517 O O . GLN A 1 343 ? -5.107 -10.009 17.491 1.00 97.81 343 GLN A O 1
ATOM 2522 N N . GLY A 1 344 ? -6.200 -9.209 15.698 1.00 95.69 344 GLY A N 1
ATOM 2523 C CA . GLY A 1 344 ? -5.406 -9.936 14.702 1.00 95.69 344 GLY A CA 1
ATOM 2524 C C . GLY A 1 344 ? -3.964 -9.438 14.534 1.00 95.69 344 GLY A C 1
ATOM 2525 O O . GLY A 1 344 ? -3.153 -10.130 13.924 1.00 95.69 344 GLY A O 1
ATOM 2526 N N . LEU A 1 345 ? -3.630 -8.258 15.067 1.00 95.19 345 LEU A N 1
ATOM 2527 C CA . LEU A 1 345 ? -2.341 -7.580 14.887 1.00 95.19 345 LEU A CA 1
ATOM 2528 C C . LEU A 1 345 ? -1.604 -7.321 16.211 1.00 95.19 345 LEU A C 1
ATOM 2530 O O . LEU A 1 345 ? -0.594 -6.621 16.223 1.00 95.19 345 LEU A O 1
ATOM 2534 N N . THR A 1 346 ? -2.056 -7.904 17.324 1.00 94.38 346 THR A N 1
ATOM 2535 C CA . THR A 1 346 ? -1.489 -7.669 18.669 1.00 94.38 346 THR A CA 1
ATOM 2536 C C . THR A 1 346 ? 0.003 -7.974 18.784 1.00 94.38 346 THR A C 1
ATOM 2538 O O . THR A 1 346 ? 0.682 -7.346 19.590 1.00 94.38 346 THR A O 1
ATOM 2541 N N . GLY A 1 347 ? 0.541 -8.869 17.948 1.00 92.38 347 GLY A N 1
ATOM 2542 C CA . GLY A 1 347 ? 1.981 -9.141 17.876 1.00 92.38 347 GLY A CA 1
ATOM 2543 C C . GLY A 1 347 ? 2.828 -7.951 17.399 1.00 92.38 347 GLY A C 1
ATOM 2544 O O . GLY A 1 347 ? 4.026 -7.920 17.663 1.00 92.38 347 GLY A O 1
ATOM 2545 N N . GLN A 1 348 ? 2.213 -6.972 16.728 1.00 93.00 348 GLN A N 1
ATOM 2546 C CA . GLN A 1 348 ? 2.864 -5.741 16.268 1.00 93.00 348 GLN A CA 1
ATOM 2547 C C . GLN A 1 348 ? 2.641 -4.561 17.225 1.00 93.00 348 GLN A C 1
ATOM 2549 O O . GLN A 1 348 ? 3.310 -3.541 17.092 1.00 93.00 348 GLN A O 1
ATOM 2554 N N . ILE A 1 349 ? 1.712 -4.676 18.179 1.00 96.12 349 ILE A N 1
ATOM 2555 C CA . ILE A 1 349 ? 1.303 -3.587 19.073 1.00 96.12 349 ILE A CA 1
ATOM 2556 C C . ILE A 1 349 ? 2.037 -3.738 20.408 1.00 96.12 349 ILE A C 1
ATOM 2558 O O . ILE A 1 349 ? 1.949 -4.781 21.054 1.00 96.12 349 ILE A O 1
ATOM 2562 N N . ASP A 1 350 ? 2.723 -2.690 20.848 1.00 95.81 350 ASP A N 1
ATOM 2563 C CA . ASP A 1 350 ? 3.363 -2.588 22.162 1.00 95.81 350 ASP A CA 1
ATOM 2564 C C . ASP A 1 350 ? 2.335 -2.280 23.246 1.00 95.81 350 ASP A C 1
ATOM 2566 O O . ASP A 1 350 ? 2.131 -3.072 24.168 1.00 95.81 350 ASP A O 1
ATOM 2570 N N . SER A 1 351 ? 1.637 -1.155 23.074 1.00 98.00 351 SER A N 1
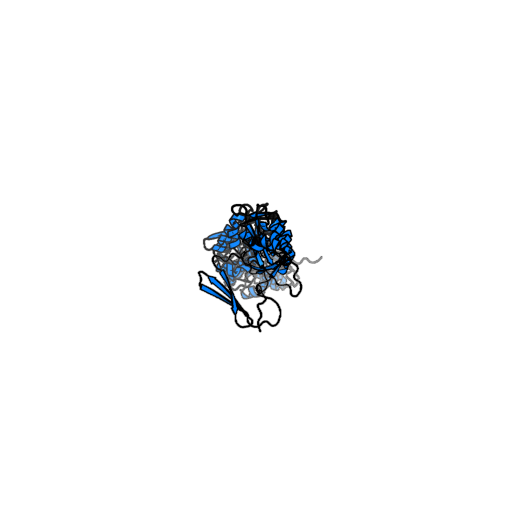ATOM 2571 C CA . SER A 1 351 ? 0.652 -0.614 24.004 1.00 98.00 351 SER A CA 1
ATOM 2572 C C . SER A 1 351 ? -0.400 0.235 23.284 1.00 98.00 351 SER A C 1
ATOM 2574 O O . SER A 1 351 ? -0.205 0.683 22.151 1.00 98.00 351 SER A O 1
ATOM 2576 N N . ILE A 1 352 ? -1.532 0.435 23.955 1.00 98.62 352 ILE A N 1
ATOM 2577 C CA . ILE A 1 352 ? -2.634 1.301 23.543 1.00 98.62 352 ILE A CA 1
ATOM 2578 C C . ILE A 1 352 ? -2.846 2.342 24.646 1.00 98.62 352 ILE A C 1
ATOM 2580 O O . ILE A 1 352 ? -3.142 1.996 25.788 1.00 98.62 352 ILE A O 1
ATOM 2584 N N . THR A 1 353 ? -2.717 3.617 24.304 1.00 98.31 353 THR A N 1
ATOM 2585 C CA . THR A 1 353 ? -3.004 4.753 25.182 1.00 98.31 353 THR A CA 1
ATOM 2586 C C . THR A 1 353 ? -4.347 5.346 24.779 1.00 98.31 353 THR A C 1
ATOM 2588 O O . THR A 1 353 ? -4.513 5.777 23.635 1.00 98.31 353 THR A O 1
ATOM 2591 N N . LEU A 1 354 ? -5.299 5.398 25.712 1.00 98.56 354 LEU A N 1
ATOM 2592 C CA . LEU A 1 354 ? -6.574 6.072 25.474 1.00 98.56 354 LEU A CA 1
ATOM 2593 C C . LEU A 1 354 ? -6.413 7.581 25.680 1.00 98.56 354 LEU A C 1
ATOM 2595 O O . LEU A 1 354 ? -5.904 8.017 26.712 1.00 98.56 354 LEU A O 1
ATOM 2599 N N . THR A 1 355 ? -6.824 8.380 24.696 1.00 97.88 355 THR A N 1
ATOM 2600 C CA . THR A 1 355 ? -6.646 9.844 24.702 1.00 97.88 355 THR A CA 1
ATOM 2601 C C . T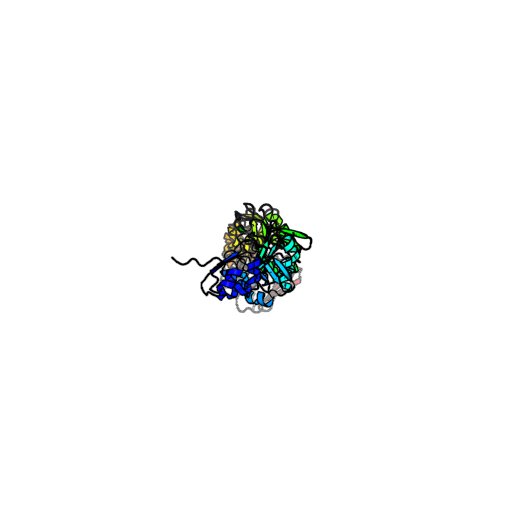HR A 1 355 ? -7.856 10.609 25.239 1.00 97.88 355 THR A C 1
ATOM 2603 O O . THR A 1 355 ? -7.889 11.837 25.167 1.00 97.88 355 THR A O 1
ATOM 2606 N N . ASP A 1 356 ? -8.877 9.906 25.728 1.00 97.75 356 ASP A N 1
ATOM 2607 C CA . ASP A 1 356 ? -10.076 10.502 26.311 1.00 97.75 356 ASP A CA 1
ATOM 2608 C C . ASP A 1 356 ? -9.743 11.368 27.537 1.00 97.75 356 ASP A C 1
ATOM 2610 O O . ASP A 1 356 ? -8.778 11.135 28.267 1.00 97.75 356 ASP A O 1
ATOM 2614 N N . SER A 1 357 ? -10.574 12.376 27.803 1.00 94.12 357 SER A N 1
ATOM 2615 C CA . SER A 1 357 ? -10.452 13.165 29.028 1.00 94.12 357 SER A CA 1
ATOM 2616 C C . SER A 1 357 ? -10.956 12.372 30.241 1.00 94.12 357 SER A C 1
ATOM 2618 O O . SER A 1 357 ? -12.121 11.975 30.268 1.00 94.12 357 SER A O 1
ATOM 2620 N N . GLY A 1 358 ? -10.126 12.221 31.276 1.00 94.31 358 GLY A N 1
ATOM 2621 C CA . GLY A 1 358 ? -10.472 11.465 32.488 1.00 94.31 358 GLY A CA 1
ATOM 2622 C C . GLY A 1 358 ? -10.261 9.956 32.326 1.00 94.31 358 GLY A C 1
ATOM 2623 O O . GLY A 1 358 ? -9.496 9.522 31.471 1.00 94.31 358 GLY A O 1
ATOM 2624 N N . THR A 1 359 ? -10.913 9.146 33.165 1.00 96.69 359 THR A N 1
ATOM 2625 C CA . THR A 1 359 ? -10.878 7.683 33.011 1.00 96.69 359 THR A CA 1
ATOM 2626 C C . THR A 1 359 ? -11.821 7.277 31.882 1.00 96.69 359 THR A C 1
ATOM 2628 O O . THR A 1 359 ? -13.040 7.407 32.007 1.00 96.69 359 THR A O 1
ATOM 2631 N N . ALA A 1 360 ? -11.260 6.794 30.776 1.00 98.00 360 ALA A N 1
ATOM 2632 C CA . ALA A 1 360 ? -12.027 6.418 29.595 1.00 98.00 360 ALA A CA 1
ATOM 2633 C C . ALA A 1 360 ? -12.986 5.250 29.886 1.00 98.00 360 ALA A C 1
ATOM 2635 O O . ALA A 1 360 ? -12.646 4.338 30.640 1.00 98.00 360 ALA A O 1
ATOM 2636 N N . THR A 1 361 ? -14.167 5.241 29.260 1.00 98.00 361 THR A N 1
ATOM 2637 C CA . THR A 1 361 ? -15.084 4.088 29.299 1.00 98.00 361 THR A CA 1
ATOM 2638 C C . THR A 1 361 ? -15.043 3.344 27.968 1.00 98.00 361 THR A C 1
ATOM 2640 O O . THR A 1 361 ? -15.435 3.875 26.932 1.00 98.00 361 THR A O 1
ATOM 2643 N N . VAL A 1 362 ? -14.594 2.093 28.005 1.00 98.56 362 VAL A N 1
ATOM 2644 C CA . VAL A 1 362 ? -14.550 1.153 26.884 1.00 98.56 362 VAL A CA 1
ATOM 2645 C C . VAL A 1 362 ? -15.826 0.308 26.940 1.00 98.56 362 VAL A C 1
ATOM 2647 O O . VAL A 1 362 ? -15.934 -0.655 27.700 1.00 98.56 362 VAL A O 1
ATOM 2650 N N . ALA A 1 363 ? -16.835 0.722 26.171 1.00 98.25 363 ALA A N 1
ATOM 2651 C CA . ALA A 1 363 ? -18.119 0.031 26.081 1.00 98.25 363 ALA A CA 1
ATOM 2652 C C . ALA A 1 363 ? -18.067 -1.059 25.000 1.00 98.25 363 ALA A C 1
ATOM 2654 O O . ALA A 1 363 ? -17.914 -0.752 23.818 1.00 98.25 363 ALA A O 1
ATOM 2655 N N . ILE A 1 364 ? -18.189 -2.325 25.400 1.00 98.62 364 ILE A N 1
ATOM 2656 C CA . ILE A 1 364 ? -18.045 -3.490 24.517 1.00 98.62 364 ILE A CA 1
ATOM 2657 C C . ILE A 1 364 ? -19.113 -4.546 24.806 1.00 98.62 364 ILE A C 1
ATOM 2659 O O . ILE A 1 364 ? -19.792 -4.536 25.832 1.00 98.62 364 ILE A O 1
ATOM 2663 N N . THR A 1 365 ? -19.293 -5.478 23.877 1.00 98.50 365 THR A N 1
ATOM 2664 C CA . THR A 1 365 ? -20.142 -6.654 24.111 1.00 98.50 365 THR A CA 1
ATOM 2665 C C . THR A 1 365 ? -19.390 -7.726 24.898 1.00 98.50 365 THR A C 1
ATOM 2667 O O . THR A 1 365 ? -18.167 -7.829 24.791 1.00 98.50 365 THR A O 1
ATOM 2670 N N . ALA A 1 366 ? -20.111 -8.599 25.605 1.00 97.62 366 ALA A N 1
ATOM 2671 C CA . ALA A 1 366 ? -19.523 -9.777 26.257 1.00 97.62 366 ALA A CA 1
ATOM 2672 C C . ALA A 1 366 ? -18.699 -10.647 25.280 1.00 97.62 366 ALA A C 1
ATOM 2674 O O . ALA A 1 366 ? -17.649 -11.190 25.622 1.00 97.62 366 ALA A O 1
ATOM 2675 N N . LYS A 1 367 ? -19.123 -10.717 24.008 1.00 97.44 367 LYS A N 1
ATOM 2676 C CA . LYS A 1 367 ? -18.383 -11.421 22.947 1.00 97.44 367 LYS A CA 1
ATOM 2677 C C . LYS A 1 367 ? -17.039 -10.767 22.628 1.00 97.44 367 LYS A C 1
ATOM 2679 O O . LYS A 1 367 ? -16.054 -11.482 22.483 1.00 97.44 367 LYS A O 1
ATOM 2684 N N . GLN A 1 368 ? -16.998 -9.440 22.516 1.00 98.25 368 GLN A N 1
ATOM 2685 C CA . GLN A 1 368 ? -15.752 -8.693 22.300 1.00 98.25 368 GLN A CA 1
ATOM 2686 C C . GLN A 1 368 ? -14.827 -8.794 23.512 1.00 98.25 368 GLN A C 1
ATOM 2688 O O . GLN A 1 368 ? -13.637 -9.020 23.342 1.00 98.25 368 GLN A O 1
ATOM 2693 N N . TYR A 1 369 ? -15.371 -8.720 24.731 1.00 98.31 369 TYR A N 1
ATOM 2694 C CA . TYR A 1 369 ? -14.592 -8.902 25.959 1.00 98.31 369 TYR A CA 1
ATOM 2695 C C . TYR A 1 369 ? -13.836 -10.240 25.969 1.00 98.31 369 TYR A C 1
ATOM 2697 O O . TYR A 1 369 ? -12.640 -10.278 26.248 1.00 98.31 369 TYR A O 1
ATOM 2705 N N . ALA A 1 370 ? -14.508 -11.328 25.580 1.00 96.44 370 ALA A N 1
ATOM 2706 C CA . ALA A 1 370 ? -13.886 -12.645 25.490 1.00 96.44 370 ALA A CA 1
ATOM 2707 C C . ALA A 1 370 ? -12.926 -12.790 24.292 1.00 96.44 370 ALA A C 1
ATOM 2709 O O . ALA A 1 370 ? -11.860 -13.391 24.424 1.00 96.44 370 ALA A O 1
ATOM 2710 N N . HIS A 1 371 ? -13.301 -12.280 23.114 1.00 97.75 371 HIS A N 1
ATOM 2711 C CA . HIS A 1 371 ? -12.535 -12.467 21.877 1.00 97.75 371 HIS A CA 1
ATOM 2712 C C . HIS A 1 371 ? -11.282 -11.581 21.806 1.00 97.75 371 HIS A C 1
ATOM 2714 O O . HIS A 1 371 ? -10.231 -12.031 21.347 1.00 97.75 371 HIS A O 1
ATOM 2720 N N . ASP A 1 372 ? -11.375 -10.341 22.286 1.00 98.50 372 ASP A N 1
ATOM 2721 C CA . ASP A 1 372 ? -10.359 -9.302 22.103 1.00 98.50 372 ASP A CA 1
ATOM 2722 C C . ASP A 1 372 ? -9.494 -9.067 23.351 1.00 98.50 372 ASP A C 1
ATOM 2724 O O . ASP A 1 372 ? -8.870 -8.015 23.518 1.00 98.50 372 ASP A O 1
ATOM 2728 N N . ALA A 1 373 ? -9.437 -10.058 24.244 1.00 97.19 373 ALA A N 1
ATOM 2729 C CA . ALA A 1 373 ? -8.722 -9.970 25.514 1.00 97.19 373 ALA A CA 1
ATOM 2730 C C . ALA A 1 373 ? -7.236 -9.589 25.352 1.00 97.19 373 ALA A C 1
ATOM 2732 O O . ALA A 1 373 ? -6.681 -8.899 26.206 1.00 97.19 373 ALA A O 1
ATOM 2733 N N . ALA A 1 374 ? -6.586 -9.989 24.250 1.00 98.19 374 ALA A N 1
ATOM 2734 C CA . ALA A 1 374 ? -5.182 -9.650 24.006 1.00 98.19 374 ALA A CA 1
ATOM 2735 C C . ALA A 1 374 ? -5.001 -8.171 23.631 1.00 98.19 374 ALA A C 1
ATOM 2737 O O . ALA A 1 374 ? -4.042 -7.547 24.080 1.00 98.19 374 ALA A O 1
ATOM 2738 N N . THR A 1 375 ? -5.919 -7.588 22.853 1.00 98.31 375 THR A N 1
ATOM 2739 C CA . THR A 1 375 ? -5.931 -6.143 22.593 1.00 98.31 375 THR A CA 1
ATOM 2740 C C . THR A 1 375 ? -6.297 -5.351 23.843 1.00 98.31 375 THR A C 1
ATOM 2742 O O . THR A 1 375 ? -5.645 -4.350 24.124 1.00 98.31 375 THR A O 1
ATOM 2745 N N . LEU A 1 376 ? -7.275 -5.801 24.635 1.00 98.38 376 LEU A N 1
ATOM 2746 C CA . LEU A 1 376 ? -7.628 -5.141 25.899 1.00 98.38 376 LEU A CA 1
ATOM 2747 C C . LEU A 1 376 ? -6.446 -5.122 26.882 1.00 98.38 376 LEU A C 1
ATOM 2749 O O . LEU A 1 376 ? -6.172 -4.093 27.493 1.00 98.38 376 LEU A O 1
ATOM 2753 N N . ALA A 1 377 ? -5.672 -6.210 26.954 1.00 98.19 377 ALA A N 1
ATOM 2754 C CA . ALA A 1 377 ? -4.458 -6.290 27.770 1.00 98.19 377 ALA A CA 1
ATOM 2755 C C . ALA A 1 377 ? -3.334 -5.331 27.325 1.00 98.19 377 ALA A C 1
ATOM 2757 O O . ALA A 1 377 ? -2.378 -5.124 28.072 1.00 98.19 377 ALA A O 1
ATOM 2758 N N . LYS A 1 378 ? -3.424 -4.754 26.119 1.00 98.38 378 LYS A N 1
ATOM 2759 C CA . LYS A 1 378 ? -2.477 -3.748 25.620 1.00 98.38 378 LYS A CA 1
ATOM 2760 C C . LYS A 1 378 ? -2.827 -2.330 26.072 1.00 98.38 378 LYS A C 1
ATOM 2762 O O . LYS A 1 378 ? -1.973 -1.455 25.942 1.00 98.38 378 LYS A O 1
ATOM 2767 N N . ILE A 1 379 ? -4.031 -2.086 26.597 1.00 98.56 379 ILE A N 1
ATOM 2768 C CA . ILE A 1 379 ? -4.430 -0.764 27.097 1.00 98.56 379 ILE A CA 1
ATOM 2769 C C . ILE A 1 379 ? -3.632 -0.438 28.365 1.00 98.56 379 ILE A C 1
ATOM 2771 O O . ILE A 1 379 ? -3.725 -1.146 29.364 1.00 98.56 379 ILE A O 1
ATOM 2775 N N . SER A 1 380 ? -2.833 0.629 28.314 1.00 97.31 380 SER A N 1
ATOM 2776 C CA . SER A 1 380 ? -1.888 1.005 29.376 1.00 97.31 380 SER A CA 1
ATOM 2777 C C . SER A 1 380 ? -2.407 2.113 30.299 1.00 97.31 380 SER A C 1
ATOM 2779 O O . SER A 1 380 ? -1.963 2.234 31.441 1.00 97.31 380 SER A O 1
ATOM 2781 N N . THR A 1 381 ? -3.348 2.929 29.824 1.00 97.88 381 THR A N 1
ATOM 2782 C CA . THR A 1 381 ? -4.029 3.969 30.610 1.00 97.88 381 THR A CA 1
ATOM 2783 C C . THR A 1 381 ? -5.103 3.367 31.505 1.00 97.88 381 THR A C 1
ATOM 2785 O O . THR A 1 381 ? -5.641 2.317 31.181 1.00 97.88 381 THR A O 1
ATOM 2788 N N . ALA A 1 382 ? -5.489 4.044 32.589 1.00 97.19 382 ALA A N 1
ATOM 2789 C CA . ALA A 1 382 ? -6.654 3.629 33.373 1.00 97.19 382 ALA A CA 1
ATOM 2790 C C . ALA A 1 382 ? -7.942 3.722 32.534 1.00 97.19 382 ALA A C 1
ATOM 2792 O O . ALA A 1 382 ? -8.160 4.710 31.831 1.00 97.19 382 ALA A O 1
ATOM 2793 N N . TYR A 1 383 ? -8.804 2.710 32.634 1.00 98.50 383 TYR A N 1
ATOM 2794 C CA . TYR A 1 383 ? -10.078 2.657 31.920 1.00 98.50 383 TYR A CA 1
ATOM 2795 C C . TYR A 1 383 ? -11.132 1.879 32.708 1.00 98.50 383 TYR A C 1
ATOM 2797 O O . TYR A 1 383 ? -10.821 1.081 33.593 1.00 98.50 383 TYR A O 1
ATOM 2805 N N . HIS A 1 384 ? -12.388 2.122 32.352 1.00 98.50 384 HIS A N 1
ATOM 2806 C CA . HIS A 1 384 ? -13.551 1.367 32.787 1.00 98.50 384 HIS A CA 1
ATOM 2807 C C . HIS A 1 384 ? -14.075 0.510 31.636 1.00 98.50 384 HIS A C 1
ATOM 2809 O O . HIS A 1 384 ? -14.145 0.975 30.501 1.00 98.50 384 HIS A O 1
ATOM 2815 N N . LEU A 1 385 ? -14.486 -0.720 31.927 1.00 98.69 385 LEU A N 1
ATOM 2816 C CA . LEU A 1 385 ? -15.212 -1.587 31.007 1.00 98.69 385 LEU A CA 1
ATOM 2817 C C . LEU A 1 385 ? -16.703 -1.544 31.329 1.00 98.69 385 LEU A C 1
ATOM 2819 O O . LEU A 1 385 ? -17.117 -1.771 32.469 1.00 98.69 385 LEU A O 1
ATOM 2823 N N . SER A 1 386 ? -17.496 -1.283 30.291 1.00 98.56 386 SER A N 1
ATOM 2824 C CA . SER A 1 386 ? -18.951 -1.410 30.316 1.00 98.56 386 SER A CA 1
ATOM 2825 C C . SER A 1 386 ? -19.352 -2.531 29.367 1.00 98.56 386 SER A C 1
ATOM 2827 O O . SER A 1 386 ? -19.167 -2.419 28.153 1.00 98.56 386 SER A O 1
ATOM 2829 N N . LEU A 1 387 ? -19.839 -3.635 29.926 1.00 98.62 387 LEU A N 1
ATOM 2830 C CA . LEU A 1 387 ? -20.184 -4.836 29.177 1.00 98.62 387 LEU A CA 1
ATOM 2831 C C . LEU A 1 387 ? -21.674 -4.858 28.851 1.00 98.62 387 LEU A C 1
ATOM 2833 O O . LEU A 1 387 ? -22.512 -4.574 29.703 1.00 98.62 387 LEU A O 1
ATOM 2837 N N . SER A 1 388 ? -22.006 -5.243 27.623 1.00 98.50 388 SER A N 1
ATOM 2838 C CA . SER A 1 388 ? -23.387 -5.417 27.166 1.00 98.50 388 SER A CA 1
ATOM 2839 C C . SER A 1 388 ? -23.649 -6.819 26.628 1.00 98.50 388 SER A C 1
ATOM 2841 O O . SER A 1 388 ? -22.780 -7.447 26.014 1.00 98.50 388 SER A O 1
ATOM 2843 N N . GLY A 1 389 ? -24.874 -7.303 26.849 1.00 97.88 389 GLY A N 1
ATOM 2844 C CA . GLY A 1 389 ? -25.297 -8.631 26.415 1.00 97.88 389 GLY A CA 1
ATOM 2845 C C . GLY A 1 389 ? -24.611 -9.760 27.182 1.00 97.88 389 GLY A C 1
ATOM 2846 O O . GLY A 1 389 ? -24.399 -10.832 26.617 1.00 97.88 389 GLY A O 1
ATOM 2847 N N . GLU A 1 390 ? -24.220 -9.507 28.433 1.00 98.44 390 GLU A N 1
ATOM 2848 C CA . GLU A 1 390 ? -23.651 -10.535 29.299 1.00 98.44 390 GLU A CA 1
ATOM 2849 C C . GLU A 1 390 ? -24.741 -11.526 29.719 1.00 98.44 390 GLU A C 1
ATOM 2851 O O . GLU A 1 390 ? -25.900 -11.156 29.903 1.00 98.44 390 GLU A O 1
ATOM 2856 N N . THR A 1 391 ? -24.391 -12.796 29.882 1.00 98.31 391 THR A N 1
ATOM 2857 C CA . THR A 1 391 ? -25.344 -13.792 30.410 1.00 98.31 391 THR A CA 1
ATOM 2858 C C . THR A 1 391 ? -25.278 -13.826 31.932 1.00 98.31 391 THR A C 1
ATOM 2860 O O . THR A 1 391 ? -24.204 -13.631 32.506 1.00 98.31 391 THR A O 1
ATOM 2863 N N . ALA A 1 392 ? -26.379 -14.164 32.606 1.00 98.19 392 ALA A N 1
ATOM 2864 C CA . ALA A 1 392 ? -26.417 -14.198 34.070 1.00 98.19 392 ALA A CA 1
ATOM 2865 C C . ALA A 1 392 ? -25.369 -15.166 34.657 1.00 98.19 392 ALA A C 1
ATOM 2867 O O . ALA A 1 392 ? -24.822 -14.936 35.735 1.00 98.19 392 ALA A O 1
ATOM 2868 N N . ALA A 1 393 ? -25.037 -16.229 33.917 1.00 98.06 393 ALA A N 1
ATOM 2869 C CA . ALA A 1 393 ? -24.035 -17.218 34.306 1.00 98.06 393 ALA A CA 1
ATOM 2870 C C . ALA A 1 393 ? -22.591 -16.683 34.359 1.00 98.06 393 ALA A C 1
ATOM 2872 O O . ALA A 1 393 ? -21.783 -17.244 35.099 1.00 98.06 393 ALA A O 1
ATOM 2873 N N . HIS A 1 394 ? -22.266 -15.627 33.609 1.00 97.94 394 HIS A N 1
ATOM 2874 C CA . HIS A 1 394 ? -20.899 -15.108 33.470 1.00 97.94 394 HIS A CA 1
ATOM 2875 C C . HIS A 1 394 ? -20.657 -13.793 34.228 1.00 97.94 394 HIS A C 1
ATOM 2877 O O . HIS A 1 394 ? -19.515 -13.345 34.313 1.00 97.94 394 HIS A O 1
ATOM 2883 N N . VAL A 1 395 ? -21.683 -13.208 34.861 1.00 98.31 395 VAL A N 1
ATOM 2884 C CA . VAL A 1 395 ? -21.557 -11.939 35.606 1.00 98.31 395 VAL A CA 1
ATOM 2885 C C . VAL A 1 395 ? -20.469 -11.996 36.673 1.00 98.31 395 VAL A C 1
ATOM 2887 O O . VAL A 1 395 ? -19.640 -11.096 36.732 1.00 98.31 395 VAL A O 1
ATOM 2890 N N . ALA A 1 396 ? -20.417 -13.058 37.482 1.00 97.38 396 ALA A N 1
ATOM 2891 C CA . ALA A 1 396 ? -19.403 -13.181 38.531 1.00 97.38 396 ALA A CA 1
ATOM 2892 C C . ALA A 1 396 ? -17.972 -13.240 37.961 1.00 97.38 396 ALA A C 1
ATOM 2894 O O . ALA A 1 396 ? -17.043 -12.700 38.557 1.00 97.38 396 ALA A O 1
ATOM 2895 N N . GLN A 1 397 ? -17.790 -13.865 36.792 1.00 97.12 397 GLN A N 1
ATOM 2896 C CA . GLN A 1 397 ? -16.495 -13.915 36.115 1.00 97.12 397 GLN A CA 1
ATOM 2897 C C . GLN A 1 397 ? -16.101 -12.536 35.579 1.00 97.12 397 GLN A C 1
ATOM 2899 O O . GLN A 1 397 ? -14.977 -12.101 35.807 1.00 97.12 397 GLN A O 1
ATOM 2904 N N . ALA A 1 398 ? -17.021 -11.842 34.907 1.00 97.69 398 ALA A N 1
ATOM 2905 C CA . ALA A 1 398 ? -16.786 -10.494 34.401 1.00 97.69 398 ALA A CA 1
ATOM 2906 C C . ALA A 1 398 ? -16.520 -9.494 35.539 1.00 97.69 398 ALA A C 1
ATOM 2908 O O . ALA A 1 398 ? -15.609 -8.676 35.461 1.00 97.69 398 ALA A O 1
ATOM 2909 N N . ALA A 1 399 ? -17.269 -9.590 36.637 1.00 97.25 399 ALA A N 1
ATOM 2910 C CA . ALA A 1 399 ? -17.127 -8.714 37.792 1.00 97.25 399 ALA A CA 1
ATOM 2911 C C . ALA A 1 399 ? -15.794 -8.891 38.540 1.00 97.25 399 ALA A C 1
ATOM 2913 O O . ALA A 1 399 ? -15.388 -7.969 39.255 1.00 97.25 399 ALA A O 1
ATOM 2914 N N . ALA A 1 400 ? -15.113 -10.031 38.371 1.00 97.12 400 ALA A N 1
ATOM 2915 C CA . ALA A 1 400 ? -13.782 -10.266 38.927 1.00 97.12 400 ALA A CA 1
ATOM 2916 C C . ALA A 1 400 ? -12.693 -9.412 38.253 1.00 97.12 400 ALA A C 1
ATOM 2918 O O . ALA A 1 400 ? -11.634 -9.198 38.845 1.00 97.12 400 ALA A O 1
ATOM 2919 N N . ASP A 1 401 ? -12.944 -8.900 37.045 1.00 97.38 401 ASP A N 1
ATOM 2920 C CA . ASP A 1 401 ? -12.073 -7.924 36.400 1.00 97.38 401 ASP A CA 1
ATOM 2921 C C . ASP A 1 401 ? -12.256 -6.547 37.048 1.00 97.38 401 ASP A C 1
ATOM 2923 O O . ASP A 1 401 ? -13.355 -5.982 37.104 1.00 97.38 401 ASP A O 1
ATOM 2927 N N . SER A 1 402 ? -11.155 -5.992 37.554 1.00 96.19 402 SER A N 1
ATOM 2928 C CA . SER A 1 402 ? -11.147 -4.699 38.234 1.00 96.19 402 SER A CA 1
ATOM 2929 C C . SER A 1 402 ? -11.510 -3.530 37.321 1.00 96.19 402 SER A C 1
ATOM 2931 O O . SER A 1 402 ? -11.928 -2.491 37.826 1.00 96.19 402 SER A O 1
ATOM 2933 N N . HIS A 1 403 ? -11.359 -3.674 36.001 1.00 97.81 403 HIS A N 1
ATOM 2934 C CA . HIS A 1 403 ? -11.746 -2.632 35.051 1.00 97.81 403 HIS A CA 1
ATOM 2935 C C . HIS A 1 403 ? -13.259 -2.611 34.817 1.00 97.81 403 HIS A C 1
ATOM 2937 O O . HIS A 1 403 ? -13.798 -1.562 34.473 1.00 97.81 403 HIS A O 1
ATOM 2943 N N . VAL A 1 404 ? -13.965 -3.732 35.016 1.00 98.44 404 VAL A N 1
ATOM 2944 C CA . VAL A 1 404 ? -15.417 -3.821 34.800 1.00 98.44 404 VAL A CA 1
ATOM 2945 C C . VAL A 1 404 ? -16.163 -3.075 35.898 1.00 98.44 404 VAL A C 1
ATOM 2947 O O . VAL A 1 404 ? -16.118 -3.459 37.070 1.00 98.44 404 VAL A O 1
ATOM 2950 N N . THR A 1 405 ? -16.878 -2.024 35.498 1.00 98.25 405 THR A N 1
ATOM 2951 C CA . THR A 1 405 ? -17.698 -1.186 36.386 1.00 98.25 405 THR A CA 1
ATOM 2952 C C . THR A 1 405 ? -19.179 -1.198 36.035 1.00 98.25 405 THR A C 1
ATOM 2954 O O . THR A 1 405 ? -19.987 -0.795 36.864 1.00 98.25 405 THR A O 1
ATOM 2957 N N . ALA A 1 406 ? -19.544 -1.671 34.842 1.00 98.56 406 ALA A N 1
ATOM 2958 C CA . ALA A 1 406 ? -20.931 -1.803 34.419 1.00 98.56 406 ALA A CA 1
ATOM 2959 C C . ALA A 1 406 ? -21.137 -3.094 33.616 1.00 98.56 406 ALA A C 1
ATOM 2961 O O . ALA A 1 406 ? -20.355 -3.410 32.719 1.00 98.56 406 ALA A O 1
ATOM 2962 N N . ILE A 1 407 ? -22.205 -3.825 33.926 1.00 98.75 407 ILE A N 1
ATOM 2963 C CA . ILE A 1 407 ? -22.603 -5.071 33.273 1.00 98.75 407 ILE A CA 1
ATOM 2964 C C . ILE A 1 407 ? -24.103 -5.002 32.980 1.00 98.75 407 ILE A C 1
ATOM 2966 O O . ILE A 1 407 ? -24.927 -4.997 33.896 1.00 98.75 407 ILE A O 1
ATOM 2970 N N . ALA A 1 408 ? -24.452 -4.983 31.697 1.00 98.62 408 ALA A N 1
ATOM 2971 C CA . ALA A 1 408 ? -25.819 -5.141 31.228 1.00 98.62 408 ALA A CA 1
ATOM 2972 C C . ALA A 1 408 ? -26.057 -6.599 30.818 1.00 98.62 408 ALA A C 1
ATOM 2974 O O . ALA A 1 408 ? -25.445 -7.112 29.872 1.00 98.62 408 ALA A O 1
ATOM 2975 N N . VAL A 1 409 ? -26.965 -7.257 31.534 1.00 98.69 409 VAL A N 1
ATOM 2976 C CA . VAL A 1 409 ? -27.314 -8.664 31.339 1.00 98.69 409 VAL A CA 1
ATOM 2977 C C . VAL A 1 409 ? -28.433 -8.788 30.309 1.00 98.69 409 VAL A C 1
ATOM 2979 O O . VAL A 1 409 ? -29.397 -8.023 30.315 1.00 98.69 409 VAL A O 1
ATOM 2982 N N . THR A 1 410 ? -28.326 -9.763 29.414 1.00 98.44 410 THR A N 1
ATOM 2983 C CA . THR A 1 410 ? -29.381 -10.143 28.468 1.00 98.44 410 THR A CA 1
ATOM 2984 C C . THR A 1 410 ? -29.501 -11.658 28.465 1.00 98.44 410 THR A C 1
ATOM 2986 O O . THR A 1 410 ? -28.650 -12.353 27.916 1.00 98.44 410 THR A O 1
ATOM 2989 N N . ASP A 1 411 ? -30.535 -12.175 29.123 1.00 98.50 411 ASP A N 1
ATOM 2990 C CA . ASP A 1 411 ? -30.705 -13.614 29.345 1.00 98.50 411 ASP A CA 1
ATOM 2991 C C . ASP A 1 411 ? -32.188 -13.965 29.544 1.00 98.50 411 ASP A C 1
ATOM 2993 O O . ASP A 1 411 ? -33.059 -13.107 29.424 1.00 98.50 411 ASP A O 1
ATOM 2997 N N . THR A 1 412 ? -32.516 -15.226 29.797 1.00 98.19 412 THR A N 1
ATOM 2998 C CA . THR A 1 412 ? -33.882 -15.647 30.153 1.00 98.19 412 THR A CA 1
ATOM 2999 C C . THR A 1 412 ? -34.139 -15.478 31.650 1.00 98.19 412 THR A C 1
ATOM 3001 O O . THR A 1 412 ? -33.222 -15.587 32.468 1.00 98.19 412 THR A O 1
ATOM 3004 N N . ALA A 1 413 ? -35.400 -15.296 32.036 1.00 96.56 413 ALA A N 1
ATOM 3005 C CA . ALA A 1 413 ? -35.853 -15.249 33.422 1.00 96.56 413 ALA A CA 1
ATOM 3006 C C . ALA A 1 413 ? -35.428 -16.493 34.209 1.00 96.56 413 ALA A C 1
ATOM 3008 O O . ALA A 1 413 ? -35.029 -16.389 35.367 1.00 96.56 413 ALA A O 1
ATOM 3009 N N . ALA A 1 414 ? -35.444 -17.665 33.566 1.00 97.12 414 ALA A N 1
ATOM 3010 C CA . ALA A 1 414 ? -35.000 -18.914 34.172 1.00 97.12 414 ALA A CA 1
ATOM 3011 C C . ALA A 1 414 ? -33.506 -18.886 34.546 1.00 97.12 414 ALA A C 1
ATOM 3013 O O . ALA A 1 414 ? -33.136 -19.310 35.643 1.00 97.12 414 ALA A O 1
ATOM 3014 N N . HIS A 1 415 ? -32.640 -18.365 33.670 1.00 97.94 415 HIS A N 1
ATOM 3015 C CA . HIS A 1 415 ? -31.206 -18.251 33.952 1.00 97.94 415 HIS A CA 1
ATOM 3016 C C . HIS A 1 415 ? -30.894 -17.142 34.959 1.00 97.94 415 HIS A C 1
ATOM 3018 O O . HIS A 1 415 ? -30.062 -17.348 35.843 1.00 97.94 415 HIS A O 1
ATOM 3024 N N . VAL A 1 416 ? -31.594 -16.006 34.880 1.00 97.94 416 VAL A N 1
ATOM 3025 C CA . VAL A 1 416 ? -31.507 -14.932 35.883 1.00 97.94 416 VAL A CA 1
ATOM 3026 C C . VAL A 1 416 ? -31.892 -15.467 37.263 1.00 97.94 416 VAL A C 1
ATOM 3028 O O . VAL A 1 416 ? -31.138 -15.292 38.217 1.00 97.94 416 VAL A O 1
ATOM 3031 N N . TYR A 1 417 ? -33.001 -16.206 37.364 1.00 95.88 417 TYR A N 1
ATOM 3032 C CA . TYR A 1 417 ? -33.422 -16.868 38.599 1.00 95.88 417 TYR A CA 1
ATOM 3033 C C . TYR A 1 417 ? -32.366 -17.850 39.123 1.00 95.88 417 TYR A C 1
ATOM 3035 O O . TYR A 1 417 ? -31.997 -17.805 40.297 1.00 95.88 417 TYR A O 1
ATOM 3043 N N . ALA A 1 418 ? -31.826 -18.707 38.253 1.00 97.06 418 ALA A N 1
ATOM 3044 C CA . ALA A 1 418 ? -30.799 -19.677 38.631 1.00 97.06 418 ALA A CA 1
ATOM 3045 C C . ALA A 1 418 ? -29.507 -19.020 39.157 1.00 97.06 418 ALA A C 1
ATOM 3047 O O . ALA A 1 418 ? -28.737 -19.663 39.872 1.00 97.06 418 ALA A O 1
ATOM 3048 N N . LYS A 1 419 ? -29.270 -17.749 38.809 1.00 97.62 419 LYS A N 1
ATOM 3049 C CA . LYS A 1 419 ? -28.078 -16.970 39.165 1.00 97.62 419 LYS A CA 1
ATOM 3050 C C . LYS A 1 419 ? -28.364 -15.778 40.070 1.00 97.62 419 LYS A C 1
ATOM 3052 O O . LYS A 1 419 ? -27.495 -14.940 40.280 1.00 97.62 419 LYS A O 1
ATOM 3057 N N . LEU A 1 420 ? -29.545 -15.736 40.678 1.00 95.81 420 LEU A N 1
ATOM 3058 C CA . LEU A 1 420 ? -30.031 -14.571 41.408 1.00 95.81 420 LEU A CA 1
ATOM 3059 C C . LEU A 1 420 ? -29.117 -14.145 42.575 1.00 95.81 420 LEU A C 1
ATOM 3061 O O . LEU A 1 420 ? -28.887 -12.955 42.769 1.00 95.81 420 LEU A O 1
ATOM 3065 N N . ASN A 1 421 ? -28.544 -15.101 43.313 1.00 93.62 421 ASN A N 1
ATOM 3066 C CA . ASN A 1 421 ? -27.596 -14.808 44.399 1.00 93.62 421 ASN A CA 1
ATOM 3067 C C . ASN A 1 421 ? -26.249 -14.270 43.878 1.00 93.62 421 ASN A C 1
ATOM 3069 O O . ASN A 1 421 ? -25.666 -13.369 44.484 1.00 93.62 421 ASN A O 1
ATOM 3073 N N . ASP A 1 422 ? -25.763 -14.806 42.752 1.00 94.38 422 ASP A N 1
ATOM 3074 C CA . ASP A 1 422 ? -24.522 -14.352 42.113 1.00 94.38 422 ASP A CA 1
ATOM 3075 C C . ASP A 1 422 ? -24.701 -12.912 41.604 1.00 94.38 422 ASP A C 1
ATOM 3077 O O . ASP A 1 422 ? -23.838 -12.066 41.828 1.00 94.38 422 ASP A O 1
ATOM 3081 N N .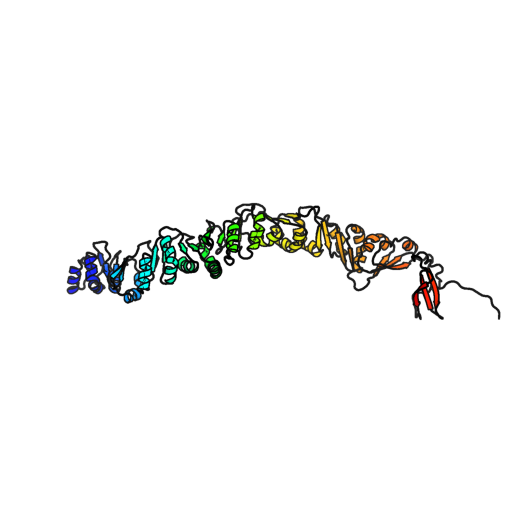 LEU A 1 423 ? -25.852 -12.616 40.988 1.00 98.00 423 LEU A N 1
ATOM 3082 C CA . LEU A 1 423 ? -26.233 -11.269 40.556 1.00 98.00 423 LEU A CA 1
ATOM 3083 C C . LEU A 1 423 ? -26.350 -10.306 41.745 1.00 98.00 423 LEU A C 1
ATOM 3085 O O . LEU A 1 423 ? -25.819 -9.202 41.689 1.00 98.00 423 LEU A O 1
ATOM 3089 N N . ALA A 1 424 ? -26.987 -10.731 42.842 1.00 96.38 424 ALA A N 1
ATOM 3090 C CA . ALA A 1 424 ? -27.163 -9.899 44.035 1.00 96.38 424 ALA A CA 1
ATOM 3091 C C . ALA A 1 424 ? -25.830 -9.537 44.699 1.00 96.38 424 ALA A C 1
ATOM 3093 O O . ALA A 1 424 ? -25.667 -8.423 45.191 1.00 96.38 424 ALA A O 1
ATOM 3094 N N . SER A 1 425 ? -24.853 -10.445 44.649 1.00 96.50 425 SER A N 1
ATOM 3095 C CA . SER A 1 425 ? -23.505 -10.210 45.178 1.00 96.50 425 SER A CA 1
ATOM 3096 C C . SER A 1 425 ? -22.697 -9.183 44.372 1.00 96.50 425 SER A C 1
ATOM 3098 O O . SER A 1 425 ? -21.682 -8.708 44.869 1.00 96.50 425 SER A O 1
ATOM 3100 N N . HIS A 1 426 ? -23.134 -8.841 43.155 1.00 97.19 426 HIS A N 1
ATOM 3101 C CA . HIS A 1 426 ? -22.463 -7.900 42.246 1.00 97.19 426 HIS A CA 1
ATOM 3102 C C . HIS A 1 426 ? -23.413 -6.800 41.750 1.00 97.19 426 HIS A C 1
ATOM 3104 O O . HIS A 1 426 ? -23.218 -6.243 40.668 1.00 97.19 426 HIS A O 1
ATOM 3110 N N . ALA A 1 427 ? -24.475 -6.515 42.511 1.00 95.50 427 ALA A N 1
ATOM 3111 C CA . ALA A 1 427 ? -25.525 -5.589 42.098 1.00 95.50 427 ALA A CA 1
ATOM 3112 C C . ALA A 1 427 ? -25.016 -4.154 41.875 1.00 95.50 427 ALA A C 1
ATOM 3114 O O . ALA A 1 427 ? -25.579 -3.428 41.067 1.00 95.50 427 ALA A O 1
ATOM 3115 N N . ASP A 1 428 ? -23.919 -3.768 42.529 1.00 96.06 428 ASP A N 1
ATOM 3116 C CA . ASP A 1 428 ? -23.237 -2.483 42.355 1.00 96.06 428 ASP A CA 1
ATOM 3117 C C . ASP A 1 428 ? -22.636 -2.289 40.954 1.00 96.06 428 ASP A C 1
ATOM 3119 O O . ASP A 1 428 ? -22.455 -1.153 40.518 1.00 96.06 428 ASP A O 1
ATOM 3123 N N . LYS A 1 429 ? -22.350 -3.386 40.241 1.00 97.69 429 LYS A N 1
ATOM 3124 C CA . LYS A 1 429 ? -21.846 -3.371 38.862 1.00 97.69 429 LYS A CA 1
ATOM 3125 C C . LYS A 1 429 ? -22.935 -3.615 37.819 1.00 97.69 429 LYS A C 1
ATOM 3127 O O . LYS A 1 429 ? -22.642 -3.547 36.627 1.00 97.69 429 LYS A O 1
ATOM 3132 N N . LEU A 1 430 ? -24.170 -3.927 38.210 1.00 98.00 430 LEU A N 1
ATOM 3133 C CA . LEU A 1 430 ? -25.250 -4.167 37.253 1.00 98.00 430 LEU A CA 1
ATOM 3134 C C . LEU A 1 430 ? -25.809 -2.834 36.748 1.00 98.00 430 LEU A C 1
ATOM 3136 O O . LEU A 1 430 ? -26.230 -1.989 37.529 1.00 98.00 430 LEU A O 1
ATOM 3140 N N . SER A 1 431 ? -25.831 -2.652 35.428 1.00 97.50 431 SER A N 1
ATOM 3141 C CA . SER A 1 431 ? -26.404 -1.459 34.787 1.00 97.50 431 SER A CA 1
ATOM 3142 C C . SER A 1 431 ? -27.777 -1.710 34.159 1.00 97.50 431 SER A C 1
ATOM 3144 O O . SER A 1 431 ? -28.460 -0.765 33.769 1.00 97.50 431 SER A O 1
ATOM 3146 N N . GLY A 1 432 ? -28.191 -2.975 34.059 1.00 97.44 432 GLY A N 1
ATOM 3147 C CA . GLY A 1 432 ? -29.504 -3.374 33.563 1.00 97.44 432 GLY A CA 1
ATOM 3148 C C . GLY A 1 432 ? -29.613 -4.884 33.372 1.00 97.44 432 GLY A C 1
ATOM 3149 O O . GLY A 1 432 ? -28.627 -5.548 33.054 1.00 97.44 432 GLY A O 1
ATOM 3150 N N . ILE A 1 433 ? -30.818 -5.430 33.529 1.00 98.19 433 ILE A N 1
ATOM 3151 C CA . ILE A 1 433 ? -31.134 -6.818 33.173 1.00 98.19 433 ILE A CA 1
ATOM 3152 C C . ILE A 1 433 ? -32.307 -6.818 32.196 1.00 98.19 433 ILE A C 1
ATOM 3154 O O . ILE A 1 433 ? -33.412 -6.399 32.530 1.00 98.19 433 ILE A O 1
ATOM 3158 N N . THR A 1 434 ? -32.065 -7.317 30.987 1.00 98.12 434 THR A N 1
ATOM 3159 C CA . THR A 1 434 ? -33.093 -7.528 29.963 1.00 98.12 434 THR A CA 1
ATOM 3160 C C . THR A 1 434 ? -33.443 -9.009 29.887 1.00 98.12 434 THR A C 1
ATOM 3162 O O . THR A 1 434 ? -32.557 -9.849 29.712 1.00 98.12 434 THR A O 1
ATOM 3165 N N . LEU A 1 435 ? -34.733 -9.322 30.005 1.00 97.88 435 LEU A N 1
ATOM 3166 C CA . LEU A 1 435 ? -35.259 -10.675 29.877 1.00 97.88 435 LEU A CA 1
ATOM 3167 C C . LEU A 1 435 ? -35.629 -10.943 28.415 1.00 97.88 435 LEU A C 1
ATOM 3169 O O . LEU A 1 435 ? -36.291 -10.137 27.767 1.00 97.88 435 LEU A O 1
ATOM 3173 N N . THR A 1 436 ? -35.168 -12.072 27.891 1.00 97.88 436 THR A N 1
ATOM 3174 C CA . THR A 1 436 ? -35.316 -12.462 26.475 1.00 97.88 436 THR A CA 1
ATOM 3175 C C . THR A 1 436 ? -36.509 -13.371 26.207 1.00 97.88 436 THR A C 1
ATOM 3177 O O . THR A 1 436 ? -36.762 -13.739 25.058 1.00 97.88 436 THR A O 1
ATOM 3180 N N . ASP A 1 437 ? -37.239 -13.747 27.252 1.00 97.00 437 ASP A N 1
ATOM 3181 C CA . ASP A 1 437 ? -38.433 -14.570 27.154 1.00 97.00 437 ASP A CA 1
ATOM 3182 C C . ASP A 1 437 ? -39.525 -13.878 26.327 1.00 97.00 437 ASP A C 1
ATOM 3184 O O . ASP A 1 437 ? -39.642 -12.653 26.282 1.00 97.00 437 ASP A O 1
ATOM 3188 N N . ALA A 1 438 ? -40.368 -14.682 25.682 1.00 89.50 438 ALA A N 1
ATOM 3189 C CA . ALA A 1 438 ? -41.568 -14.165 25.044 1.00 89.50 438 ALA A CA 1
ATOM 3190 C C . ALA A 1 438 ? -42.646 -13.859 26.100 1.00 89.50 438 ALA A C 1
ATOM 3192 O O . ALA A 1 438 ? -42.896 -14.667 26.993 1.00 89.50 438 ALA A O 1
ATOM 3193 N N . GLY A 1 439 ? -43.345 -12.732 25.946 1.00 87.94 439 GLY A N 1
ATOM 3194 C CA . GLY A 1 439 ? -44.417 -12.327 26.859 1.00 87.94 439 GLY A CA 1
ATOM 3195 C C . GLY A 1 439 ? -43.892 -11.801 28.197 1.00 87.94 439 GLY A C 1
ATOM 3196 O O . GLY A 1 439 ? -42.847 -11.161 28.242 1.00 87.94 439 GLY A O 1
ATOM 3197 N N . THR A 1 440 ? -44.643 -12.050 29.271 1.00 83.69 440 THR A N 1
ATOM 3198 C CA . THR A 1 440 ? -44.288 -11.646 30.639 1.00 83.69 440 THR A CA 1
ATOM 3199 C C . THR A 1 440 ? -43.830 -12.887 31.411 1.00 83.69 440 THR A C 1
ATOM 3201 O O . THR A 1 440 ? -44.683 -13.636 31.894 1.00 83.69 440 THR A O 1
ATOM 3204 N N . PRO A 1 441 ? -42.518 -13.169 31.502 1.00 90.12 441 PRO A N 1
ATOM 3205 C CA . PRO A 1 441 ? -42.028 -14.343 32.214 1.00 90.12 441 PRO A CA 1
ATOM 3206 C C . PRO A 1 441 ? -42.269 -14.231 33.723 1.00 90.12 441 PRO A C 1
ATOM 3208 O O . PRO A 1 441 ? -42.286 -13.136 34.283 1.00 90.12 441 PRO A O 1
ATOM 3211 N N . THR A 1 442 ? -42.410 -15.372 34.396 1.00 84.25 442 THR A N 1
ATOM 3212 C CA . THR A 1 442 ? -42.600 -15.436 35.852 1.00 84.25 442 THR A CA 1
ATOM 3213 C C . THR A 1 442 ? -41.286 -15.746 36.566 1.00 84.25 442 THR A C 1
ATOM 3215 O O . THR A 1 442 ? -40.642 -16.755 36.279 1.00 84.25 442 THR A O 1
ATOM 3218 N N . LEU A 1 443 ? -40.913 -14.916 37.541 1.00 88.31 443 LEU A N 1
ATOM 3219 C CA . LEU A 1 443 ? -39.867 -15.194 38.523 1.00 88.31 443 LEU A CA 1
ATOM 3220 C C . LEU A 1 443 ? -40.531 -15.590 39.845 1.00 88.31 443 LEU A C 1
ATOM 3222 O O . LEU A 1 443 ? -41.059 -14.746 40.568 1.00 88.31 443 LEU A O 1
ATOM 3226 N N . THR A 1 444 ? -40.495 -16.882 40.167 1.00 87.62 444 THR A N 1
ATOM 3227 C CA . THR A 1 444 ? -41.026 -17.408 41.429 1.00 87.62 444 THR A CA 1
ATOM 3228 C C . THR A 1 444 ? -39.938 -17.442 42.500 1.00 87.62 444 THR A C 1
ATOM 3230 O O . THR A 1 444 ? -39.015 -18.250 42.412 1.00 87.62 444 THR A O 1
ATOM 3233 N N . LEU A 1 445 ? -40.055 -16.605 43.532 1.00 90.75 445 LEU A N 1
ATOM 3234 C CA . LEU A 1 445 ? -39.073 -16.474 44.611 1.00 90.75 445 LEU A CA 1
ATOM 3235 C C . LEU A 1 445 ? -39.664 -16.851 45.971 1.00 90.75 445 LEU A C 1
ATOM 3237 O O . LEU A 1 445 ? -40.829 -16.591 46.256 1.00 90.75 445 LEU A O 1
ATOM 3241 N N . SER A 1 446 ? -38.840 -17.388 46.869 1.00 90.00 446 SER A N 1
ATOM 3242 C CA . SER A 1 446 ? -39.157 -17.353 48.299 1.00 90.00 446 SER A CA 1
ATOM 3243 C C . SER A 1 446 ? -39.024 -15.932 48.852 1.00 90.00 446 SER A C 1
ATOM 3245 O O . SER A 1 446 ? -38.295 -15.103 48.308 1.00 90.00 446 SER A O 1
ATOM 3247 N N . GLY A 1 447 ? -39.662 -15.655 49.991 1.00 77.31 447 GLY A N 1
ATOM 3248 C CA . GLY A 1 447 ? -39.564 -14.337 50.632 1.00 77.31 447 GLY A CA 1
ATOM 3249 C C . GLY A 1 447 ? -38.128 -13.944 51.001 1.00 77.31 447 GLY A C 1
ATOM 3250 O O . GLY A 1 447 ? -37.765 -12.780 50.892 1.00 77.31 447 GLY A O 1
ATOM 3251 N N . LEU A 1 448 ? -37.277 -14.913 51.358 1.00 88.31 448 LEU A N 1
ATOM 3252 C CA . LEU A 1 448 ? -35.861 -14.648 51.634 1.00 88.31 448 LEU A CA 1
ATOM 3253 C C . LEU A 1 448 ? -35.081 -14.293 50.358 1.00 88.31 448 LEU A C 1
ATOM 3255 O O . LEU A 1 448 ? -34.258 -13.384 50.387 1.00 88.31 448 LEU A O 1
ATOM 3259 N N . GLN A 1 449 ? -35.349 -14.985 49.244 1.00 92.88 449 GLN A N 1
ATOM 3260 C CA . GLN A 1 449 ? -34.733 -14.669 47.950 1.00 92.88 449 GLN A CA 1
ATOM 3261 C C . GLN A 1 449 ? -35.152 -13.276 47.467 1.00 92.88 449 GLN A C 1
ATOM 3263 O O . GLN A 1 449 ? -34.299 -12.498 47.058 1.00 92.88 449 GLN A O 1
ATOM 3268 N N . ALA A 1 450 ? -36.440 -12.932 47.582 1.00 85.19 450 ALA A N 1
ATOM 3269 C CA . ALA A 1 450 ? -36.933 -11.603 47.224 1.00 85.19 450 ALA A CA 1
ATOM 3270 C C . ALA A 1 450 ? -36.251 -10.498 48.051 1.00 85.19 450 ALA A C 1
ATOM 3272 O O . ALA A 1 450 ? -35.760 -9.526 47.486 1.00 85.19 450 ALA A O 1
ATOM 3273 N N . ALA A 1 451 ? -36.141 -10.681 49.373 1.00 84.75 451 ALA A N 1
ATOM 3274 C CA . ALA A 1 451 ? -35.454 -9.731 50.250 1.00 84.75 451 ALA A CA 1
ATOM 3275 C C . ALA A 1 451 ? -33.965 -9.560 49.898 1.00 84.75 451 ALA A C 1
ATOM 3277 O O . ALA A 1 451 ? -33.447 -8.447 49.918 1.00 84.75 451 ALA A O 1
ATOM 3278 N N . HIS A 1 452 ? -33.268 -10.657 49.585 1.00 90.25 452 HIS A N 1
ATOM 3279 C CA . HIS A 1 452 ? -31.834 -10.631 49.288 1.00 90.25 452 HIS A CA 1
ATOM 3280 C C . HIS A 1 452 ? -31.512 -9.988 47.933 1.00 90.25 452 HIS A C 1
ATOM 3282 O O . HIS A 1 452 ? -30.460 -9.374 47.774 1.00 90.25 452 HIS A O 1
ATOM 3288 N N . SER A 1 453 ? -32.410 -10.118 46.960 1.00 93.19 453 SER A N 1
ATOM 3289 C CA . SER A 1 453 ? -32.141 -9.770 45.565 1.00 93.19 453 SER A CA 1
ATOM 3290 C C . SER A 1 453 ? -32.829 -8.483 45.118 1.00 93.19 453 SER A C 1
ATOM 3292 O O . SER A 1 453 ? -32.972 -8.260 43.921 1.00 93.19 453 SER A O 1
ATOM 3294 N N . MET A 1 454 ? -33.220 -7.618 46.058 1.00 85.06 454 MET A N 1
ATOM 3295 C CA . MET A 1 454 ? -33.988 -6.402 45.769 1.00 85.06 454 MET A CA 1
ATOM 3296 C C . MET A 1 454 ? -33.325 -5.505 44.717 1.00 85.06 454 MET A C 1
ATOM 3298 O O . MET A 1 454 ? -33.975 -5.101 43.760 1.00 85.06 454 MET A O 1
ATOM 3302 N N . ALA A 1 455 ? -32.016 -5.264 44.843 1.00 91.50 455 ALA A N 1
ATOM 3303 C CA . ALA A 1 455 ? -31.270 -4.455 43.878 1.00 91.50 455 ALA A CA 1
ATOM 3304 C C . ALA A 1 455 ? -31.259 -5.087 42.474 1.00 91.50 455 ALA A C 1
ATOM 3306 O O . ALA A 1 455 ? -31.351 -4.386 41.472 1.00 91.50 455 ALA A O 1
ATOM 3307 N N . VAL A 1 456 ? -31.205 -6.421 42.390 1.00 96.19 456 VAL A N 1
ATOM 3308 C CA . VAL A 1 456 ? -31.292 -7.145 41.113 1.00 96.19 456 VAL A CA 1
ATOM 3309 C C . VAL A 1 456 ? -32.684 -6.987 40.510 1.00 96.19 456 VAL A C 1
ATOM 3311 O O . VAL A 1 456 ? -32.789 -6.705 39.324 1.00 96.19 456 VAL A O 1
ATOM 3314 N N . LEU A 1 457 ? -33.735 -7.142 41.322 1.00 91.81 457 LEU A N 1
ATOM 3315 C CA . LEU A 1 457 ? -35.135 -7.025 40.901 1.00 91.81 457 LEU A CA 1
ATOM 3316 C C . LEU A 1 457 ? -35.485 -5.619 40.396 1.00 91.81 457 LEU A C 1
ATOM 3318 O O . LEU A 1 457 ? -36.199 -5.506 39.404 1.00 91.81 457 LEU A O 1
ATOM 3322 N N . ASP A 1 458 ? -34.953 -4.577 41.039 1.00 87.69 458 ASP A N 1
ATOM 3323 C CA . ASP A 1 458 ? -35.049 -3.175 40.598 1.00 87.69 458 ASP A CA 1
ATOM 3324 C C . ASP A 1 458 ? -34.300 -2.941 39.269 1.00 87.69 458 ASP A C 1
ATOM 3326 O O . ASP A 1 458 ? -34.770 -2.243 38.375 1.00 87.69 458 ASP A O 1
ATOM 3330 N N . THR A 1 459 ? -33.171 -3.628 39.067 1.00 94.75 459 THR A N 1
ATOM 3331 C CA . THR A 1 459 ? -32.356 -3.506 37.845 1.00 94.75 459 THR A CA 1
ATOM 3332 C C . THR A 1 459 ? -32.985 -4.186 36.610 1.00 94.75 459 THR A C 1
ATOM 3334 O O . THR A 1 459 ? -32.519 -3.986 35.481 1.00 94.75 459 THR A O 1
ATOM 3337 N N . ILE A 1 460 ? -34.039 -4.999 36.774 1.00 95.06 460 ILE A N 1
ATOM 3338 C CA . ILE A 1 460 ? -34.737 -5.639 35.649 1.00 95.06 460 ILE A CA 1
ATOM 3339 C C . ILE A 1 460 ? -35.554 -4.594 34.877 1.00 95.06 460 ILE A C 1
ATOM 3341 O O . ILE A 1 460 ? -36.531 -4.024 35.362 1.00 95.06 460 ILE A O 1
ATOM 3345 N N . SER A 1 461 ? -35.176 -4.370 33.619 1.00 93.50 461 SER A N 1
ATOM 3346 C CA . SER A 1 461 ? -35.827 -3.394 32.739 1.00 93.50 461 SER A CA 1
ATOM 3347 C C . SER A 1 461 ? -36.999 -3.977 31.946 1.00 93.50 461 SER A C 1
ATOM 3349 O O . SER A 1 461 ? -37.853 -3.237 31.462 1.00 93.50 461 SER A O 1
ATOM 3351 N N . SER A 1 462 ? -37.037 -5.301 31.775 1.00 92.44 462 SER A N 1
ATOM 3352 C CA . SER A 1 462 ? -38.111 -5.998 31.055 1.00 92.44 462 SER A CA 1
ATOM 3353 C C . SER A 1 462 ? -39.319 -6.252 31.955 1.00 92.44 462 SER A C 1
ATOM 3355 O O . SER A 1 462 ? -39.131 -6.470 33.148 1.00 92.44 462 SER A O 1
ATOM 3357 N N . PRO A 1 463 ? -40.552 -6.280 31.420 1.00 83.94 463 PRO A N 1
ATOM 3358 C CA . PRO A 1 463 ? -41.717 -6.648 32.213 1.00 83.94 463 PRO A CA 1
ATOM 3359 C C . PRO A 1 463 ? -41.647 -8.116 32.653 1.00 83.94 463 PRO A C 1
ATOM 3361 O O . PRO A 1 463 ? -41.289 -8.986 31.860 1.00 83.94 463 PRO A O 1
ATOM 3364 N N . TYR A 1 464 ? -42.020 -8.404 33.900 1.00 87.12 464 TYR A N 1
ATOM 3365 C CA . TYR A 1 464 ? -42.061 -9.767 34.445 1.00 87.12 464 TYR A CA 1
ATOM 3366 C C . TYR A 1 464 ? -43.132 -9.911 35.531 1.00 87.12 464 TYR A C 1
ATOM 3368 O O . TYR A 1 464 ? -43.595 -8.921 36.088 1.00 87.12 464 TYR A O 1
ATOM 3376 N N . LEU A 1 465 ? -43.536 -11.143 35.839 1.00 82.56 465 LEU A N 1
ATOM 3377 C CA . LEU A 1 465 ? -44.365 -11.466 36.999 1.00 82.56 465 LEU A CA 1
ATOM 3378 C C . LEU A 1 465 ? -43.453 -11.909 38.147 1.00 82.56 465 LEU A C 1
ATOM 3380 O O . LEU A 1 465 ? -42.831 -12.966 38.070 1.00 82.56 465 LEU A O 1
ATOM 3384 N N . LEU A 1 466 ? -43.371 -11.122 39.214 1.00 83.00 466 LEU A N 1
ATOM 3385 C CA . LEU A 1 466 ? -42.716 -11.492 40.464 1.00 83.00 466 LEU A CA 1
ATOM 3386 C C . LEU A 1 466 ? -43.713 -12.242 41.353 1.00 83.00 466 LEU A C 1
ATOM 3388 O O . LEU A 1 466 ? -44.581 -11.625 41.964 1.00 83.00 466 LEU A O 1
ATOM 3392 N N . SER A 1 467 ? -43.572 -13.565 41.442 1.00 82.00 467 SER A N 1
ATOM 3393 C CA . SER A 1 467 ? -44.419 -14.426 42.276 1.00 82.00 467 SER A CA 1
ATOM 3394 C C . SER A 1 467 ? -43.670 -14.802 43.556 1.00 82.00 467 SER A C 1
ATOM 3396 O O . SER A 1 467 ? -42.660 -15.507 43.510 1.00 82.00 467 SER A O 1
ATOM 3398 N N . ILE A 1 468 ? -44.115 -14.306 44.713 1.00 78.50 468 ILE A N 1
ATOM 3399 C CA . ILE A 1 468 ? -43.422 -14.491 45.997 1.00 78.50 468 ILE A CA 1
ATOM 3400 C C . ILE A 1 468 ? -44.147 -15.526 46.853 1.00 78.50 468 ILE A C 1
ATOM 3402 O O . ILE A 1 468 ? -45.220 -15.256 47.390 1.00 78.50 468 ILE A O 1
ATOM 3406 N N . LYS A 1 469 ? -43.511 -16.683 47.066 1.00 79.12 469 LYS A N 1
ATOM 3407 C CA . LYS A 1 469 ? -44.018 -17.776 47.908 1.00 79.12 469 LYS A CA 1
ATOM 3408 C C . LYS A 1 469 ? -43.375 -17.733 49.296 1.00 79.12 469 LYS A C 1
ATOM 3410 O O . LYS A 1 469 ? -42.231 -18.158 49.474 1.00 79.12 469 LYS A O 1
ATOM 3415 N N . ALA A 1 470 ? -44.070 -17.206 50.306 1.00 69.56 470 ALA A N 1
ATOM 3416 C CA . ALA A 1 470 ? -43.493 -17.023 51.647 1.00 69.56 470 ALA A CA 1
ATOM 3417 C C . ALA A 1 470 ? -44.531 -17.039 52.776 1.00 69.56 470 ALA A C 1
ATOM 3419 O O . ALA A 1 470 ? -45.719 -16.898 52.540 1.00 69.56 470 ALA A O 1
ATOM 3420 N N . ALA A 1 471 ? -44.108 -17.179 54.035 1.00 68.56 471 ALA A N 1
ATOM 3421 C CA . ALA A 1 471 ? -45.019 -16.988 55.167 1.00 68.56 471 ALA A CA 1
ATOM 3422 C C . ALA A 1 471 ? -45.515 -15.528 55.226 1.00 68.56 471 ALA A C 1
ATOM 3424 O O . ALA A 1 471 ? -44.756 -14.606 54.925 1.00 68.56 471 ALA A O 1
ATOM 3425 N N . ALA A 1 472 ? -46.761 -15.299 55.654 1.00 60.22 472 ALA A N 1
ATOM 3426 C CA . ALA A 1 472 ? -47.383 -13.967 55.605 1.00 60.22 472 ALA A CA 1
ATOM 3427 C C . ALA A 1 472 ? -46.595 -12.883 56.372 1.00 60.22 472 ALA A C 1
ATOM 3429 O O . ALA A 1 472 ? -46.527 -11.734 55.950 1.00 60.22 472 ALA A O 1
ATOM 3430 N N . ASN A 1 473 ? -45.946 -13.246 57.481 1.00 63.38 473 ASN A N 1
ATOM 3431 C CA . ASN A 1 473 ? -45.093 -12.331 58.243 1.00 63.38 473 ASN A CA 1
ATOM 3432 C C . ASN A 1 473 ? -43.811 -11.924 57.495 1.00 63.38 473 ASN A C 1
ATOM 3434 O O . ASN A 1 473 ? -43.308 -10.835 57.741 1.00 63.38 473 ASN A O 1
ATOM 3438 N N . VAL A 1 474 ? -43.284 -12.784 56.615 1.00 69.44 474 VAL A N 1
ATOM 3439 C CA . VAL A 1 474 ? -42.139 -12.459 55.750 1.00 69.44 474 VAL A CA 1
ATOM 3440 C C . VAL A 1 474 ? -42.588 -11.512 54.646 1.00 69.44 474 VAL A C 1
ATOM 3442 O O . VAL A 1 474 ? -41.932 -10.503 54.434 1.00 69.44 474 VAL A O 1
ATOM 3445 N N . ILE A 1 475 ? -43.732 -11.794 54.010 1.00 64.38 475 ILE A N 1
ATOM 3446 C CA . ILE A 1 475 ? -44.311 -10.934 52.965 1.00 64.38 475 ILE A CA 1
ATOM 3447 C C . ILE A 1 475 ? -44.544 -9.516 53.500 1.00 64.38 475 ILE A C 1
ATOM 3449 O O . ILE A 1 475 ? -44.110 -8.556 52.878 1.00 64.38 475 ILE A O 1
ATOM 3453 N N . ASN A 1 476 ? -45.136 -9.386 54.691 1.00 63.16 476 ASN A N 1
ATOM 3454 C CA . ASN A 1 476 ? -45.379 -8.087 55.330 1.00 63.16 476 ASN A CA 1
ATOM 3455 C C . ASN A 1 476 ? -44.102 -7.277 55.615 1.00 63.16 476 ASN A C 1
ATOM 3457 O O . ASN A 1 476 ? -44.191 -6.077 55.857 1.00 63.16 476 ASN A O 1
ATOM 3461 N N . GLY A 1 477 ? -42.941 -7.934 55.676 1.00 65.31 477 GLY A N 1
ATOM 3462 C CA . GLY A 1 477 ? -41.653 -7.289 55.920 1.00 65.31 477 GLY A CA 1
ATOM 3463 C C . GLY A 1 477 ? -40.869 -6.960 54.650 1.00 65.31 477 GLY A C 1
ATOM 3464 O O . GLY A 1 477 ? -39.768 -6.427 54.771 1.00 65.31 477 GLY A O 1
ATOM 3465 N N . LEU A 1 478 ? -41.379 -7.300 53.461 1.00 70.06 478 LEU A N 1
ATOM 3466 C CA . LEU A 1 478 ? -40.718 -6.990 52.194 1.00 70.06 478 LEU A CA 1
ATOM 3467 C C . LEU A 1 478 ? -41.004 -5.548 51.776 1.00 70.06 478 LEU A C 1
ATOM 3469 O O . LEU A 1 478 ? -42.158 -5.156 51.626 1.00 70.06 478 LEU A O 1
ATOM 3473 N N . ASP A 1 479 ? -39.945 -4.786 51.527 1.00 73.38 479 ASP A N 1
ATOM 3474 C CA . ASP A 1 479 ? -40.039 -3.495 50.852 1.00 73.38 479 ASP A CA 1
ATOM 3475 C C . ASP A 1 479 ? -39.881 -3.706 49.344 1.00 73.38 479 ASP A C 1
ATOM 3477 O O . ASP A 1 479 ? -38.774 -3.905 48.857 1.00 73.38 479 ASP A O 1
ATOM 3481 N N . LEU A 1 480 ? -40.997 -3.701 48.614 1.00 73.00 480 LEU A N 1
ATOM 3482 C CA . LEU A 1 480 ? -41.023 -3.861 47.156 1.00 73.00 480 LEU A CA 1
ATOM 3483 C C . LEU A 1 480 ? -41.129 -2.518 46.419 1.00 73.00 480 LEU A C 1
ATOM 3485 O O . LEU A 1 480 ? -41.303 -2.511 45.205 1.00 73.00 480 LEU A O 1
ATOM 3489 N N . SER A 1 481 ? -41.036 -1.384 47.123 1.00 70.25 481 SER A N 1
ATOM 3490 C CA . SER A 1 481 ? -41.259 -0.053 46.535 1.00 70.25 481 SER A CA 1
ATOM 3491 C C . SER A 1 481 ? -40.252 0.311 45.438 1.00 70.25 481 SER A C 1
ATOM 3493 O O . SER A 1 481 ? -40.570 1.095 44.544 1.00 70.25 481 SER A O 1
ATOM 3495 N N . GLY A 1 482 ? -39.055 -0.281 45.491 1.00 65.62 482 GLY A N 1
ATOM 3496 C CA . GLY A 1 482 ? -38.024 -0.140 44.467 1.00 65.62 482 GLY A CA 1
ATOM 3497 C C . GLY A 1 482 ? -38.214 -1.052 43.257 1.00 65.62 482 GLY A C 1
ATOM 3498 O O . GLY A 1 482 ? -37.637 -0.773 42.221 1.00 65.62 482 GLY A O 1
ATOM 3499 N N . VAL A 1 483 ? -39.019 -2.117 43.331 1.00 76.62 483 VAL A N 1
ATOM 3500 C CA . VAL A 1 483 ? -39.152 -3.062 42.213 1.00 76.62 483 VAL A CA 1
ATOM 3501 C C . VAL A 1 483 ? -39.935 -2.418 41.072 1.00 76.62 483 VAL A C 1
ATOM 3503 O O . VAL A 1 483 ? -41.150 -2.237 41.153 1.00 76.62 483 VAL A O 1
ATOM 3506 N N . GLN A 1 484 ? -39.237 -2.108 39.983 1.00 73.38 484 GLN A N 1
ATOM 3507 C CA . GLN A 1 484 ? -39.835 -1.554 38.773 1.00 73.38 484 GLN A CA 1
ATOM 3508 C C . GLN A 1 484 ? -40.221 -2.659 37.784 1.00 73.38 484 GLN A C 1
ATOM 3510 O O . GLN A 1 484 ? -39.660 -3.753 37.781 1.00 73.38 484 GLN A O 1
ATOM 3515 N N . ASN A 1 485 ? -41.186 -2.363 36.909 1.00 66.69 485 ASN A N 1
ATOM 3516 C CA . ASN A 1 485 ? -41.591 -3.207 35.772 1.00 66.69 485 ASN A CA 1
ATOM 3517 C C . ASN A 1 485 ? -42.121 -4.616 36.119 1.00 66.69 485 ASN A C 1
ATOM 3519 O O . ASN A 1 485 ? -42.403 -5.403 35.214 1.00 66.69 485 ASN A O 1
ATOM 3523 N N . ALA A 1 486 ? -42.317 -4.935 37.398 1.00 66.69 486 ALA A N 1
ATOM 3524 C CA . ALA A 1 486 ? -42.914 -6.192 37.827 1.00 66.69 486 ALA A CA 1
ATOM 3525 C C . ALA A 1 486 ? -44.441 -6.081 37.966 1.00 66.69 486 ALA A C 1
ATOM 3527 O O . ALA A 1 486 ? -44.961 -5.136 38.557 1.00 66.69 486 ALA A O 1
ATOM 3528 N N . GLN A 1 487 ? -45.167 -7.098 37.505 1.00 72.44 487 GLN A N 1
ATOM 3529 C CA . GLN A 1 487 ? -46.453 -7.470 38.095 1.00 72.44 487 GLN A CA 1
ATOM 3530 C C . GLN A 1 487 ? -46.161 -8.291 39.350 1.00 72.44 487 GLN A C 1
ATOM 3532 O O . GLN A 1 487 ? -45.313 -9.176 39.303 1.00 72.44 487 GLN A O 1
ATOM 3537 N N . ILE A 1 488 ? -46.816 -8.004 40.473 1.00 66.44 488 ILE A N 1
ATOM 3538 C CA . ILE A 1 488 ? -46.518 -8.668 41.750 1.00 66.44 488 ILE A CA 1
ATOM 3539 C C . ILE A 1 488 ? -47.655 -9.625 42.107 1.00 66.44 488 ILE A C 1
ATOM 3541 O O . ILE A 1 488 ? -48.812 -9.221 42.206 1.00 66.44 488 ILE A O 1
ATOM 3545 N N . GLU A 1 489 ? -47.302 -10.885 42.344 1.00 71.94 489 GLU A N 1
ATOM 3546 C CA . GLU A 1 489 ? -48.167 -11.934 42.878 1.00 71.94 489 GLU A CA 1
ATOM 3547 C C . GLU A 1 489 ? -47.610 -12.404 44.231 1.00 71.94 489 GLU A C 1
ATOM 3549 O O . GLU A 1 489 ? -46.419 -12.680 44.375 1.00 71.94 489 GLU A O 1
ATOM 3554 N N . LEU A 1 490 ? -48.470 -12.485 45.248 1.00 65.50 490 LEU A N 1
ATOM 3555 C CA . LEU A 1 490 ? -48.095 -12.889 46.604 1.00 65.50 490 LEU A CA 1
ATOM 3556 C C . LEU A 1 490 ? -48.808 -14.193 46.974 1.00 65.50 490 LEU A C 1
ATOM 3558 O O . LEU A 1 490 ? -50.032 -14.234 47.072 1.00 65.50 490 LEU A O 1
ATOM 3562 N N . GLU A 1 491 ? -48.033 -15.242 47.239 1.00 65.00 491 GLU A N 1
ATOM 3563 C CA . GLU A 1 491 ? -48.518 -16.578 47.590 1.00 65.00 491 GLU A CA 1
ATOM 3564 C C . GLU A 1 491 ? -48.120 -16.958 49.036 1.00 65.00 491 GLU A C 1
ATOM 3566 O O . GLU A 1 491 ? -47.024 -17.477 49.291 1.00 65.00 491 GLU A O 1
ATOM 3571 N N . PRO A 1 492 ? -48.985 -16.716 50.035 1.00 56.75 492 PRO A N 1
ATOM 3572 C CA . PRO A 1 492 ? -48.673 -17.039 51.422 1.00 56.75 492 PRO A CA 1
ATOM 3573 C C . PRO A 1 492 ? -48.627 -18.563 51.690 1.00 56.75 492 PRO A C 1
ATOM 3575 O O . PRO A 1 492 ? -49.640 -19.245 51.572 1.00 56.75 492 PRO A O 1
ATOM 3578 N N . THR A 1 493 ? -47.476 -19.107 52.117 1.00 53.97 493 THR A N 1
ATOM 3579 C CA . THR A 1 493 ? -47.265 -20.560 52.363 1.00 53.97 493 THR A CA 1
ATOM 3580 C C . THR A 1 493 ? -47.524 -21.006 53.804 1.00 53.97 493 THR A C 1
ATOM 3582 O O . THR A 1 493 ? -47.824 -22.173 54.058 1.00 53.97 493 THR A O 1
ATOM 3585 N N . LEU A 1 494 ? -47.428 -20.079 54.759 1.00 46.41 494 LEU A N 1
ATOM 3586 C CA . LEU A 1 494 ? -47.852 -20.264 56.144 1.00 46.41 494 LEU A CA 1
ATOM 3587 C C . LEU A 1 494 ? -48.824 -19.144 56.492 1.00 46.41 494 LEU A C 1
ATOM 3589 O O . LEU A 1 494 ? -48.440 -17.991 56.712 1.00 46.41 494 LEU A O 1
ATOM 3593 N N . LEU A 1 495 ? -50.099 -19.504 56.540 1.00 39.66 495 LEU A N 1
ATOM 3594 C CA . LEU A 1 495 ? -51.107 -18.709 57.214 1.00 39.66 495 LEU A CA 1
ATOM 3595 C C . LEU A 1 495 ? -50.955 -18.953 58.717 1.00 39.66 495 LEU A C 1
ATOM 3597 O O . LEU A 1 495 ? -50.472 -20.001 59.144 1.00 39.66 495 LEU A O 1
ATOM 3601 N N . LYS A 1 496 ? -51.368 -17.992 59.546 1.00 36.12 496 LYS A N 1
ATOM 3602 C CA . LYS A 1 496 ? -51.256 -18.060 61.018 1.00 36.12 496 LYS A CA 1
ATOM 3603 C C . LYS A 1 496 ? -51.967 -19.289 61.637 1.00 36.12 496 LYS A C 1
ATOM 3605 O O . LYS A 1 496 ? -51.886 -19.490 62.844 1.00 36.12 496 LYS A O 1
ATOM 3610 N N . ILE A 1 497 ? -52.672 -20.077 60.818 1.00 35.22 497 ILE A N 1
ATOM 3611 C CA . ILE A 1 497 ? -53.477 -21.251 61.152 1.00 35.22 497 ILE A CA 1
ATOM 3612 C C . ILE A 1 497 ? -53.383 -22.250 59.969 1.00 35.22 497 ILE A C 1
ATOM 3614 O O . ILE A 1 497 ? -53.522 -21.806 58.826 1.00 35.22 497 ILE A O 1
ATOM 3618 N N . PRO A 1 498 ? -53.150 -23.565 60.178 1.00 32.72 498 PRO A N 1
ATOM 3619 C CA . PRO A 1 498 ? -53.189 -24.553 59.095 1.00 32.72 498 PRO A CA 1
ATOM 3620 C C . PRO A 1 498 ? -54.594 -24.652 58.486 1.00 32.72 498 PRO A C 1
ATOM 3622 O O . PRO A 1 498 ? -55.579 -24.810 59.208 1.00 32.72 498 PRO A O 1
ATOM 3625 N N . LEU A 1 499 ? -54.685 -24.584 57.155 1.00 33.34 499 LEU A N 1
ATOM 3626 C CA . LEU A 1 499 ? -55.939 -24.786 56.432 1.00 33.34 499 LEU A CA 1
ATOM 3627 C C . LEU A 1 499 ? -56.202 -26.283 56.272 1.00 33.34 499 LEU A C 1
ATOM 3629 O O . LEU A 1 499 ? -55.498 -26.986 55.551 1.00 33.34 499 LEU A O 1
ATOM 3633 N N . VAL A 1 500 ? -57.223 -26.769 56.966 1.00 31.67 500 VAL A N 1
ATOM 3634 C CA . VAL A 1 500 ? -57.800 -28.099 56.749 1.00 31.67 500 VAL A CA 1
ATOM 3635 C C . VAL A 1 500 ? -58.906 -27.975 55.704 1.00 31.67 500 VAL A C 1
ATOM 3637 O O . VAL A 1 500 ? -59.575 -26.945 55.640 1.00 31.67 500 VAL A O 1
ATOM 3640 N N . VAL A 1 501 ? -59.121 -29.010 54.889 1.00 26.66 501 VAL A N 1
ATOM 3641 C CA . VAL A 1 501 ? -60.256 -29.060 53.950 1.00 26.66 501 VAL A CA 1
ATOM 3642 C C . VAL A 1 501 ? -61.546 -28.735 54.720 1.00 26.66 501 VAL A C 1
ATOM 3644 O O . VAL A 1 501 ? -61.846 -29.400 55.711 1.00 26.66 501 VAL A O 1
ATOM 3647 N N . ASN A 1 502 ? -62.272 -27.703 54.270 1.00 30.67 502 ASN A N 1
ATOM 3648 C CA . ASN A 1 502 ? -63.468 -27.106 54.896 1.00 30.67 502 ASN A CA 1
ATOM 3649 C C . ASN A 1 502 ? -63.241 -26.137 56.083 1.00 30.67 502 ASN A C 1
ATOM 3651 O O . ASN A 1 502 ? -64.198 -25.816 56.788 1.00 30.67 502 ASN A O 1
ATOM 3655 N N . ALA A 1 503 ? -62.024 -25.633 56.316 1.00 29.33 503 ALA A N 1
ATOM 3656 C CA . ALA A 1 503 ? -61.785 -24.536 57.261 1.00 29.33 503 ALA A CA 1
ATOM 3657 C C . ALA A 1 503 ? -61.954 -23.157 56.585 1.00 29.33 503 ALA A C 1
ATOM 3659 O O . ALA A 1 503 ? -61.297 -22.867 55.586 1.00 29.33 503 ALA A O 1
ATOM 3660 N N . HIS A 1 504 ? -62.813 -22.297 57.145 1.00 31.73 504 HIS A N 1
ATOM 3661 C CA . HIS A 1 504 ? -63.026 -20.919 56.680 1.00 31.73 504 HIS A CA 1
ATOM 3662 C C . HIS A 1 504 ? -61.796 -20.030 56.936 1.00 31.73 504 HIS A C 1
ATOM 3664 O O . HIS A 1 504 ? -61.263 -19.999 58.046 1.00 31.73 504 HIS A O 1
ATOM 3670 N N . ILE A 1 505 ? -61.392 -19.236 55.938 1.00 32.44 505 ILE A N 1
ATOM 3671 C CA . ILE A 1 505 ? -60.408 -18.158 56.110 1.00 32.44 505 ILE A CA 1
ATOM 3672 C C . ILE A 1 505 ? -61.139 -16.928 56.656 1.00 32.44 505 ILE A C 1
ATOM 3674 O O . ILE A 1 505 ? -61.729 -16.154 55.910 1.00 32.44 505 ILE A O 1
ATOM 3678 N N . SER A 1 506 ? -61.111 -16.735 57.972 1.00 31.58 506 SER A N 1
ATOM 3679 C CA . SER A 1 506 ? -61.607 -15.515 58.614 1.00 31.58 506 SER A CA 1
ATOM 3680 C C . SER A 1 506 ? -60.435 -14.581 58.929 1.00 31.58 506 SER A C 1
ATOM 3682 O O . SER A 1 506 ? -59.584 -14.928 59.749 1.00 31.58 506 SER A O 1
ATOM 3684 N N . GLY A 1 507 ? -60.392 -13.398 58.305 1.00 33.66 507 GLY A N 1
ATOM 3685 C CA . GLY A 1 507 ? -59.428 -12.340 58.646 1.00 33.66 507 GLY A CA 1
ATOM 3686 C C . GLY A 1 507 ? -58.289 -12.103 57.649 1.00 33.66 507 GLY A C 1
ATOM 3687 O O . GLY A 1 507 ? -57.192 -11.738 58.072 1.00 33.66 507 GLY A O 1
ATOM 3688 N N . LEU A 1 508 ? -58.523 -12.276 56.343 1.00 37.34 508 LEU A N 1
ATOM 3689 C CA . LEU A 1 508 ? -57.610 -11.746 55.327 1.00 37.34 508 LEU A CA 1
ATOM 3690 C C . LEU A 1 508 ? -57.626 -10.209 55.406 1.00 37.34 508 LEU A C 1
ATOM 3692 O O . LEU A 1 508 ? -58.578 -9.572 54.962 1.00 37.34 508 LEU A O 1
ATOM 3696 N N . ASN A 1 509 ? -56.610 -9.607 56.030 1.00 39.66 509 ASN A N 1
ATOM 3697 C CA . ASN A 1 509 ? -56.543 -8.156 56.169 1.00 39.66 509 ASN A CA 1
ATOM 3698 C C . ASN A 1 509 ? -55.968 -7.509 54.899 1.00 39.66 509 ASN A C 1
ATOM 3700 O O . ASN A 1 509 ? -54.757 -7.342 54.778 1.00 39.66 509 ASN A O 1
ATOM 3704 N N . LEU A 1 510 ? -56.852 -7.134 53.974 1.00 42.56 510 LEU A N 1
ATOM 3705 C CA . LEU A 1 510 ? -56.515 -6.421 52.737 1.00 42.56 510 LEU A CA 1
ATOM 3706 C C . LEU A 1 510 ? -56.257 -4.915 52.951 1.00 42.56 510 LEU A C 1
ATOM 3708 O O . LEU A 1 510 ? -55.874 -4.228 52.011 1.00 42.56 510 LEU A O 1
ATOM 3712 N N . SER A 1 511 ? -56.397 -4.395 54.181 1.00 39.47 511 SER A N 1
ATOM 3713 C CA . SER A 1 511 ? -56.173 -2.975 54.516 1.00 39.47 511 SER A CA 1
ATOM 3714 C C . SER A 1 511 ? -54.702 -2.531 54.463 1.00 39.47 511 SER A C 1
ATOM 3716 O O . SER A 1 511 ? -54.379 -1.436 54.919 1.00 39.47 511 SER A O 1
ATOM 3718 N N . LEU A 1 512 ? -53.800 -3.408 54.025 1.00 40.69 512 LEU A N 1
ATOM 3719 C CA . LEU A 1 512 ? -52.359 -3.169 53.919 1.00 40.69 512 LEU A CA 1
ATOM 3720 C C . LEU A 1 512 ? -51.907 -2.983 52.460 1.00 40.69 512 LEU A C 1
ATOM 3722 O O . LEU A 1 512 ? -50.725 -2.768 52.215 1.00 40.69 512 LEU A O 1
ATOM 3726 N N . ILE A 1 513 ? -52.842 -3.059 51.507 1.00 41.00 513 ILE A N 1
ATOM 3727 C CA . ILE A 1 513 ? -52.646 -2.636 50.120 1.00 41.00 513 ILE A CA 1
ATOM 3728 C C . ILE A 1 513 ? -52.921 -1.125 50.090 1.00 41.00 513 ILE A C 1
ATOM 3730 O O . ILE A 1 513 ? -54.032 -0.706 50.413 1.00 41.00 513 ILE A O 1
ATOM 3734 N N . ASP A 1 514 ? -51.918 -0.299 49.773 1.00 43.41 514 ASP A N 1
ATOM 3735 C CA . ASP A 1 514 ? -52.097 1.157 49.685 1.00 43.41 514 ASP A CA 1
ATOM 3736 C C . ASP A 1 514 ? -52.848 1.519 48.396 1.00 43.41 514 ASP A C 1
ATOM 3738 O O . ASP A 1 514 ? -52.335 1.379 47.286 1.00 43.41 514 ASP A O 1
ATOM 3742 N N . LEU A 1 515 ? -54.097 1.949 48.554 1.00 43.19 515 LEU A N 1
ATOM 3743 C CA . LEU A 1 515 ? -55.034 2.221 47.466 1.00 43.19 515 LEU A CA 1
ATOM 3744 C C . LEU A 1 515 ? -55.103 3.708 47.082 1.00 43.19 515 LEU A C 1
ATOM 3746 O O . LEU A 1 515 ? -56.001 4.100 46.348 1.00 43.19 515 LEU A O 1
ATOM 3750 N N . SER A 1 516 ? -54.187 4.562 47.557 1.00 37.78 516 SER A N 1
ATOM 3751 C CA . SER A 1 516 ? -54.109 5.981 47.142 1.00 37.78 516 SER A CA 1
ATOM 3752 C C . SER A 1 516 ? -55.434 6.768 47.246 1.00 37.78 516 SER A C 1
ATOM 3754 O O . SER A 1 516 ? -55.714 7.636 46.419 1.00 37.78 516 SER A O 1
ATOM 3756 N N . GLY A 1 517 ? -56.263 6.483 48.256 1.00 41.41 517 GLY A N 1
ATOM 3757 C CA . GLY A 1 517 ? -57.577 7.121 48.443 1.00 41.41 517 GLY A CA 1
ATOM 3758 C C . GLY A 1 517 ? -58.775 6.340 47.890 1.00 41.41 517 GLY A C 1
ATOM 3759 O O . GLY A 1 517 ? -59.909 6.792 48.063 1.00 41.41 517 GLY A O 1
ATOM 3760 N N . ASP A 1 518 ? -58.548 5.162 47.308 1.00 36.41 518 ASP A N 1
ATOM 3761 C CA . ASP A 1 518 ? -59.608 4.261 46.849 1.00 36.41 518 ASP A CA 1
ATOM 3762 C C . ASP A 1 518 ? -60.017 3.260 47.928 1.00 36.41 518 ASP A C 1
ATOM 3764 O O . ASP A 1 518 ? -59.273 2.947 48.860 1.00 36.41 518 ASP A O 1
ATOM 3768 N N . SER A 1 519 ? -61.240 2.749 47.797 1.00 43.28 519 SER A N 1
ATOM 3769 C CA . SER A 1 519 ? -61.771 1.685 48.651 1.00 43.28 519 SER A CA 1
ATOM 3770 C C . SER A 1 519 ? -62.252 0.520 47.792 1.00 43.28 519 SER A C 1
ATOM 3772 O O . SER A 1 519 ? -62.863 0.734 46.744 1.00 43.28 519 SER A O 1
ATOM 3774 N N . ILE A 1 520 ? -61.981 -0.709 48.238 1.00 42.94 520 ILE A N 1
ATOM 3775 C CA . ILE A 1 520 ? -62.536 -1.924 47.633 1.00 42.94 520 ILE A CA 1
ATOM 3776 C C . ILE A 1 520 ? -63.847 -2.233 48.347 1.00 42.94 520 ILE A C 1
ATOM 3778 O O . ILE A 1 520 ? -63.856 -2.458 49.559 1.00 42.94 520 ILE A O 1
ATOM 3782 N N . ASN A 1 521 ? -64.946 -2.246 47.595 1.00 41.50 521 ASN A N 1
ATOM 3783 C CA . ASN A 1 521 ? -66.242 -2.690 48.094 1.00 41.50 521 ASN A CA 1
ATOM 3784 C C . ASN A 1 521 ? -66.578 -4.052 47.488 1.00 41.50 521 ASN A C 1
ATOM 3786 O O . ASN A 1 521 ? -66.625 -4.199 46.268 1.00 41.50 521 ASN A O 1
ATOM 3790 N N . GLU A 1 522 ? -66.844 -5.034 48.346 1.00 39.78 522 GLU A N 1
ATOM 3791 C CA . GLU A 1 522 ? -67.312 -6.357 47.935 1.00 39.78 522 GLU A CA 1
ATOM 3792 C C . GLU A 1 522 ? -68.843 -6.402 47.997 1.00 39.78 522 GLU A C 1
ATOM 3794 O O . GLU A 1 522 ? -69.447 -6.054 49.019 1.00 39.78 522 GLU A O 1
ATOM 3799 N N . LYS A 1 523 ? -69.489 -6.810 46.898 1.00 41.47 523 LYS A N 1
ATOM 3800 C CA . LYS A 1 523 ? -70.946 -6.991 46.834 1.00 41.47 523 LYS A CA 1
ATOM 3801 C C . LYS A 1 523 ? -71.307 -8.310 46.157 1.00 41.47 523 LYS A C 1
ATOM 3803 O O . LYS A 1 523 ? -70.619 -8.794 45.260 1.00 41.47 523 LYS A O 1
ATOM 3808 N N . ALA A 1 524 ? -72.425 -8.888 46.591 1.00 36.44 524 ALA A N 1
ATOM 3809 C CA . ALA A 1 524 ? -72.974 -10.094 45.985 1.00 36.44 524 ALA A CA 1
ATOM 3810 C C . ALA A 1 524 ? -73.529 -9.792 44.583 1.00 36.44 524 ALA A C 1
ATOM 3812 O O . ALA A 1 524 ? -74.356 -8.890 44.429 1.00 36.44 524 ALA A O 1
ATOM 3813 N N . TYR A 1 525 ? -73.122 -10.582 43.585 1.00 38.62 525 TYR A N 1
ATOM 3814 C CA . TYR A 1 525 ? -73.590 -10.475 42.204 1.00 38.62 525 TYR A CA 1
ATOM 3815 C C . TYR A 1 525 ? -74.335 -11.746 41.781 1.00 38.62 525 TYR A C 1
ATOM 3817 O O . TYR A 1 525 ? -73.750 -12.793 41.490 1.00 38.62 525 TYR A O 1
ATOM 3825 N N . GLY A 1 526 ? -75.666 -11.656 41.736 1.00 41.94 526 GLY A N 1
ATOM 3826 C CA . GLY A 1 526 ? -76.530 -12.787 41.396 1.00 41.94 526 GLY A CA 1
ATOM 3827 C C . GLY A 1 526 ? -76.459 -13.946 42.409 1.00 41.94 526 GLY A C 1
ATOM 3828 O O . GLY A 1 526 ? -75.918 -13.796 43.502 1.00 41.94 526 GLY A O 1
ATOM 3829 N N . PRO A 1 527 ? -77.029 -15.120 42.081 1.00 37.75 527 PRO A N 1
ATOM 3830 C CA . PRO A 1 527 ? -77.139 -16.236 43.023 1.00 37.75 527 PRO A CA 1
ATOM 3831 C C . PRO A 1 527 ? -75.821 -16.989 43.292 1.00 37.75 527 PRO A C 1
ATOM 3833 O O . PRO A 1 527 ? -75.820 -17.891 44.126 1.00 37.75 527 PRO A O 1
ATOM 3836 N N . SER A 1 528 ? -74.715 -16.668 42.603 1.00 39.88 528 SER A N 1
ATOM 3837 C CA . SER A 1 528 ? -73.445 -17.403 42.754 1.00 39.88 528 SER A CA 1
ATOM 3838 C C . SER A 1 528 ? -72.168 -16.627 42.383 1.00 39.88 528 SER A C 1
ATOM 3840 O O . SER A 1 528 ? -71.134 -17.262 42.184 1.00 39.88 528 SER A O 1
ATOM 3842 N N . GLY A 1 529 ? -72.213 -15.299 42.233 1.00 38.31 529 GLY A N 1
ATOM 3843 C CA . GLY A 1 529 ? -71.056 -14.478 41.849 1.00 38.31 529 GLY A CA 1
ATOM 3844 C C . GLY A 1 529 ? -70.695 -13.419 42.893 1.00 38.31 529 GLY A C 1
ATOM 3845 O O . GLY A 1 529 ? -71.529 -13.016 43.708 1.00 38.31 529 GLY A O 1
ATOM 3846 N N . VAL A 1 530 ? -69.446 -12.958 42.849 1.00 43.78 530 VAL A N 1
ATOM 3847 C CA . VAL A 1 530 ? -68.941 -11.809 43.617 1.00 43.78 530 VAL A CA 1
ATOM 3848 C C . VAL A 1 530 ? -68.478 -10.752 42.620 1.00 43.78 530 VAL A C 1
ATOM 3850 O O . VAL A 1 530 ? -67.795 -11.075 41.646 1.00 43.78 530 VAL A O 1
ATOM 3853 N N . GLU A 1 531 ? -68.881 -9.507 42.850 1.00 41.56 531 GLU A N 1
ATOM 3854 C CA . GLU A 1 531 ? -68.414 -8.334 42.112 1.00 41.56 531 GLU A CA 1
ATOM 3855 C C . GLU A 1 531 ? -67.477 -7.537 43.020 1.00 41.56 531 GLU A C 1
ATOM 3857 O O . GLU A 1 531 ? -67.807 -7.240 44.175 1.00 41.56 531 GLU A O 1
ATOM 3862 N N . LEU A 1 532 ? -66.294 -7.223 42.494 1.00 45.66 532 LEU A N 1
ATOM 3863 C CA . LEU A 1 532 ? -65.344 -6.332 43.147 1.00 45.66 532 LEU A CA 1
ATOM 3864 C C . LEU A 1 532 ? -65.383 -4.979 42.440 1.00 45.66 532 LEU A C 1
ATOM 3866 O O . LEU A 1 532 ? -64.969 -4.862 41.283 1.00 45.66 532 LEU A O 1
ATOM 3870 N N . ASP A 1 533 ? -65.872 -3.970 43.163 1.00 45.44 533 ASP A N 1
ATOM 3871 C CA . ASP A 1 533 ? -65.887 -2.576 42.729 1.00 45.44 533 ASP A CA 1
ATOM 3872 C C . ASP A 1 533 ? -64.616 -1.875 43.225 1.00 45.44 533 ASP A C 1
ATOM 3874 O O . ASP A 1 533 ? -64.369 -1.798 44.436 1.00 45.44 533 ASP A O 1
ATOM 3878 N N . ILE A 1 534 ? -63.847 -1.293 42.305 1.00 46.78 534 ILE A N 1
ATOM 3879 C CA . ILE A 1 534 ? -62.812 -0.314 42.651 1.00 46.78 534 ILE A CA 1
ATOM 3880 C C . ILE A 1 534 ? -63.478 1.060 42.651 1.00 46.78 534 ILE A C 1
ATOM 3882 O O . ILE A 1 534 ? -63.991 1.516 41.625 1.00 46.78 534 ILE A O 1
ATOM 3886 N N . VAL A 1 535 ? -63.510 1.703 43.820 1.00 44.03 535 VAL A N 1
ATOM 3887 C CA . VAL A 1 535 ? -64.216 2.970 44.027 1.00 44.03 535 VAL A CA 1
ATOM 3888 C C . VAL A 1 535 ? -63.225 4.090 44.317 1.00 44.03 535 VAL A C 1
ATOM 3890 O O . VAL A 1 535 ? -62.597 4.089 45.375 1.00 44.03 535 VAL A O 1
ATOM 3893 N N . HIS A 1 536 ? -63.177 5.077 43.418 1.00 44.38 536 HIS A N 1
ATOM 3894 C CA . HIS A 1 536 ? -62.402 6.311 43.565 1.00 44.38 536 HIS A CA 1
ATOM 3895 C C . HIS A 1 536 ? -63.333 7.497 43.817 1.00 44.38 536 HIS A C 1
ATOM 3897 O O . HIS A 1 536 ? -64.258 7.748 43.041 1.00 44.38 536 HIS A O 1
ATOM 3903 N N . ASN A 1 537 ? -63.109 8.240 44.909 1.00 50.25 537 ASN A N 1
ATOM 3904 C CA . ASN A 1 537 ? -63.917 9.411 45.296 1.00 50.25 537 ASN A CA 1
ATOM 3905 C C . ASN A 1 537 ? -65.444 9.158 45.285 1.00 50.25 537 ASN A C 1
ATOM 3907 O O . ASN A 1 537 ? -66.241 10.021 44.918 1.00 50.25 537 ASN A O 1
ATOM 3911 N N . GLY A 1 538 ? -65.857 7.953 45.691 1.00 51.44 538 GLY A N 1
ATOM 3912 C CA . GLY A 1 538 ? -67.264 7.547 45.785 1.00 51.44 538 GLY A CA 1
ATOM 3913 C C . GLY A 1 538 ? -67.906 7.079 44.474 1.00 51.44 538 GLY A C 1
ATOM 3914 O O . GLY A 1 538 ? -69.071 6.685 44.496 1.00 51.44 538 GLY A O 1
ATOM 3915 N N . ALA A 1 539 ? -67.172 7.074 43.358 1.00 41.94 539 ALA A N 1
ATOM 3916 C CA . ALA A 1 539 ? -67.625 6.535 42.080 1.00 41.94 539 ALA A CA 1
ATOM 3917 C C . ALA A 1 539 ? -66.897 5.224 41.756 1.00 41.94 539 ALA A C 1
ATOM 3919 O O . ALA A 1 539 ? -65.682 5.125 41.911 1.00 41.94 539 ALA A O 1
ATOM 3920 N N . VAL A 1 540 ? -67.641 4.218 41.295 1.00 48.75 540 VAL A N 1
ATOM 3921 C CA . VAL A 1 540 ? -67.055 2.966 40.804 1.00 48.75 540 VAL A CA 1
ATOM 3922 C C . VAL A 1 540 ? -66.343 3.266 39.490 1.00 48.75 540 VAL A C 1
ATOM 3924 O O . VAL A 1 540 ? -66.978 3.670 38.516 1.00 48.75 540 VAL A O 1
ATOM 3927 N N . THR A 1 541 ? -65.024 3.123 39.473 1.00 40.47 541 THR A N 1
ATOM 3928 C CA . THR A 1 541 ? -64.202 3.416 38.294 1.00 40.47 541 THR A CA 1
ATOM 3929 C C . THR A 1 541 ? -63.870 2.160 37.508 1.00 40.47 541 THR A C 1
ATOM 3931 O O . THR A 1 541 ? -63.681 2.244 36.295 1.00 40.47 541 THR A O 1
ATOM 3934 N N . GLN A 1 542 ? -63.824 1.000 38.168 1.00 38.78 542 GLN A N 1
ATOM 3935 C CA . GLN A 1 542 ? -63.606 -0.301 37.539 1.00 38.78 542 GLN A CA 1
ATOM 3936 C C . GLN A 1 542 ? -64.405 -1.382 38.267 1.00 38.78 542 GLN A C 1
ATOM 3938 O O . GLN A 1 542 ? -64.580 -1.317 39.484 1.00 38.78 542 GLN A O 1
ATOM 3943 N N . GLN A 1 543 ? -64.875 -2.370 37.507 1.00 39.59 543 GLN A N 1
ATOM 3944 C CA . GLN A 1 543 ? -65.661 -3.493 38.013 1.00 39.59 543 GLN A CA 1
ATOM 3945 C C . GLN A 1 543 ? -65.087 -4.796 37.479 1.00 39.59 543 GLN A C 1
ATOM 3947 O O . GLN A 1 543 ? -64.894 -4.938 36.267 1.00 39.59 543 GLN A O 1
ATOM 3952 N N . LEU A 1 544 ? -64.828 -5.745 38.376 1.00 39.53 544 LEU A N 1
ATOM 3953 C CA . LEU A 1 544 ? -64.487 -7.113 38.004 1.00 39.53 544 LEU A CA 1
ATOM 3954 C C . LEU A 1 544 ? -65.641 -8.049 38.355 1.00 39.53 544 LEU A C 1
ATOM 3956 O O . LEU A 1 544 ? -66.044 -8.163 39.513 1.00 39.53 544 LEU A O 1
ATOM 3960 N N . PHE A 1 545 ? -66.137 -8.738 37.327 1.00 39.56 545 PHE A N 1
ATOM 3961 C CA . PHE A 1 545 ? -67.217 -9.710 37.428 1.00 39.56 545 PHE A CA 1
ATOM 3962 C C . PHE A 1 545 ? -66.667 -11.122 37.290 1.00 39.56 545 PHE A C 1
ATOM 3964 O O . PHE A 1 545 ? -65.996 -11.440 36.307 1.00 39.56 545 PHE A O 1
ATOM 3971 N N . PHE A 1 546 ? -67.033 -11.996 38.222 1.00 38.75 546 PHE A N 1
ATOM 3972 C CA . PHE A 1 546 ? -66.715 -13.416 38.138 1.00 38.75 546 PHE A CA 1
ATOM 3973 C C . PHE A 1 546 ? -68.010 -14.224 38.008 1.00 38.75 546 PHE A C 1
ATOM 3975 O O . PHE A 1 546 ? -68.844 -14.236 38.915 1.00 38.75 546 PHE A O 1
ATOM 3982 N N . ALA A 1 547 ? -68.196 -14.890 36.862 1.00 30.27 547 ALA A N 1
ATOM 3983 C CA . ALA A 1 547 ? -69.389 -15.680 36.558 1.00 30.27 547 ALA A CA 1
ATOM 3984 C C . ALA A 1 547 ? -69.061 -17.178 36.429 1.00 30.27 547 ALA A C 1
ATOM 3986 O O . ALA A 1 547 ? -68.167 -17.551 35.679 1.00 30.27 547 ALA A O 1
ATOM 3987 N N . HIS A 1 548 ? -69.843 -18.010 37.129 1.00 38.28 548 HIS A N 1
ATOM 3988 C CA . HIS A 1 548 ? -69.933 -19.478 37.043 1.00 38.28 548 HIS A CA 1
ATOM 3989 C C . HIS A 1 548 ? -68.610 -20.272 37.083 1.00 38.28 548 HIS A C 1
ATOM 3991 O O . HIS A 1 548 ? -67.932 -20.513 36.091 1.00 38.28 548 HIS A O 1
ATOM 3997 N N . ASN A 1 549 ? -68.327 -20.776 38.278 1.00 37.97 549 ASN A N 1
ATOM 3998 C CA . ASN A 1 549 ? -67.162 -21.529 38.719 1.00 37.97 549 ASN A CA 1
ATOM 3999 C C . ASN A 1 549 ? -67.371 -23.055 38.639 1.00 37.97 549 ASN A C 1
ATOM 4001 O O . ASN A 1 549 ? -67.953 -23.664 39.536 1.00 37.97 549 ASN A O 1
ATOM 4005 N N . THR A 1 550 ? -66.814 -23.719 37.625 1.00 34.84 550 THR A N 1
ATOM 4006 C CA . THR A 1 550 ? -66.467 -25.143 37.759 1.00 34.84 550 THR A CA 1
ATOM 4007 C C . THR A 1 550 ? -65.039 -25.256 38.277 1.00 34.84 550 THR A C 1
ATOM 4009 O O . THR A 1 550 ? -64.095 -25.206 37.502 1.00 34.84 550 THR A O 1
ATOM 4012 N N . SER A 1 551 ? -64.950 -25.418 39.598 1.00 39.03 551 SER A N 1
ATOM 4013 C CA . SER A 1 551 ? -63.826 -25.937 40.387 1.00 39.03 551 SER A CA 1
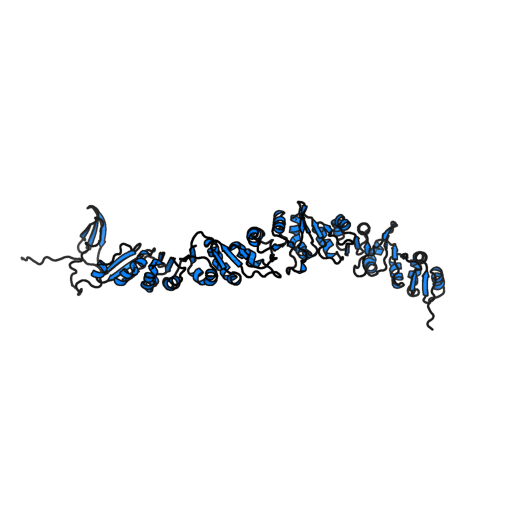ATOM 4014 C C . SER A 1 551 ? -62.471 -25.209 40.336 1.00 39.03 551 SER A C 1
ATOM 4016 O O . SER A 1 551 ? -61.756 -25.256 39.344 1.00 39.03 551 SER A O 1
ATOM 4018 N N . ALA A 1 552 ? -62.102 -24.744 41.538 1.00 34.94 552 ALA A N 1
ATOM 4019 C CA . ALA A 1 552 ? -60.809 -24.266 42.038 1.00 34.94 552 ALA A CA 1
ATOM 4020 C C . ALA A 1 552 ? -60.478 -22.775 41.813 1.00 34.94 552 ALA A C 1
ATOM 4022 O O . ALA A 1 552 ? -60.501 -22.269 40.701 1.00 34.94 552 ALA A O 1
ATOM 4023 N N . ASP A 1 553 ? -60.149 -22.128 42.937 1.00 33.50 553 ASP A N 1
ATOM 4024 C CA . ASP A 1 553 ? -59.375 -20.885 43.072 1.00 33.50 553 ASP A CA 1
ATOM 4025 C C . ASP A 1 553 ? -60.111 -19.534 42.995 1.00 33.50 553 ASP A C 1
ATOM 4027 O O . ASP A 1 553 ? -59.784 -18.682 42.182 1.00 33.50 553 ASP A O 1
ATOM 4031 N N . LEU A 1 554 ? -61.095 -19.328 43.887 1.00 31.53 554 LEU A N 1
ATOM 4032 C CA . LEU A 1 554 ? -61.130 -18.251 44.911 1.00 31.53 554 LEU A CA 1
ATOM 4033 C C . LEU A 1 554 ? -62.533 -18.173 45.553 1.00 31.53 554 LEU A C 1
ATOM 4035 O O . LEU A 1 554 ? -63.528 -18.002 44.853 1.00 31.53 554 LEU A O 1
ATOM 4039 N N . GLN A 1 555 ? -62.629 -18.236 46.885 1.00 33.16 555 GLN A N 1
ATOM 4040 C CA . GLN A 1 555 ? -63.827 -17.817 47.629 1.00 33.16 555 GLN A CA 1
ATOM 4041 C C . GLN A 1 555 ? -63.420 -17.088 48.917 1.00 33.16 555 GLN A C 1
ATOM 4043 O O . GLN A 1 555 ? -62.764 -17.666 49.782 1.00 33.16 555 GLN A O 1
ATOM 4048 N N . LEU A 1 556 ? -63.851 -15.833 49.050 1.00 32.19 556 LEU A N 1
ATOM 4049 C CA . LEU A 1 556 ? -63.917 -15.079 50.303 1.00 32.19 556 LEU A CA 1
ATOM 4050 C C . LEU A 1 556 ? -65.397 -15.005 50.695 1.00 32.19 556 LEU A C 1
ATOM 4052 O O . LEU A 1 556 ? -66.201 -14.474 49.941 1.00 32.19 556 LEU A O 1
ATOM 4056 N N . ILE A 1 557 ? -65.786 -15.592 51.833 1.00 32.94 557 ILE A N 1
ATOM 4057 C CA . ILE A 1 557 ? -67.154 -15.472 52.367 1.00 32.94 557 ILE A CA 1
ATOM 4058 C C . ILE A 1 557 ? -67.086 -15.317 53.891 1.00 32.94 557 ILE A C 1
ATOM 4060 O O . ILE A 1 557 ? -66.586 -16.197 54.600 1.00 32.94 557 ILE A O 1
ATOM 4064 N N . GLY A 1 558 ? -67.593 -14.183 54.383 1.00 27.02 558 GLY A N 1
ATOM 4065 C CA . GLY A 1 558 ? -67.725 -13.848 55.799 1.00 27.02 558 GLY A CA 1
ATOM 4066 C C . GLY A 1 558 ? -68.974 -14.442 56.473 1.00 27.02 558 GLY A C 1
ATOM 4067 O O . GLY A 1 558 ? -70.065 -14.417 55.921 1.00 27.02 558 GLY A O 1
ATOM 4068 N N . VAL A 1 559 ? -68.746 -14.973 57.679 1.00 25.09 559 VAL A N 1
ATOM 4069 C CA . VAL A 1 559 ? -69.594 -15.106 58.889 1.00 25.09 559 VAL A CA 1
ATOM 4070 C C . VAL A 1 559 ? -71.139 -15.003 58.795 1.00 25.09 559 VAL A C 1
ATOM 4072 O O . VAL A 1 559 ? -71.711 -13.923 58.696 1.00 25.09 559 VAL A O 1
ATOM 4075 N N . ASP A 1 560 ? -71.750 -16.185 58.946 1.00 28.66 560 ASP A N 1
ATOM 4076 C CA . ASP A 1 560 ? -73.026 -16.638 59.556 1.00 28.66 560 ASP A CA 1
ATOM 4077 C C . ASP A 1 560 ? -74.034 -15.641 60.194 1.00 28.66 560 ASP A C 1
ATOM 4079 O O . ASP A 1 560 ? -73.648 -14.696 60.885 1.00 28.66 560 ASP A O 1
ATOM 4083 N N . PRO A 1 561 ? -75.340 -15.995 60.172 1.00 31.34 561 PRO A N 1
ATOM 4084 C CA . PRO A 1 561 ? -76.128 -15.941 61.399 1.00 31.34 561 PRO A CA 1
ATOM 4085 C C . PRO A 1 561 ? -76.931 -17.234 61.644 1.00 31.34 561 PRO A C 1
ATOM 4087 O O . PRO A 1 561 ? -78.016 -17.446 61.093 1.00 31.34 561 PRO A O 1
ATOM 4090 N N . GLY A 1 562 ? -76.459 -18.059 62.576 1.00 28.38 562 GLY A N 1
ATOM 4091 C CA . GLY A 1 562 ? -77.260 -19.098 63.204 1.00 28.38 562 GLY A CA 1
ATOM 4092 C C . GLY A 1 562 ? -78.475 -18.551 63.976 1.00 28.38 562 GLY A C 1
ATOM 4093 O O . GLY A 1 562 ? -78.338 -18.001 65.063 1.00 28.38 562 GLY A O 1
ATOM 4094 N N . ILE A 1 563 ? -79.655 -18.830 63.407 1.00 30.64 563 ILE A N 1
ATOM 4095 C CA . ILE A 1 563 ? -80.932 -19.281 64.010 1.00 30.64 563 ILE A CA 1
ATOM 4096 C C . ILE A 1 563 ? -81.749 -18.319 64.901 1.00 30.64 563 ILE A C 1
ATOM 4098 O O . ILE A 1 563 ? -81.405 -18.053 66.048 1.00 30.64 563 ILE A O 1
ATOM 4102 N N . VAL A 1 564 ? -82.994 -18.061 64.463 1.00 24.56 564 VAL A N 1
ATOM 4103 C CA . VAL A 1 564 ? -84.204 -18.200 65.306 1.00 24.56 564 VAL A CA 1
ATOM 4104 C C . VAL A 1 564 ? -85.287 -18.939 64.494 1.00 24.56 564 VAL A C 1
ATOM 4106 O O . VAL A 1 564 ? -85.672 -18.489 63.419 1.00 24.56 564 VAL A O 1
ATOM 4109 N N . HIS A 1 565 ? -85.749 -20.095 64.985 1.00 31.23 565 HIS A N 1
ATOM 4110 C CA . HIS A 1 565 ? -86.886 -20.861 64.436 1.00 31.23 565 HIS A CA 1
ATOM 4111 C C . HIS A 1 565 ? -88.243 -20.176 64.689 1.00 31.23 565 HIS A C 1
ATOM 4113 O O . HIS A 1 565 ? -88.345 -19.387 65.623 1.00 31.23 565 HIS A O 1
ATOM 4119 N N . VAL A 1 566 ? -89.275 -20.573 63.919 1.00 27.16 566 VAL A N 1
ATOM 4120 C CA . VAL A 1 566 ? -90.642 -21.065 64.290 1.00 27.16 566 VAL A CA 1
ATOM 4121 C C . VAL A 1 566 ? -91.505 -20.869 63.019 1.00 27.16 566 VAL A C 1
ATOM 4123 O O . VAL A 1 566 ? -91.652 -19.735 62.580 1.00 27.16 566 VAL A O 1
ATOM 4126 N N . LEU A 1 567 ? -92.021 -21.866 62.288 1.00 31.58 567 LEU A N 1
ATOM 4127 C CA . LEU A 1 567 ? -92.688 -23.147 62.580 1.00 31.58 567 LEU A CA 1
ATOM 4128 C C . LEU A 1 567 ? -92.280 -24.206 61.542 1.00 31.58 567 LEU A C 1
ATOM 4130 O O . LEU A 1 567 ? -92.081 -23.810 60.370 1.00 31.58 567 LEU A O 1
#

Radius of gyration: 51.57 Å; chains: 1; bounding box: 152×52×132 Å

Foldseek 3Di:
DPPPAEEDELVRVLVCVVPDLAAHEYEEALVSCQVCLVVLLVNQVSHQAYYHPDQDAREDAPSSCLSHVVRYDQHAYEHEYALVSCQVCLQVVLVDPRYQWYAHPVGDIFGQDDDDDDDQSAREGAPVSVLVCVVSVRQRQYEYEEAQVSCLVCLVVLLVNQRSDRAYEHDPQAAHEHAPSSCLRHLVRYDYPDWARYAHEDALVRCLVCQQSCLQSVRNHAWYQAPVRDIFGADPPCVQFPDRREREGAALVSLLVCVVSVNLNHAYEYEEELVCCAVCLVSLVVSPRNYQAYEYPDAEEREHALVSCLVCVNRYDDPRPRNVAYEHEEALVRCQVCQLVVLVVLVRHQAYEHPDDDAGENEHEPVSVVSRVSNVVRHPDHHAYAYAQAALVCVLVQLVDPRQQAYEHEEALVRCLVNQLVCLVRLRRYQAYEHPDPDAEEREEELVSCQSRQSVQLRYPEAHEYEYEYAPVSVLPDDNVSRPNYDYHYHHPDDVDDDDVPDADDDPPPVPPDLVQWDWDWDDDPPDWIKTFTDHPNRRPDIDTDDDDDDDDDDHDDDDDDDDDDD

Organism: NCBI:txid1704499

pLDDT: mean 83.07, std 20.67, range [24.56, 98.75]

Secondary structure (DSSP, 8-state):
---PPPEE-HHHHHHHTTT--S-EEEEE-HHHHHHTHHHHHTTTTSEEEEEESSSSPEEE-HHHHHHHGGGSSS--EEEE--HHHHHHTHHHHHH-TTEEEEE-TTS-EEE-----SS---SEEE-HHHHHHHHHTT--S-EEEEE-HHHHHHTHHHHHHTGGGEEEEEESS-PPEEE-HHHHHHHGGGB-SS-S--EEEE--HHHHHHHHHHHHHTGGGEEEEE-TTS-EEEPPS-GGG---TT-EEES-HHHHHHHHHTT--SS-EEEEE-HHHHHHHHHHHHHTTTSEEEEEESS-EEEEE-HHHHHHHGGGB-SSS--EEEEEEEE-HHHHHHHHHHHHTTGGGEEEEEE-SSSSEEEEEEHHHHHHSHHHHTTB-S-EEEEEEEE-TTTHHHHHTSTTEEEEEEEE-HHHHHHTHHHHHTTGGGEEEEEE-SSSS-EEEEEHHHHHHTHHHHHHB-S-EEEEEEE-HHHHTT---TT--SEEEEEEES--SS---TT--------TTS--TTEEEEEEEETTTEEEEEEEETTEEEEEEE-----SSS--------------

Sequence (567 aa):
MPSQSPVLTVAAALAFAKTSTSPFLVQDSSTNISANADALAKMGAQLTHLTATDNNAITANVDDYLALAPKGTYLGFNIKDTVRAINSHAADLVAGYQVSGLTLPDGKVFQITLGGTEVLHALTFGIEDVITLAQEGITVPLGVYENAAVISANATTLAKLGKQLASVFITDYSPIETDVASFLVLGPKITSGVYSNFNIKDSAAAINAHAAKISANIAEVNELILSDGTVISQVSGREFFPLEHIMVLSSIGEATQLAKEGITALPVGVVESISTFAADAAAMVSLGKHLVAVWLSDFGNITINATDFLVLAPKLQPPFSFVTQFVINDTAQHIVASLNKLQGLTGQIDSITLTDSGTATVAITAKQYAHDAATLAKISTAYHLSLSGETAAHVAQAAADSHVTAIAVTDTAAHVYAKLNDLASHADKLSGITLTDAGTPTLTLSGLQAAHSMAVLDTISSPYLLSIKAAANVINGLDLSGVQNAQIELEPTLLKIPLVVNAHISGLNLSLIDLSGDSINEKAYGPSGVELDIVHNGAVTQQLFFAHNTSADLQLIGVDPGIVHVL